Protein AF-0000000067071768 (afdb_homodimer)

Radius of gyration: 27.52 Å; Cα contacts (8 Å, |Δi|>4): 1222; chains: 2; bounding box: 86×104×86 Å

Secondary structure (DSSP, 8-state):
------------------------------------------------------EEEEEEEGGGEEEEEEESS-BS-IIIII--S---EEEEEES-EEEEEETTTEEEEEEE-SEEE-SGGGTSTT-SS------EEEE-TT--TTS-EEEEESSSTT-S-EEEE-S-BS-TGGGT---SB--EEEEEESEEEEEEETTTEEEEEEEETTSGGGEE-SGGGS-TT----B--EEEEPP-/------------------------------------------------------EEEEESSGGG-S-EEEESS-BS-IIIII--S---EEEEEES-EEEEEETTTEEEEEEE-SEEE-SGGGTSTT-SS------EEEE-TT--TTS-EEEEESSSTT-S-EEEE-S-BS-TGGGT---SB--EEEEEESEEEEEEETTTEEEEEEEETTSGGGEE-SGGGS-TT----B--EEEEPP-

Sequence (478 aa):
MAHLPGKRGLSFVGRSLVKRLVYFLPSVAPKRSLDLGLKKSAMSSAPAQGPAPASLTLWDEEDFQGRRCRLLSDCANIGERGGLRRVRSVKVENGAWVAFEYPDFQGQQFILEKGDYPRWSAWSGSAGHHSDQLLSFRPVLCANHSDSRVTLFEGENFQGCKFELNDDYPSLPSMGWASKDVGSLKVSSGAWVAYQYPGYRGYQYVLERDHHSGEFRNYSEFGTQAHTGQLQSIRRVQHMAHLPGKRGLSFVGRSLVKRLVYFLPSVAPKRSLDLGLKKSAMSSAPAQGPAPASLTLWDEEDFQGRRCRLLSDCANIGERGGLRRVRSVKVENGAWVAFEYPDFQGQQFILEKGDYPRWSAWSGSAGHHSDQLLSFRPVLCANHSDSRVTLFEGENFQGCKFELNDDYPSLPSMGWASKDVGSLKVSSGAWVAYQYPGYRGYQYVLERDHHSGEFRNYSEFGTQAHTGQLQSIRRVQH

InterPro domains:
  IPR001064 Beta/gamma crystallin [PF00030] (56-140)
  IPR001064 Beta/gamma crystallin [PF00030] (149-237)
  IPR001064 Beta/gamma crystallin [PR01367] (92-111)
  IPR001064 Beta/gamma crystallin [PR01367] (112-126)
  IPR001064 Beta/gamma crystallin [PR01367] (150-169)
  IPR001064 Beta/gamma crystallin [PR01367] (213-222)
  IPR001064 Beta/gamma crystallin [PS50915] (54-94)
  IPR001064 Beta/gamma crystallin [PS50915] (95-141)
  IPR001064 Beta/gamma crystallin [PS50915] (148-189)
  IPR001064 Beta/gamma crystallin [PS50915] (190-238)
  IPR001064 Beta/gamma crystallin [SM00247] (55-140)
  IPR001064 Beta/gamma crystallin [SM00247] (149-237)
  IPR011024 Gamma-crystallin-like [SSF49695] (54-238)
  IPR050252 Beta/Gamma-Crystallin [PTHR11818] (24-239)

Nearest PDB structures (foldseek):
  3lwk-assembly1_A-2  TM=9.867E-01  e=6.091E-28  Homo sapiens
  7n39-assembly2_B  TM=9.418E-01  e=1.574E-21  Homo sapiens
  6fd8-assembly1_A  TM=9.366E-01  e=1.004E-20  Homo sapiens
  1zwo-assembly1_A  TM=8.676E-01  e=2.686E-20  Mus musculus
  1a7h-assembly2_B  TM=9.526E-01  e=3.873E-10  Bos taurus

pLDDT: mean 77.82, std 27.75, range [19.12, 98.06]

Foldseek 3Di:
DPDDDDDPPPDDPDDPPPPPPPPPPDDDPDDDPPPPPPPPPPPPPPPPPPFPQWKKKFALAFQRDHDMFMDRFWFQFCVVPRVHPFTFWMATQGAKKWWAQHGRRAHFIWIGDHDIGRGQCSTCPQAPDSRRGTTIMGGFDFFDLQDWKKKFAQAFQRDHDIDIDNFWWLFPVVVPPPDQFTAWMAIPGHKKWWAQHGPRHHTIFIFGCVPVVRTGRGQCSRHVPRPGRGTTTMHGDHD/DCCPDDPPDPPCPPPPPPPLPQPPDDDDPDDDPPPPDPPPPPPPPPPPPPFPQWKKKFALAFQRDHDMFMDRFWFQFCCVNVVHPFTFWMATQGAKKWWAQHGRRAHFIWIGDHDIGRGQCSTCPQAPDSRRGTTIMGGFDFFDLQDWKKKFAQAFQRDHDIDIDNFWWLFPVVVPPPDQFTAWMAIPGHKKWWAQHGPRHHTIFIFGCVPVVRTGRGQCSSHVPRPGRGTTTMHGDHD

Organism: Bos taurus (NCBI:txid9913)

Structure (mmCIF, N/CA/C/O backbone):
data_AF-0000000067071768-model_v1
#
loop_
_entity.id
_entity.type
_entity.pdbx_description
1 polymer 'Beta-crystallin A2'
#
loop_
_atom_site.group_PDB
_atom_site.id
_atom_site.type_symbol
_atom_site.label_atom_id
_atom_site.label_alt_id
_atom_site.label_comp_id
_atom_site.label_asym_id
_atom_site.label_entity_id
_atom_site.label_seq_id
_atom_site.pdbx_PDB_ins_code
_atom_site.Cartn_x
_atom_site.Cartn_y
_atom_site.Cartn_z
_atom_site.occupancy
_atom_site.B_iso_or_equiv
_atom_site.auth_seq_id
_atom_site.auth_comp_id
_atom_site.auth_asym_id
_atom_site.auth_atom_id
_atom_site.pdbx_PDB_model_num
ATOM 1 N N . MET A 1 1 ? 39.344 -37.625 -58 1 21.47 1 MET A N 1
ATOM 2 C CA . MET A 1 1 ? 38.688 -38.844 -57.531 1 21.47 1 MET A CA 1
ATOM 3 C C . MET A 1 1 ? 38.25 -38.719 -56.062 1 21.47 1 MET A C 1
ATOM 5 O O . MET A 1 1 ? 38.969 -39.188 -55.156 1 21.47 1 MET A O 1
ATOM 9 N N . ALA A 1 2 ? 37.656 -37.469 -55.844 1 24.92 2 ALA A N 1
ATOM 10 C CA . ALA A 1 2 ? 37.281 -36.594 -54.719 1 24.92 2 ALA A CA 1
ATOM 11 C C . ALA A 1 2 ? 36.188 -37.25 -53.875 1 24.92 2 ALA A C 1
ATOM 13 O O . ALA A 1 2 ? 35 -37.094 -54.188 1 24.92 2 ALA A O 1
ATOM 14 N N . HIS A 1 3 ? 36.406 -38.438 -53.25 1 19.12 3 HIS A N 1
ATOM 15 C CA . HIS A 1 3 ? 35.438 -39.469 -52.875 1 19.12 3 HIS A CA 1
ATOM 16 C C . HIS A 1 3 ? 34.656 -39.031 -51.625 1 19.12 3 HIS A C 1
ATOM 18 O O . HIS A 1 3 ? 33.438 -39.25 -51.562 1 19.12 3 HIS A O 1
ATOM 24 N N . LEU A 1 4 ? 35.344 -38.5 -50.531 1 21.94 4 LEU A N 1
ATOM 25 C CA . LEU A 1 4 ? 34.969 -39.344 -49.406 1 21.94 4 LEU A CA 1
ATOM 26 C C . LEU A 1 4 ? 33.531 -39.125 -49 1 21.94 4 LEU A C 1
ATOM 28 O O . LEU A 1 4 ? 32.906 -38.156 -49.438 1 21.94 4 LEU A O 1
ATOM 32 N N . PRO A 1 5 ? 33.281 -38.812 -47.625 1 24.5 5 PRO A N 1
ATOM 33 C CA . PRO A 1 5 ? 32.531 -39.594 -46.625 1 24.5 5 PRO A CA 1
ATOM 34 C C . PRO A 1 5 ? 31.047 -39.219 -46.625 1 24.5 5 PRO A C 1
ATOM 36 O O . PRO A 1 5 ? 30.641 -38.219 -47.25 1 24.5 5 PRO A O 1
ATOM 39 N N . GLY A 1 6 ? 30.422 -39.562 -45.438 1 20.08 6 GLY A N 1
ATOM 40 C CA . GLY A 1 6 ? 29.297 -40.25 -44.812 1 20.08 6 GLY A CA 1
ATOM 41 C C . GLY A 1 6 ? 28.062 -39.344 -44.688 1 20.08 6 GLY A C 1
ATOM 42 O O . GLY A 1 6 ? 28.172 -38.125 -44.781 1 20.08 6 GLY A O 1
ATOM 43 N N . LYS A 1 7 ? 26.859 -40.062 -44.625 1 23.16 7 LYS A N 1
ATOM 44 C CA . LYS A 1 7 ? 25.406 -39.969 -44.594 1 23.16 7 LYS A CA 1
ATOM 45 C C . LYS A 1 7 ? 24.938 -39.156 -43.375 1 23.16 7 LYS A C 1
ATOM 47 O O . LYS A 1 7 ? 25.516 -39.219 -42.312 1 23.16 7 LYS A O 1
ATOM 52 N N . ARG A 1 8 ? 24.203 -38.062 -43.531 1 21.28 8 ARG A N 1
ATOM 53 C CA . ARG A 1 8 ? 23.5 -36.969 -42.875 1 21.28 8 ARG A CA 1
ATOM 54 C C . ARG A 1 8 ? 22.453 -37.5 -41.906 1 21.28 8 ARG A C 1
ATOM 56 O O . ARG A 1 8 ? 21.266 -37.531 -42.25 1 21.28 8 ARG A O 1
ATOM 63 N N . GLY A 1 9 ? 22.547 -38.656 -41.156 1 19.52 9 GLY A N 1
ATOM 64 C CA . GLY A 1 9 ? 21.297 -39.25 -40.688 1 19.52 9 GLY A CA 1
ATOM 65 C C . GLY A 1 9 ? 20.609 -38.406 -39.594 1 19.52 9 GLY A C 1
ATOM 66 O O . GLY A 1 9 ? 20.672 -38.75 -38.406 1 19.52 9 GLY A O 1
ATOM 67 N N . LEU A 1 10 ? 20.688 -37.094 -39.375 1 22.67 10 LEU A N 1
ATOM 68 C CA . LEU A 1 10 ? 20.281 -36.562 -38.094 1 22.67 10 LEU A CA 1
ATOM 69 C C . LEU A 1 10 ? 18.844 -36.969 -37.781 1 22.67 10 LEU A C 1
ATOM 71 O O . LEU A 1 10 ? 17.938 -36.719 -38.562 1 22.67 10 LEU A O 1
ATOM 75 N N . SER A 1 11 ? 18.531 -37.969 -36.844 1 20.08 11 SER A N 1
ATOM 76 C CA . SER A 1 11 ? 17.391 -38.625 -36.188 1 20.08 11 SER A CA 1
ATOM 77 C C . SER A 1 11 ? 16.484 -37.594 -35.562 1 20.08 11 SE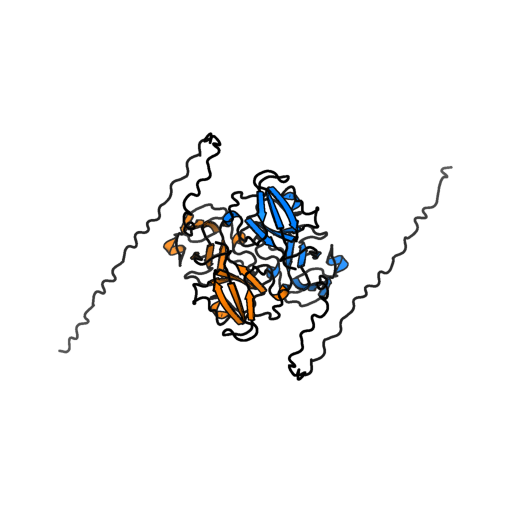R A C 1
ATOM 79 O O . SER A 1 11 ? 16.953 -36.625 -34.938 1 20.08 11 SER A O 1
ATOM 81 N N . PHE A 1 12 ? 15.203 -37.344 -36.031 1 23.48 12 PHE A N 1
ATOM 82 C CA . PHE A 1 12 ? 13.969 -36.625 -35.781 1 23.48 12 PHE A CA 1
ATOM 83 C C . PHE A 1 12 ? 13.438 -36.969 -34.375 1 23.48 12 PHE A C 1
ATOM 85 O O . PHE A 1 12 ? 13.07 -38.125 -34.125 1 23.48 12 PHE A O 1
ATOM 92 N N . VAL A 1 13 ? 14.023 -36.406 -33.25 1 22.92 13 VAL A N 1
ATOM 93 C CA . VAL A 1 13 ? 13.602 -36.594 -31.844 1 22.92 13 VAL A CA 1
ATOM 94 C C . VAL A 1 13 ? 12.086 -36.406 -31.75 1 22.92 13 VAL A C 1
ATOM 96 O O . VAL A 1 13 ? 11.523 -35.531 -32.406 1 22.92 13 VAL A O 1
ATOM 99 N N . G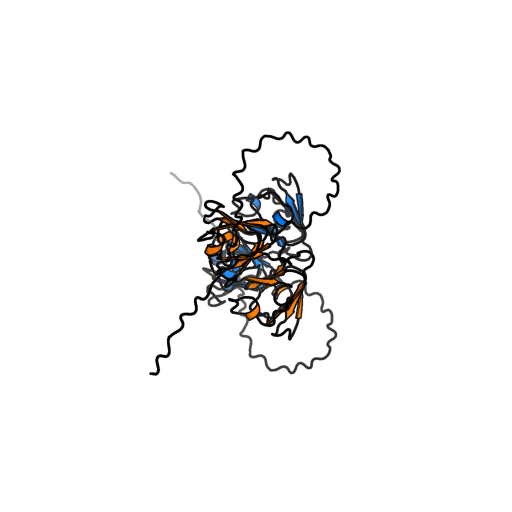LY A 1 14 ? 11.297 -37.344 -31.172 1 20.58 14 GLY A N 1
ATOM 100 C CA . GLY A 1 14 ? 9.938 -37.719 -30.828 1 20.58 14 GLY A CA 1
ATOM 101 C C . GLY A 1 14 ? 9.227 -36.656 -30 1 20.58 14 GLY A C 1
ATOM 102 O O . GLY A 1 14 ? 9.812 -36.094 -29.078 1 20.58 14 GLY A O 1
ATOM 103 N N . ARG A 1 15 ? 8.133 -35.906 -30.469 1 22.09 15 ARG A N 1
ATOM 104 C CA . ARG A 1 15 ? 7.133 -34.906 -30.125 1 22.09 15 ARG A CA 1
ATOM 105 C C . ARG A 1 15 ? 6.262 -35.375 -28.953 1 22.09 15 ARG A C 1
ATOM 107 O O . ARG A 1 15 ? 5.41 -36.25 -29.125 1 22.09 15 ARG A O 1
ATOM 114 N N . SER A 1 16 ? 6.781 -35.625 -27.703 1 20.42 16 SER A N 1
ATOM 115 C CA . SER A 1 16 ? 5.867 -36.062 -26.656 1 20.42 16 SER A CA 1
ATOM 116 C C . SER A 1 16 ? 4.684 -35.094 -26.516 1 20.42 16 SER A C 1
ATOM 118 O O . SER A 1 16 ? 4.855 -33.875 -26.516 1 20.42 16 SER A O 1
ATOM 120 N N . LEU A 1 17 ? 3.441 -35.438 -26.844 1 22.19 17 LEU A N 1
ATOM 121 C CA . LEU A 1 17 ? 2.066 -34.969 -26.812 1 22.19 17 LEU A CA 1
ATOM 122 C C . LEU A 1 17 ? 1.64 -34.625 -25.375 1 22.19 17 LEU A C 1
ATOM 124 O O . LEU A 1 17 ? 1.502 -35.531 -24.547 1 22.19 17 LEU A O 1
ATOM 128 N N . VAL A 1 18 ? 2.217 -33.688 -24.688 1 21.55 18 VAL A N 1
ATOM 129 C CA . VAL A 1 18 ? 1.728 -33.344 -23.359 1 21.55 18 VAL A CA 1
ATOM 130 C C . VAL A 1 18 ? 0.233 -33.062 -23.422 1 21.55 18 VAL A C 1
ATOM 132 O O . VAL A 1 18 ? -0.201 -32.188 -24.203 1 21.55 18 VAL A O 1
ATOM 135 N N . LYS A 1 19 ? -0.672 -33.969 -23.078 1 23.09 19 LYS A N 1
ATOM 136 C CA . LYS A 1 19 ? -2.119 -34 -22.891 1 23.09 19 LYS A CA 1
ATOM 137 C C . LYS A 1 19 ? -2.557 -32.875 -21.953 1 23.09 19 LYS A C 1
ATOM 139 O O . LYS A 1 19 ? -2.023 -32.719 -20.844 1 23.09 19 LYS A O 1
ATOM 144 N N . ARG A 1 20 ? -2.996 -31.781 -22.453 1 21.95 20 ARG A N 1
ATOM 145 C CA . ARG A 1 20 ? -3.557 -30.516 -21.953 1 21.95 20 ARG A CA 1
ATOM 146 C C . ARG A 1 20 ? -4.844 -30.766 -21.172 1 21.95 20 ARG A C 1
ATOM 148 O O . ARG A 1 20 ? -5.883 -31.062 -21.766 1 21.95 20 ARG A O 1
ATOM 155 N N . LEU A 1 21 ? -4.871 -31.516 -20.062 1 20.67 21 LEU A N 1
ATOM 156 C CA . LEU A 1 21 ? -6.141 -31.75 -19.391 1 20.67 21 LEU A CA 1
ATOM 157 C C . LEU A 1 21 ? -6.777 -30.422 -18.953 1 20.67 21 LEU A C 1
ATOM 159 O O . LEU A 1 21 ? -6.258 -29.734 -18.078 1 20.67 21 LEU A O 1
ATOM 163 N N . VAL A 1 22 ? -7.18 -29.594 -19.812 1 22.48 22 VAL A N 1
ATOM 164 C CA . VAL A 1 22 ? -7.93 -28.391 -19.469 1 22.48 22 VAL A CA 1
ATOM 165 C C . VAL A 1 22 ? -9.273 -28.781 -18.859 1 22.48 22 VAL A C 1
ATOM 167 O O . VAL A 1 22 ? -10.117 -29.375 -19.531 1 22.48 22 VAL A O 1
ATOM 170 N N . TYR A 1 23 ? -9.438 -29.172 -17.672 1 22.02 23 TYR A N 1
ATOM 171 C CA . TYR A 1 23 ? -10.727 -29.516 -17.078 1 22.02 23 TYR A CA 1
ATOM 172 C C . TYR A 1 23 ? -11.68 -28.328 -17.125 1 22.02 23 TYR A C 1
ATOM 174 O O . TYR A 1 23 ? -11.312 -27.203 -16.766 1 22.02 23 TYR A O 1
ATOM 182 N N . PHE A 1 24 ? -12.547 -28.359 -18.031 1 23.47 24 PHE A N 1
ATOM 183 C CA . PHE A 1 24 ? -13.68 -27.438 -18.172 1 23.47 24 PHE A CA 1
ATOM 184 C C . PHE A 1 24 ? -14.625 -27.562 -16.984 1 23.47 24 PHE A C 1
ATOM 186 O O . PHE A 1 24 ? -15.195 -28.641 -16.75 1 23.47 24 PHE A O 1
ATOM 193 N N . LEU A 1 25 ? -14.453 -26.969 -15.859 1 26.48 25 LEU A N 1
ATOM 194 C CA . LEU A 1 25 ? -15.406 -27.109 -14.766 1 26.48 25 LEU A CA 1
ATOM 195 C C . LEU A 1 25 ? -16.781 -26.609 -15.172 1 26.48 25 LEU A C 1
ATOM 197 O O . LEU A 1 25 ? -16.906 -25.594 -15.859 1 26.48 25 LEU A O 1
ATOM 201 N N . PRO A 1 26 ? -17.766 -27.5 -15.219 1 25.62 26 PRO A N 1
ATOM 202 C CA . PRO A 1 26 ? -19.172 -27.266 -15.562 1 25.62 26 PRO A CA 1
ATOM 203 C C . PRO A 1 26 ? -19.781 -26.109 -14.797 1 25.62 26 PRO A C 1
ATOM 205 O O . PRO A 1 26 ? -19.266 -25.719 -13.75 1 25.62 26 PRO A O 1
ATOM 208 N N . SER A 1 27 ? -20.797 -25.469 -15.375 1 24.86 27 SER A N 1
ATOM 209 C CA . SER A 1 27 ? -21.672 -24.344 -15.062 1 24.86 27 SER A CA 1
ATOM 210 C C . SER A 1 27 ? -22.453 -24.594 -13.781 1 24.86 27 SER A C 1
ATOM 212 O O . SER A 1 27 ? -23.016 -25.688 -13.594 1 24.86 27 SER A O 1
ATOM 214 N N . VAL A 1 28 ? -22.203 -23.953 -12.703 1 27.55 28 VAL A N 1
ATOM 215 C CA . VAL A 1 28 ? -22.812 -24.078 -11.375 1 27.55 28 VAL A CA 1
ATOM 216 C C . VAL A 1 28 ? -24.312 -23.844 -11.469 1 27.55 28 VAL A C 1
ATOM 218 O O . VAL A 1 28 ? -24.766 -22.875 -12.078 1 27.55 28 VAL A O 1
ATOM 221 N N . ALA A 1 29 ? -25.094 -24.953 -11.445 1 26.47 29 ALA A N 1
ATOM 222 C CA . ALA A 1 29 ? -26.562 -25 -11.367 1 26.47 29 ALA A CA 1
ATOM 223 C C . ALA A 1 29 ? -27.078 -24.172 -10.203 1 26.47 29 ALA A C 1
ATOM 225 O O . ALA A 1 29 ? -26.359 -23.938 -9.219 1 26.47 29 ALA A O 1
ATOM 226 N N . PRO A 1 30 ? -28.359 -23.688 -10.258 1 24.55 30 PRO A N 1
ATOM 227 C CA . PRO A 1 30 ? -29.062 -22.75 -9.375 1 24.55 30 PRO A CA 1
ATOM 228 C C . PRO A 1 30 ? -29.281 -23.297 -7.969 1 24.55 30 PRO A C 1
ATOM 230 O O . PRO A 1 30 ? -29.734 -24.438 -7.816 1 24.55 30 PRO A O 1
ATOM 233 N N . LYS A 1 31 ? -28.578 -22.875 -7.004 1 28.39 31 LYS A N 1
ATOM 234 C CA . LYS A 1 31 ? -28.609 -23.391 -5.641 1 28.39 31 LYS A CA 1
ATOM 235 C C . LYS A 1 31 ? -30 -23.266 -5.035 1 28.39 31 LYS A C 1
ATOM 237 O O . LYS A 1 31 ? -30.609 -22.188 -5.07 1 28.39 31 LYS A O 1
ATOM 242 N N . ARG A 1 32 ? -30.672 -24.406 -4.949 1 25.22 32 ARG A N 1
ATOM 243 C CA . ARG A 1 32 ? -31.891 -24.594 -4.176 1 25.22 32 ARG A CA 1
ATOM 244 C C . ARG A 1 32 ? -31.734 -24.062 -2.758 1 25.22 32 ARG A C 1
ATOM 246 O O . ARG A 1 32 ? -30.625 -24 -2.236 1 25.22 32 ARG A O 1
ATOM 253 N N . SER A 1 33 ? -32.75 -23.531 -2.041 1 23.95 33 SER A N 1
ATOM 254 C CA . SER A 1 33 ? -33.062 -22.812 -0.821 1 23.95 33 SER A CA 1
ATOM 255 C C . SER A 1 33 ? -32.812 -23.656 0.419 1 23.95 33 SER A C 1
ATOM 257 O O . SER A 1 33 ? -33.562 -24.578 0.726 1 23.95 33 SER A O 1
ATOM 259 N N . LEU A 1 34 ? -31.516 -24.219 0.64 1 23.19 34 LEU A N 1
ATOM 2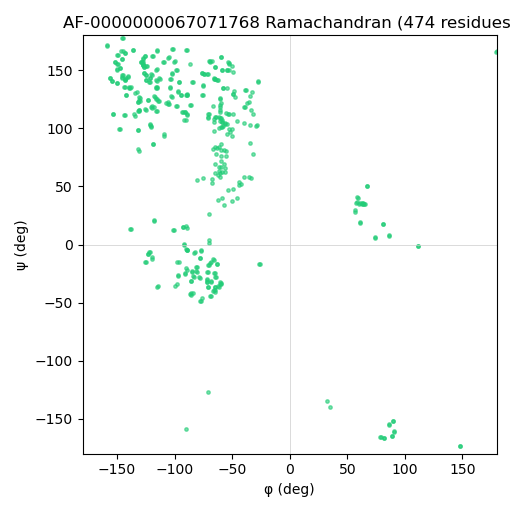60 C CA . LEU A 1 34 ? -31.391 -25.156 1.747 1 23.19 34 LEU A CA 1
ATOM 261 C C . LEU A 1 34 ? -31.734 -24.484 3.072 1 23.19 34 LEU A C 1
ATOM 263 O O . LEU A 1 34 ? -31.266 -23.391 3.371 1 23.19 34 LEU A O 1
ATOM 267 N N . ASP A 1 35 ? -32.812 -24.828 3.633 1 26.19 35 ASP A N 1
ATOM 268 C CA . ASP A 1 35 ? -33.375 -24.641 4.969 1 26.19 35 ASP A CA 1
ATOM 269 C C . ASP A 1 35 ? -32.375 -25.016 6.047 1 26.19 35 ASP A C 1
ATOM 271 O O . ASP A 1 35 ? -32.219 -26.203 6.395 1 26.19 35 ASP A O 1
ATOM 275 N N . LEU A 1 36 ? -31.047 -24.531 5.977 1 25.61 36 LEU A N 1
ATOM 276 C CA . LEU A 1 36 ? -30.016 -25 6.914 1 25.61 36 LEU A CA 1
ATOM 277 C C . LEU A 1 36 ? -30.422 -24.688 8.352 1 25.61 36 LEU A C 1
ATOM 279 O O . LEU A 1 36 ? -30.641 -23.516 8.703 1 25.61 36 LEU A O 1
ATOM 283 N N . GLY A 1 37 ? -31.234 -25.484 8.922 1 26.2 37 GLY A N 1
ATOM 284 C CA . GLY A 1 37 ? -31.375 -25.594 10.367 1 26.2 37 GLY A CA 1
ATOM 285 C C . GLY A 1 37 ? -30.078 -25.406 11.117 1 26.2 37 GLY A C 1
ATOM 286 O O . GLY A 1 37 ? -29.078 -26.062 10.789 1 26.2 37 GLY A O 1
ATOM 287 N N . LEU A 1 38 ? -29.875 -24.328 11.672 1 25.56 38 LEU A N 1
ATOM 288 C CA . LEU A 1 38 ? -28.688 -23.766 12.312 1 25.56 38 LEU A CA 1
ATOM 289 C C . LEU A 1 38 ? -28.266 -24.609 13.516 1 25.56 38 LEU A C 1
ATOM 291 O O . LEU A 1 38 ? -28.781 -24.438 14.617 1 25.56 38 LEU A O 1
ATOM 295 N N . LYS A 1 39 ? -28.359 -25.984 13.477 1 24.8 39 LYS A N 1
ATOM 296 C CA . LYS A 1 39 ? -27.812 -26.625 14.672 1 24.8 39 LYS A CA 1
ATOM 297 C C . LYS A 1 39 ? -26.438 -26.062 15.008 1 24.8 39 LYS A C 1
ATOM 299 O O . LYS A 1 39 ? -25.672 -25.688 14.117 1 24.8 39 LYS A O 1
ATOM 304 N N . LYS A 1 40 ? -26.281 -25.703 16.359 1 30.38 40 LYS A N 1
ATOM 305 C CA . LYS A 1 40 ? -25.078 -25.297 17.062 1 30.38 40 LYS A CA 1
ATOM 306 C C . LYS A 1 40 ? -23.891 -26.203 16.734 1 30.38 40 LYS A C 1
ATOM 308 O O . LYS A 1 40 ? -23.75 -27.281 17.328 1 30.38 40 LYS A O 1
ATOM 313 N N . SER A 1 41 ? -23.656 -26.672 15.461 1 25.81 41 SER A N 1
ATOM 314 C CA . SER A 1 41 ? -22.656 -27.672 15.078 1 25.81 41 SER A CA 1
ATOM 315 C C . SER A 1 41 ? -21.312 -27.375 15.734 1 25.81 41 SER A C 1
ATOM 317 O O . SER A 1 41 ? -20.906 -26.219 15.836 1 25.81 41 SER A O 1
ATOM 319 N N . ALA A 1 42 ? -20.906 -28.188 16.781 1 28.52 42 ALA A N 1
ATOM 320 C CA . ALA A 1 42 ? -19.547 -28.359 17.312 1 28.52 42 ALA A CA 1
ATOM 321 C C . ALA A 1 42 ? -18.5 -28.203 16.203 1 28.52 42 ALA A C 1
ATOM 323 O O . ALA A 1 42 ? -18.469 -29 15.266 1 28.52 42 ALA A O 1
ATOM 324 N N . MET A 1 43 ? -18.281 -27.016 15.891 1 29.92 43 MET A N 1
ATOM 325 C CA . MET A 1 43 ? -17.312 -26.734 14.844 1 29.92 43 MET A CA 1
ATOM 326 C C . MET A 1 43 ? -16.109 -27.656 14.938 1 29.92 43 MET A C 1
ATOM 328 O O . MET A 1 43 ? -15.297 -27.547 15.867 1 29.92 43 MET A O 1
ATOM 332 N N . SER A 1 44 ? -16.312 -28.969 14.883 1 28.5 44 SER A N 1
ATOM 333 C CA . SER A 1 44 ? -15.219 -29.922 14.758 1 28.5 44 SER A CA 1
ATOM 334 C C . SER A 1 44 ? -14.055 -29.344 13.961 1 28.5 44 SER A C 1
ATOM 336 O O . SER A 1 44 ? -14.273 -28.656 12.961 1 28.5 44 SER A O 1
ATOM 338 N N . SER A 1 45 ? -12.953 -29.125 14.664 1 33.28 45 SER A N 1
ATOM 339 C CA . SER A 1 45 ? -11.633 -28.781 14.148 1 33.28 45 SER A CA 1
ATOM 340 C C . SER A 1 45 ? -11.289 -29.609 12.914 1 33.28 45 SER A C 1
ATOM 342 O O . SER A 1 45 ? -11.039 -30.812 13.016 1 33.28 45 SER A O 1
ATOM 344 N N . ALA A 1 46 ? -12.086 -29.688 11.898 1 36.78 46 ALA A N 1
ATOM 345 C CA . ALA A 1 46 ? -11.602 -30.422 10.734 1 36.78 46 ALA A CA 1
ATOM 346 C C . ALA A 1 46 ? -10.086 -30.281 10.578 1 36.78 46 ALA A C 1
ATOM 348 O O . ALA A 1 46 ? -9.516 -29.266 10.977 1 36.78 46 ALA A O 1
ATOM 349 N N . PRO A 1 47 ? -9.375 -31.359 10.391 1 37.53 47 PRO A N 1
ATOM 350 C CA . PRO A 1 47 ? -7.926 -31.281 10.203 1 37.53 47 PRO A CA 1
ATOM 351 C C . PRO A 1 47 ? -7.504 -30.047 9.391 1 37.53 47 PRO A C 1
ATOM 353 O O . PRO A 1 47 ? -8.273 -29.562 8.562 1 37.53 47 PRO A O 1
ATOM 356 N N . ALA A 1 48 ? -6.68 -29.219 9.969 1 40.06 48 ALA A N 1
ATOM 357 C CA . ALA A 1 48 ? -6.074 -28.047 9.352 1 40.06 48 ALA A CA 1
ATOM 358 C C . ALA A 1 48 ? -5.801 -28.281 7.867 1 40.06 48 ALA A C 1
ATOM 360 O O . ALA A 1 48 ? -4.926 -29.062 7.512 1 40.06 48 ALA A O 1
ATOM 361 N N . GLN A 1 49 ? -6.754 -28.609 7.035 1 41.34 49 GLN A N 1
ATOM 362 C CA . GLN A 1 49 ? -6.426 -28.656 5.613 1 41.34 49 GLN A CA 1
ATOM 363 C C . GLN A 1 49 ? -5.309 -27.672 5.273 1 41.34 49 GLN A C 1
ATOM 365 O O . GLN A 1 49 ? -5.27 -26.562 5.793 1 41.34 49 GLN A O 1
ATOM 370 N N . GLY A 1 50 ? -4.117 -28.078 5.105 1 50.81 50 GLY A N 1
ATOM 371 C CA . GLY A 1 50 ? -3.002 -27.25 4.676 1 50.81 50 GLY A CA 1
ATOM 372 C C . GLY A 1 50 ? -3.432 -26.062 3.834 1 50.81 50 GLY A C 1
ATOM 373 O O . GLY A 1 50 ? -4.555 -26.031 3.328 1 50.81 50 GLY A O 1
ATOM 374 N N . PRO A 1 51 ? -2.807 -24.922 4.07 1 63.59 51 PRO A N 1
ATOM 375 C CA . PRO A 1 51 ? -3.17 -23.766 3.244 1 63.59 51 PRO A CA 1
ATOM 376 C C . PRO A 1 51 ? -3.426 -24.141 1.787 1 63.59 51 PRO A C 1
ATOM 378 O O . PRO A 1 51 ? -2.775 -25.047 1.255 1 63.59 51 PRO A O 1
ATOM 381 N N . ALA A 1 52 ? -4.648 -23.938 1.217 1 77.31 52 ALA A N 1
ATOM 382 C CA . ALA A 1 52 ? -4.992 -24.156 -0.185 1 77.31 52 ALA A CA 1
ATOM 383 C C . ALA A 1 52 ? -3.852 -23.734 -1.104 1 77.31 52 ALA A C 1
ATOM 385 O O . ALA A 1 52 ? -3.152 -22.766 -0.831 1 77.31 52 ALA A O 1
ATOM 386 N N . PRO A 1 53 ? -3.566 -24.672 -2.066 1 91.12 53 PRO A N 1
ATOM 387 C CA . PRO A 1 53 ? -2.496 -24.344 -3.012 1 91.12 53 PRO A CA 1
ATOM 388 C C . PRO A 1 53 ? -2.723 -23.016 -3.719 1 91.12 53 PRO A C 1
ATOM 390 O O . PRO A 1 53 ? -3.869 -22.594 -3.914 1 91.12 53 PRO A O 1
ATOM 393 N N . ALA A 1 54 ? -1.663 -22.375 -4.066 1 95 54 ALA A N 1
ATOM 394 C CA . ALA A 1 54 ? -1.737 -21.109 -4.777 1 95 54 ALA A CA 1
ATOM 395 C C . ALA A 1 54 ? -2.5 -21.25 -6.09 1 95 54 ALA A C 1
ATOM 397 O O . ALA A 1 54 ? -2.32 -22.234 -6.812 1 95 54 ALA A O 1
ATOM 398 N N . SER A 1 55 ? -3.42 -20.328 -6.426 1 97.31 55 SER A N 1
ATOM 399 C CA . SER A 1 55 ? -4.195 -20.328 -7.664 1 97.31 55 SER A CA 1
ATOM 400 C C . SER A 1 55 ? -4.566 -18.922 -8.094 1 97.31 55 SER A C 1
ATOM 402 O O . SER A 1 55 ? -4.898 -18.078 -7.258 1 97.31 55 SER A O 1
ATOM 404 N N . LEU A 1 56 ? -4.48 -18.672 -9.391 1 96.38 56 LEU A N 1
ATOM 405 C CA . LEU A 1 56 ? -4.723 -17.375 -10.008 1 96.38 56 LEU A CA 1
ATOM 406 C C . LEU A 1 56 ? -5.406 -17.531 -11.359 1 96.38 56 LEU A C 1
ATOM 408 O O . LEU A 1 56 ? -5.062 -18.422 -12.133 1 96.38 56 LEU A O 1
ATOM 412 N N . THR A 1 57 ? -6.434 -16.734 -11.656 1 98.06 57 THR A N 1
ATOM 413 C CA . THR A 1 57 ? -7.082 -16.734 -12.969 1 98.06 57 THR A CA 1
ATOM 414 C C . THR A 1 57 ? -6.895 -15.398 -13.672 1 98.06 57 THR A C 1
ATOM 416 O O . THR A 1 57 ? -7.043 -14.344 -13.055 1 98.06 57 THR A O 1
ATOM 419 N N . LEU A 1 58 ? -6.547 -15.477 -14.93 1 97.25 58 LEU A N 1
ATOM 420 C CA . LEU A 1 58 ? -6.277 -14.312 -15.773 1 97.25 58 LEU A CA 1
ATOM 421 C C . LEU A 1 58 ? -7.32 -14.18 -16.875 1 97.25 58 LEU A C 1
ATOM 423 O O . LEU A 1 58 ? -7.801 -15.188 -17.406 1 97.25 58 LEU A O 1
ATOM 427 N N . TRP A 1 59 ? -7.676 -12.969 -17.188 1 96.62 59 TRP A N 1
ATOM 428 C CA . TRP A 1 59 ? -8.57 -12.711 -18.312 1 96.62 59 TRP A CA 1
ATOM 429 C C . TRP A 1 59 ? -7.953 -11.695 -19.281 1 96.62 59 TRP A C 1
ATOM 431 O O . TRP A 1 59 ? -7.176 -10.836 -18.859 1 96.62 59 TRP A O 1
ATOM 441 N N . ASP A 1 60 ? -8.344 -11.773 -20.625 1 95.38 60 ASP A N 1
ATOM 442 C CA . ASP A 1 60 ? -7.777 -10.883 -21.625 1 95.38 60 ASP A CA 1
ATOM 443 C C . ASP A 1 60 ? -8.625 -9.625 -21.781 1 95.38 60 ASP A C 1
ATOM 445 O O . ASP A 1 60 ? -8.305 -8.75 -22.594 1 95.38 60 ASP A O 1
ATOM 449 N N . GLU A 1 61 ? -9.711 -9.469 -21.031 1 95.88 61 GLU A N 1
ATOM 450 C CA . GLU A 1 61 ? -10.523 -8.258 -20.953 1 95.88 61 GLU A CA 1
ATOM 451 C C . GLU A 1 61 ? -10.711 -7.809 -19.516 1 95.88 61 GLU A C 1
ATOM 453 O O . GLU A 1 61 ? -10.523 -8.594 -18.578 1 95.88 61 GLU A O 1
ATOM 458 N N . GLU A 1 62 ? -11.07 -6.547 -19.359 1 95.19 62 GLU A N 1
ATOM 459 C CA . GLU A 1 62 ? -11.328 -6.02 -18.016 1 95.19 62 GLU A CA 1
ATOM 460 C C . GLU A 1 62 ? -12.586 -6.629 -17.422 1 95.19 62 GLU A C 1
ATOM 462 O O . GLU A 1 62 ? -13.383 -7.242 -18.125 1 95.19 62 GLU A O 1
ATOM 467 N N . ASP A 1 63 ? -12.688 -6.602 -16.141 1 97.31 63 ASP A N 1
ATOM 468 C CA . ASP A 1 63 ? -13.859 -7.016 -15.383 1 97.31 63 ASP A CA 1
ATOM 469 C C . ASP A 1 63 ? -14.148 -8.508 -15.578 1 97.31 63 ASP A C 1
ATOM 471 O O . ASP A 1 63 ? -15.305 -8.914 -15.688 1 97.31 63 ASP A O 1
ATOM 475 N N . PHE A 1 64 ? -13.039 -9.18 -15.703 1 97.38 64 PHE A N 1
ATOM 476 C CA . PHE A 1 64 ? -13.078 -10.633 -15.719 1 97.38 64 PHE A CA 1
ATOM 477 C C . PHE A 1 64 ? -13.914 -11.148 -16.875 1 97.38 64 PHE A C 1
ATOM 479 O O . PHE A 1 64 ? -14.711 -12.078 -16.719 1 97.38 64 PHE A O 1
ATOM 486 N N . GLN A 1 65 ? -13.852 -10.453 -17.953 1 97.38 65 GLN A N 1
ATOM 487 C CA . GLN A 1 65 ? -14.539 -10.844 -19.172 1 97.38 65 GLN A CA 1
ATOM 488 C C . GLN A 1 65 ? -13.562 -11.414 -20.203 1 97.38 65 GLN A C 1
ATOM 490 O O . GLN A 1 65 ? -12.344 -11.312 -20.031 1 97.38 65 GLN A O 1
ATOM 495 N N . GLY A 1 66 ? -14.102 -12.195 -21.234 1 96.31 66 GLY A N 1
ATOM 496 C CA . GLY A 1 66 ? -13.289 -12.703 -22.344 1 96.31 66 GLY A CA 1
ATOM 497 C C . GLY A 1 66 ? -12.68 -14.062 -22.047 1 96.31 66 GLY A C 1
ATOM 498 O O . GLY A 1 66 ? -13.258 -14.859 -21.312 1 96.31 66 GLY A O 1
ATOM 499 N N . ARG A 1 67 ? -11.523 -14.336 -22.672 1 95 67 ARG A N 1
ATOM 500 C CA . ARG A 1 67 ? -10.82 -15.602 -22.484 1 95 67 ARG A CA 1
ATOM 501 C C . ARG A 1 67 ? -10.133 -15.641 -21.125 1 95 67 ARG A C 1
ATOM 503 O O . ARG A 1 67 ? -9.633 -14.617 -20.641 1 95 67 ARG A O 1
ATOM 510 N N . ARG A 1 68 ? -10.102 -16.828 -20.609 1 95.38 68 ARG A N 1
ATOM 511 C CA . ARG A 1 68 ? -9.492 -16.938 -19.297 1 95.38 68 ARG A CA 1
ATOM 512 C C . ARG A 1 68 ? -8.414 -18.016 -19.281 1 95.38 68 ARG A C 1
ATOM 514 O O . ARG A 1 68 ? -8.406 -18.906 -20.125 1 95.38 68 ARG A O 1
ATOM 521 N N . CYS A 1 69 ? -7.5 -17.922 -18.375 1 95.81 69 CYS A N 1
ATOM 522 C CA . CYS A 1 69 ? -6.422 -18.859 -18.109 1 95.81 69 CYS A CA 1
ATOM 523 C C . CYS A 1 69 ? -6.164 -18.984 -16.609 1 95.81 69 CYS A C 1
ATOM 525 O O . CYS A 1 69 ? -5.961 -17.984 -15.922 1 95.81 69 CYS A O 1
ATOM 527 N N . ARG A 1 70 ? -6.137 -20.188 -16.109 1 96.31 70 ARG A N 1
ATOM 528 C CA . ARG A 1 70 ? -5.887 -20.422 -14.688 1 96.31 70 ARG A CA 1
ATOM 529 C C . ARG A 1 70 ? -4.465 -20.922 -14.453 1 96.31 70 ARG A C 1
ATOM 531 O O . ARG A 1 70 ? -3.984 -21.797 -15.172 1 96.31 70 ARG A O 1
ATOM 538 N N . LEU A 1 71 ? -3.834 -20.375 -13.484 1 96.12 71 LEU A N 1
ATOM 539 C CA . LEU A 1 71 ? -2.473 -20.766 -13.141 1 96.12 71 LEU A CA 1
ATOM 540 C C . LEU A 1 71 ? -2.422 -21.406 -11.758 1 96.12 71 LEU A C 1
ATOM 542 O O . LEU A 1 71 ? -2.998 -20.875 -10.805 1 96.12 71 LEU A O 1
ATOM 546 N N . LEU A 1 72 ? -1.704 -22.5 -11.633 1 95.88 72 LEU A N 1
ATOM 547 C CA . LEU A 1 72 ? -1.511 -23.203 -10.367 1 95.88 72 LEU A CA 1
ATOM 548 C C . LEU A 1 72 ? -0.032 -23.25 -10 1 95.88 72 LEU A C 1
ATOM 550 O O . LEU A 1 72 ? 0.321 -23.672 -8.891 1 95.88 72 LEU A O 1
ATOM 554 N N . SER A 1 73 ? 0.725 -22.906 -10.953 1 95.5 73 SER A N 1
ATOM 555 C CA . SER A 1 73 ? 2.174 -22.828 -10.797 1 95.5 73 SER A CA 1
ATOM 556 C C . SER A 1 73 ? 2.762 -21.688 -11.617 1 95.5 73 SER A C 1
ATOM 558 O O . SER A 1 73 ? 2.025 -20.922 -12.242 1 95.5 73 SER A O 1
ATOM 560 N N . ASP A 1 74 ? 4.066 -21.547 -11.477 1 95.81 74 ASP A N 1
ATOM 561 C CA . ASP A 1 74 ? 4.699 -20.422 -12.148 1 95.81 74 ASP A CA 1
ATOM 562 C C . ASP A 1 74 ? 4.465 -20.484 -13.656 1 95.81 74 ASP A C 1
ATOM 564 O O . ASP A 1 74 ? 4.258 -21.562 -14.211 1 95.81 74 ASP A O 1
ATOM 568 N N . CYS A 1 75 ? 4.406 -19.406 -14.312 1 96.62 75 CYS A N 1
ATOM 569 C CA . CYS A 1 75 ? 4.273 -19.234 -15.758 1 96.62 75 CYS A CA 1
ATOM 570 C C . CYS A 1 75 ? 5.242 -18.188 -16.281 1 96.62 75 CYS A C 1
ATOM 572 O O . CYS A 1 75 ? 5.055 -16.984 -16.031 1 96.62 75 CYS A O 1
ATOM 574 N N . ALA A 1 76 ? 6.223 -18.562 -17.016 1 96.5 76 ALA A N 1
ATOM 575 C CA . ALA A 1 76 ? 7.293 -17.672 -17.469 1 96.5 76 ALA A CA 1
ATOM 576 C C . ALA A 1 76 ? 6.855 -16.844 -18.672 1 96.5 76 ALA A C 1
ATOM 578 O O . ALA A 1 76 ? 7.496 -15.844 -19.016 1 96.5 76 ALA A O 1
ATOM 579 N N . ASN A 1 77 ? 5.781 -17.344 -19.344 1 95.06 77 ASN A N 1
ATOM 580 C CA . ASN A 1 77 ? 5.258 -16.625 -20.5 1 95.06 77 ASN A CA 1
ATOM 581 C C . ASN A 1 77 ? 3.775 -16.922 -20.719 1 95.06 77 ASN A C 1
ATOM 583 O O . ASN A 1 77 ? 3.416 -18.016 -21.156 1 95.06 77 ASN A O 1
ATOM 587 N N . ILE A 1 78 ? 2.965 -15.977 -20.531 1 93.31 78 ILE A N 1
ATOM 588 C CA . ILE A 1 78 ? 1.519 -16.172 -20.562 1 93.31 78 ILE A CA 1
ATOM 589 C C . ILE A 1 78 ? 1.062 -16.422 -22 1 93.31 78 ILE A C 1
ATOM 591 O O . ILE A 1 78 ? 0.055 -17.094 -22.219 1 93.31 78 ILE A O 1
ATOM 595 N N . GLY A 1 79 ? 1.739 -15.875 -22.969 1 90.31 79 GLY A N 1
ATOM 596 C CA . GLY A 1 79 ? 1.401 -16.109 -24.359 1 90.31 79 GLY A CA 1
ATOM 597 C C . GLY A 1 79 ? 1.596 -17.547 -24.781 1 90.31 79 GLY A C 1
ATOM 598 O O . GLY A 1 79 ? 0.782 -18.109 -25.531 1 90.31 79 GLY A O 1
ATOM 599 N N . GLU A 1 80 ? 2.543 -18.188 -24.375 1 86.5 80 GLU A N 1
ATOM 600 C CA . GLU A 1 80 ? 2.902 -19.531 -24.781 1 86.5 80 GLU A CA 1
ATOM 601 C C . GLU A 1 80 ? 2.146 -20.578 -23.969 1 86.5 80 GLU A C 1
ATOM 603 O O . GLU A 1 80 ? 1.613 -21.547 -24.516 1 86.5 80 GLU A O 1
ATOM 608 N N . ARG A 1 81 ? 2.031 -20.344 -22.734 1 78.38 81 ARG A N 1
ATOM 609 C CA . ARG A 1 81 ? 1.462 -21.359 -21.859 1 78.38 81 ARG A CA 1
ATOM 610 C C . ARG A 1 81 ? -0.007 -21.078 -21.562 1 78.38 81 ARG A C 1
ATOM 612 O O . ARG A 1 81 ? -0.811 -22 -21.438 1 78.38 81 ARG A O 1
ATOM 619 N N . GLY A 1 82 ? -0.392 -19.844 -21.438 1 71.69 82 GLY A N 1
ATOM 620 C CA . GLY A 1 82 ? -1.74 -19.484 -21.031 1 71.69 82 GLY A CA 1
ATOM 621 C C . GLY A 1 82 ? -2.654 -19.172 -22.203 1 71.69 82 GLY A C 1
ATOM 622 O O . GLY A 1 82 ? -3.877 -19.141 -22.047 1 71.69 82 GLY A O 1
ATOM 623 N N . GLY A 1 83 ? -2.029 -18.969 -23.391 1 83.12 83 GLY A N 1
ATOM 624 C CA . GLY A 1 83 ? -2.807 -18.688 -24.578 1 83.12 83 GLY A CA 1
ATOM 625 C C . GLY A 1 83 ? -3.385 -17.281 -24.609 1 83.12 83 GLY A C 1
ATOM 626 O O . GLY A 1 83 ? -4.289 -17 -25.391 1 83.12 83 GLY A O 1
ATOM 627 N N . LEU A 1 84 ? -2.979 -16.531 -23.609 1 89.69 84 LEU A N 1
ATOM 628 C CA . LEU A 1 84 ? -3.473 -15.164 -23.562 1 89.69 84 LEU A CA 1
ATOM 629 C C . LEU A 1 84 ? -2.457 -14.195 -24.172 1 89.69 84 LEU A C 1
ATOM 631 O O . LEU A 1 84 ? -1.263 -14.281 -23.875 1 89.69 84 LEU A O 1
ATOM 635 N N . ARG A 1 85 ? -2.873 -13.344 -25.016 1 87 85 ARG A N 1
ATOM 636 C CA . ARG A 1 85 ? -1.993 -12.328 -25.594 1 87 85 ARG A CA 1
ATOM 637 C C . ARG A 1 85 ? -1.771 -11.18 -24.609 1 87 85 ARG A C 1
ATOM 639 O O . ARG A 1 85 ? -0.735 -10.516 -24.656 1 87 85 ARG A O 1
ATOM 646 N N . ARG A 1 86 ? -2.744 -11 -23.812 1 91.56 86 ARG A N 1
ATOM 647 C CA . ARG A 1 86 ? -2.67 -9.906 -22.844 1 91.56 86 ARG A CA 1
ATOM 648 C C . ARG A 1 86 ? -3.479 -10.234 -21.594 1 91.56 86 ARG A C 1
ATOM 650 O O . ARG A 1 86 ? -4.355 -11.102 -21.625 1 91.56 86 ARG A O 1
ATOM 657 N N . VAL A 1 87 ? -3.139 -9.609 -20.562 1 94.06 87 VAL A N 1
ATOM 658 C CA . VAL A 1 87 ? -3.877 -9.758 -19.312 1 94.06 87 VAL A CA 1
ATOM 659 C C . VAL A 1 87 ? -4.477 -8.406 -18.906 1 94.06 87 VAL A C 1
ATOM 661 O O . VAL A 1 87 ? -3.768 -7.406 -18.828 1 94.06 87 VAL A O 1
ATOM 664 N N . ARG A 1 88 ? -5.789 -8.406 -18.641 1 94.19 88 ARG A N 1
ATOM 665 C CA . ARG A 1 88 ? -6.434 -7.133 -18.344 1 94.19 88 ARG A CA 1
ATOM 666 C C . ARG A 1 88 ? -7.172 -7.199 -17.016 1 94.19 88 ARG A C 1
ATOM 668 O O . ARG A 1 88 ? -7.59 -6.172 -16.469 1 94.19 88 ARG A O 1
ATOM 675 N N . SER A 1 89 ? -7.391 -8.328 -16.5 1 96.12 89 SER A N 1
ATOM 676 C CA . SER A 1 89 ? -7.938 -8.516 -15.156 1 96.12 89 SER A CA 1
ATOM 677 C C . SER A 1 89 ? -7.43 -9.805 -14.531 1 96.12 89 SER A C 1
ATOM 679 O O . SER A 1 89 ? -7.07 -10.75 -15.234 1 96.12 89 SER A O 1
ATOM 681 N N . VAL A 1 90 ? -7.312 -9.844 -13.266 1 96.62 90 VAL A N 1
ATOM 682 C CA . VAL A 1 90 ? -6.711 -10.953 -12.523 1 96.62 90 VAL A CA 1
ATOM 683 C C . VAL A 1 90 ? -7.543 -11.25 -11.281 1 96.62 90 VAL A C 1
ATOM 685 O O . VAL A 1 90 ? -7.992 -10.336 -10.594 1 96.62 90 VAL A O 1
ATOM 688 N N . LYS A 1 91 ? -7.785 -12.445 -11.023 1 97.75 91 LYS A N 1
ATOM 689 C CA . LYS A 1 91 ? -8.344 -12.883 -9.75 1 97.75 91 LYS A CA 1
ATOM 690 C C . LYS A 1 91 ? -7.406 -13.867 -9.047 1 97.75 91 LYS A C 1
ATOM 692 O O . LYS A 1 91 ? -7.066 -14.914 -9.594 1 97.75 91 LYS A O 1
ATOM 697 N N . VAL A 1 92 ? -6.965 -13.477 -7.914 1 97.38 92 VAL A N 1
ATOM 698 C CA . VAL A 1 92 ? -6.172 -14.391 -7.098 1 97.38 92 VAL A CA 1
ATOM 699 C C . VAL A 1 92 ? -7.078 -15.133 -6.125 1 97.38 92 VAL A C 1
ATOM 701 O O . VAL A 1 92 ? -7.617 -14.539 -5.188 1 97.38 92 VAL A O 1
ATOM 704 N N . GLU A 1 93 ? -7.184 -16.406 -6.305 1 96.25 93 GLU A N 1
ATOM 705 C CA . GLU A 1 93 ? -8.078 -17.219 -5.477 1 96.25 93 GLU A CA 1
ATOM 706 C C . GLU A 1 93 ? -7.387 -17.672 -4.191 1 96.25 93 GLU A C 1
ATOM 708 O O . GLU A 1 93 ? -8.008 -17.719 -3.131 1 96.25 93 GLU A O 1
ATOM 713 N N . ASN A 1 94 ? -6.18 -18.062 -4.348 1 95.12 94 ASN A N 1
ATOM 714 C CA . ASN A 1 94 ? -5.434 -18.547 -3.186 1 95.12 94 ASN A CA 1
ATOM 715 C C . ASN A 1 94 ? -3.969 -18.125 -3.254 1 95.12 94 ASN A C 1
ATOM 717 O O . ASN A 1 94 ? -3.373 -18.109 -4.332 1 95.12 94 ASN A O 1
ATOM 721 N N . GLY A 1 95 ? -3.484 -17.781 -2.01 1 94.94 95 GLY A N 1
ATOM 722 C CA . GLY A 1 95 ? -2.072 -17.453 -1.902 1 94.94 95 GLY A CA 1
ATOM 723 C C . GLY A 1 95 ? -1.748 -16.047 -2.383 1 94.94 95 GLY A C 1
ATOM 724 O O . GLY A 1 95 ? -2.613 -15.164 -2.385 1 94.94 95 GLY A O 1
ATOM 725 N N . ALA A 1 96 ? -0.47 -15.828 -2.578 1 96.44 96 ALA A N 1
ATOM 726 C CA . ALA A 1 96 ? 0.056 -14.586 -3.145 1 96.44 96 ALA A CA 1
ATOM 727 C C . ALA A 1 96 ? 0.924 -14.867 -4.367 1 96.44 96 ALA A C 1
ATOM 729 O O . ALA A 1 96 ? 1.546 -15.93 -4.465 1 96.44 96 ALA A O 1
ATOM 730 N N . TRP A 1 97 ? 0.857 -13.977 -5.281 1 97.5 97 TRP A N 1
ATOM 731 C CA . TRP A 1 97 ? 1.591 -14.125 -6.531 1 97.5 97 TRP A CA 1
ATOM 732 C C . TRP A 1 97 ? 2.406 -12.875 -6.84 1 97.5 97 TRP A C 1
ATOM 734 O O . TRP A 1 97 ? 2.123 -11.797 -6.316 1 97.5 97 TRP A O 1
ATOM 744 N N . VAL A 1 98 ? 3.439 -13 -7.641 1 96.81 98 VAL A N 1
ATOM 745 C CA . VAL A 1 98 ? 4.152 -11.875 -8.234 1 96.81 98 VAL A CA 1
ATOM 746 C C . VAL A 1 98 ? 3.969 -11.898 -9.758 1 96.81 98 VAL A C 1
ATOM 748 O O . VAL A 1 98 ? 4.176 -12.93 -10.398 1 96.81 98 VAL A O 1
ATOM 751 N N . ALA A 1 99 ? 3.484 -10.852 -10.258 1 96 99 ALA A N 1
ATOM 752 C CA . ALA A 1 99 ? 3.408 -10.656 -11.703 1 96 99 ALA A CA 1
ATOM 753 C C . ALA A 1 99 ? 4.57 -9.805 -12.203 1 96 99 ALA A C 1
ATOM 755 O O . ALA A 1 99 ? 5.066 -8.938 -11.484 1 96 99 ALA A O 1
ATOM 756 N N . PHE A 1 100 ? 4.949 -10.086 -13.453 1 94.62 100 PHE A N 1
ATOM 757 C CA . PHE A 1 100 ? 6.066 -9.359 -14.047 1 94.62 100 PHE A CA 1
ATOM 758 C C . PHE A 1 100 ? 5.672 -8.75 -15.383 1 94.62 100 PHE A C 1
ATOM 760 O O . PHE A 1 100 ? 4.895 -9.336 -16.141 1 94.62 100 PHE A O 1
ATOM 767 N N . GLU A 1 101 ? 6.297 -7.656 -15.586 1 91.94 101 GLU A N 1
ATOM 768 C CA . GLU A 1 101 ? 6.02 -6.906 -16.812 1 91.94 101 GLU A CA 1
ATOM 769 C C . GLU A 1 101 ? 6.453 -7.684 -18.047 1 91.94 101 GLU A C 1
ATOM 771 O O . GLU A 1 101 ? 5.809 -7.605 -19.094 1 91.94 101 GLU A O 1
ATOM 776 N N . TYR A 1 102 ? 7.508 -8.383 -17.969 1 93.12 102 TYR A N 1
ATOM 777 C CA . TYR A 1 102 ? 8.078 -9.078 -19.125 1 93.12 102 TYR A CA 1
ATOM 778 C C . TYR A 1 102 ? 8.125 -10.586 -18.875 1 93.12 102 TYR A C 1
ATOM 780 O O . TYR A 1 102 ? 7.949 -11.039 -17.75 1 93.12 102 TYR A O 1
ATOM 788 N N . PRO A 1 103 ? 8.273 -11.367 -19.953 1 94.81 103 PRO A N 1
ATOM 789 C CA . PRO A 1 103 ? 8.453 -12.812 -19.766 1 94.81 103 PRO A CA 1
ATOM 790 C C . PRO A 1 103 ? 9.695 -13.148 -18.938 1 94.81 103 PRO A C 1
ATOM 792 O O . PRO A 1 103 ? 10.547 -12.281 -18.719 1 94.81 103 PRO A O 1
ATOM 795 N N . ASP A 1 104 ? 9.703 -14.328 -18.438 1 96.62 104 ASP A N 1
ATOM 796 C CA . ASP A 1 104 ? 10.828 -14.891 -17.703 1 96.62 104 ASP A CA 1
ATOM 797 C C . ASP A 1 104 ? 11.109 -14.102 -16.438 1 96.62 104 ASP A C 1
ATOM 799 O O . ASP A 1 104 ? 12.273 -13.891 -16.062 1 96.62 104 ASP A O 1
ATOM 803 N N . PHE A 1 105 ? 10.039 -13.641 -15.852 1 95.38 105 PHE A N 1
ATOM 804 C CA . PHE A 1 105 ? 10.07 -13.008 -14.539 1 95.38 105 PHE A CA 1
ATOM 805 C C . PHE A 1 105 ? 10.992 -11.797 -14.539 1 95.38 105 PHE A C 1
ATOM 807 O O . PHE A 1 105 ? 11.797 -11.617 -13.625 1 95.38 105 PHE A O 1
ATOM 814 N N . GLN A 1 106 ? 10.898 -11.031 -15.672 1 94.12 106 GLN A N 1
ATOM 815 C CA . GLN A 1 106 ? 11.727 -9.844 -15.82 1 94.12 106 GLN A CA 1
ATOM 816 C C . GLN A 1 106 ? 10.883 -8.57 -15.727 1 94.12 106 GLN A C 1
ATOM 818 O O . GLN A 1 106 ? 9.664 -8.625 -15.859 1 94.12 106 GLN A O 1
ATOM 823 N N . GLY A 1 107 ? 11.625 -7.449 -15.359 1 91.62 107 GLY A N 1
ATOM 824 C CA . GLY A 1 107 ? 10.953 -6.16 -15.328 1 91.62 107 GLY A CA 1
ATOM 825 C C . GLY A 1 107 ? 10.336 -5.84 -13.977 1 91.62 107 GLY A C 1
ATOM 826 O O . GLY A 1 107 ? 10.758 -6.387 -12.953 1 91.62 107 GLY A O 1
ATOM 827 N N . GLN A 1 108 ? 9.375 -4.883 -13.977 1 91.25 108 GLN A N 1
ATOM 828 C CA . GLN A 1 108 ? 8.703 -4.453 -12.75 1 91.25 108 GLN A CA 1
ATOM 829 C C . GLN A 1 108 ? 7.875 -5.586 -12.156 1 91.25 108 GLN A C 1
ATOM 831 O O . GLN A 1 108 ? 7.223 -6.34 -12.883 1 91.25 108 GLN A O 1
ATOM 836 N N . GLN A 1 109 ? 7.922 -5.598 -10.914 1 93.19 109 GLN A N 1
ATOM 837 C CA . GLN A 1 109 ? 7.207 -6.625 -10.164 1 93.19 109 GLN A CA 1
ATOM 838 C C . GLN A 1 109 ? 5.922 -6.07 -9.555 1 93.19 109 GLN A C 1
ATOM 840 O O . GLN A 1 109 ? 5.895 -4.93 -9.086 1 93.19 109 GLN A O 1
ATOM 845 N N . PHE A 1 110 ? 4.883 -6.926 -9.57 1 93.81 110 PHE A N 1
ATOM 846 C CA . PHE A 1 110 ? 3.619 -6.547 -8.953 1 93.81 110 PHE A CA 1
ATOM 847 C C . PHE A 1 110 ? 3.117 -7.645 -8.023 1 93.81 110 PHE A C 1
ATOM 849 O O . PHE A 1 110 ? 2.812 -8.75 -8.469 1 93.81 110 PHE A O 1
ATOM 856 N N . ILE A 1 111 ? 3.059 -7.242 -6.691 1 95.81 111 ILE A N 1
ATOM 857 C CA . ILE A 1 111 ? 2.547 -8.211 -5.727 1 95.81 111 ILE A CA 1
ATOM 858 C C . ILE A 1 111 ? 1.027 -8.305 -5.848 1 95.81 111 ILE A C 1
ATOM 860 O O . ILE A 1 111 ? 0.339 -7.281 -5.914 1 95.81 111 ILE A O 1
ATOM 864 N N . LEU A 1 112 ? 0.553 -9.531 -5.977 1 96.5 112 LEU A N 1
ATOM 865 C CA . LEU A 1 112 ? -0.875 -9.812 -6.078 1 96.5 112 LEU A CA 1
ATOM 866 C C . LEU A 1 112 ? -1.33 -10.719 -4.941 1 96.5 112 LEU A C 1
ATOM 868 O O . LEU A 1 112 ? -1.099 -11.93 -4.98 1 96.5 112 LEU A O 1
ATOM 872 N N . GLU A 1 113 ? -1.934 -10.117 -3.982 1 96.56 113 GLU A N 1
ATOM 873 C CA . GLU A 1 113 ? -2.516 -10.906 -2.9 1 96.56 113 GLU A CA 1
ATOM 874 C C . GLU A 1 113 ? -3.953 -11.305 -3.221 1 96.56 113 GLU A C 1
ATOM 876 O O . GLU A 1 113 ? -4.516 -10.867 -4.223 1 96.56 113 GLU A O 1
ATOM 881 N N . LYS A 1 114 ? -4.473 -12.234 -2.432 1 96.75 114 LYS A N 1
ATOM 882 C CA . LYS A 1 114 ? -5.812 -12.758 -2.684 1 96.75 114 LYS A CA 1
ATOM 883 C C . LYS A 1 114 ? -6.812 -11.625 -2.895 1 96.75 114 LYS A C 1
ATOM 885 O O . LYS A 1 114 ? -6.836 -10.656 -2.129 1 96.75 114 LYS A O 1
ATOM 890 N N . GLY A 1 115 ? -7.574 -11.719 -3.984 1 96.25 115 GLY A N 1
ATOM 891 C CA . GLY A 1 115 ? -8.586 -10.711 -4.258 1 96.25 115 GLY A CA 1
ATOM 892 C C . GLY A 1 115 ? -8.805 -10.469 -5.738 1 96.25 115 GLY A C 1
ATOM 893 O O . GLY A 1 115 ? -8.344 -11.25 -6.574 1 96.25 115 GLY A O 1
ATOM 894 N N . ASP A 1 116 ? -9.617 -9.453 -5.992 1 96 116 ASP A N 1
ATOM 895 C CA . ASP A 1 116 ? -10.039 -9.125 -7.352 1 96 116 ASP A CA 1
ATOM 896 C C . ASP A 1 116 ? -9.273 -7.922 -7.895 1 96 116 ASP A C 1
ATOM 898 O O . ASP A 1 116 ? -9.211 -6.879 -7.242 1 96 116 ASP A O 1
ATOM 902 N N . TYR A 1 117 ? -8.703 -8.102 -9.031 1 94.69 117 TYR A N 1
ATOM 903 C CA . TYR A 1 117 ? -8.047 -7.055 -9.805 1 94.69 117 TYR A CA 1
ATOM 904 C C . TYR A 1 117 ? -8.719 -6.867 -11.156 1 94.69 117 TYR A C 1
ATOM 906 O O . TYR A 1 117 ? -8.266 -7.426 -12.164 1 94.69 117 TYR A O 1
ATOM 914 N N . PRO A 1 118 ? -9.758 -6.035 -11.211 1 94.5 118 PRO A N 1
ATOM 915 C CA . PRO A 1 118 ? -10.641 -6.008 -12.383 1 94.5 118 PRO A CA 1
ATOM 916 C C . PRO A 1 118 ? -10.039 -5.25 -13.562 1 94.5 118 PRO A C 1
ATOM 918 O O . PRO A 1 118 ? -10.555 -5.32 -14.68 1 94.5 118 PRO A O 1
ATOM 921 N N . ARG A 1 119 ? -8.961 -4.523 -13.336 1 91.94 119 ARG A N 1
ATOM 922 C CA . ARG A 1 119 ? -8.312 -3.709 -14.359 1 91.94 119 ARG A CA 1
ATOM 923 C C . ARG A 1 119 ? -6.863 -3.414 -13.984 1 91.94 119 ARG A C 1
ATOM 925 O O . ARG A 1 119 ? -6.449 -3.658 -12.852 1 91.94 119 ARG A O 1
ATOM 932 N N . TRP A 1 120 ? -6.129 -2.844 -14.922 1 88.44 120 TRP A N 1
ATOM 933 C CA . TRP A 1 120 ? -4.695 -2.621 -14.75 1 88.44 120 TRP A CA 1
ATOM 934 C C . TRP A 1 120 ? -4.422 -1.731 -13.539 1 88.44 120 TRP A C 1
ATOM 936 O O . TRP A 1 120 ? -3.42 -1.908 -12.844 1 88.44 120 TRP A O 1
ATOM 946 N N . SER A 1 121 ? -5.289 -0.809 -13.242 1 85.75 121 SER A N 1
ATOM 947 C CA . SER A 1 121 ? -5.082 0.126 -12.141 1 85.75 121 SER A CA 1
ATOM 948 C C . SER A 1 121 ? -5.152 -0.583 -10.789 1 85.75 121 SER A C 1
ATOM 950 O O . SER A 1 121 ? -4.684 -0.057 -9.781 1 85.75 121 SER A O 1
ATOM 952 N N . ALA A 1 122 ? -5.664 -1.765 -10.773 1 89.75 122 ALA A N 1
ATOM 953 C CA . ALA A 1 122 ? -5.824 -2.531 -9.539 1 89.75 122 ALA A CA 1
ATOM 954 C C . ALA A 1 122 ? -4.516 -3.209 -9.141 1 89.75 122 ALA A C 1
ATOM 956 O O . ALA A 1 122 ? -4.34 -3.609 -7.988 1 89.75 122 ALA A O 1
ATOM 957 N N . TRP A 1 123 ? -3.639 -3.42 -10.125 1 88.31 123 TRP A N 1
ATOM 958 C CA . TRP A 1 123 ? -2.389 -4.066 -9.734 1 88.31 123 TRP A CA 1
ATOM 959 C C . TRP A 1 123 ? -1.206 -3.121 -9.93 1 88.31 123 TRP A C 1
ATOM 961 O O . TRP A 1 123 ? -0.151 -3.305 -9.312 1 88.31 123 TRP A O 1
ATOM 971 N N . SER A 1 124 ? -1.239 -2.385 -10.867 1 76.75 124 SER A N 1
ATOM 972 C CA . SER A 1 124 ? -0.097 -1.532 -11.172 1 76.75 124 SER A CA 1
ATOM 973 C C . SER A 1 124 ? -0.032 -0.332 -10.234 1 76.75 124 SER A C 1
ATOM 975 O O . SER A 1 124 ? 1.039 0.241 -10.023 1 76.75 124 SER A O 1
ATOM 977 N N . GLY A 1 125 ? -1.131 -0.382 -9.469 1 60.12 125 GLY A N 1
ATOM 978 C CA . GLY A 1 125 ? -1.159 0.649 -8.445 1 60.12 125 GLY A CA 1
ATOM 979 C C . GLY A 1 125 ? -0.541 1.958 -8.898 1 60.12 125 GLY A C 1
ATOM 980 O O . GLY A 1 125 ? -0.696 2.357 -10.055 1 60.12 125 GLY A O 1
ATOM 981 N N . SER A 1 126 ? 0.282 2.58 -7.816 1 52.56 126 SER A N 1
ATOM 982 C CA . SER A 1 126 ? 0.991 3.854 -7.762 1 52.56 126 SER A CA 1
ATOM 983 C C . SER A 1 126 ? 2.203 3.852 -8.688 1 52.56 126 SER A C 1
ATOM 985 O O . SER A 1 126 ? 2.99 4.801 -8.688 1 52.56 126 SER A O 1
ATOM 987 N N . ALA A 1 127 ? 2.311 2.672 -9.43 1 50.25 127 ALA A N 1
ATOM 988 C CA . ALA A 1 127 ? 3.568 2.67 -10.172 1 50.25 127 ALA A CA 1
ATOM 989 C C . ALA A 1 127 ? 3.645 3.863 -11.125 1 50.25 127 ALA A C 1
ATOM 991 O O . ALA A 1 127 ? 2.646 4.242 -11.734 1 50.25 127 ALA A O 1
ATOM 992 N N . GLY A 1 128 ? 4.367 4.816 -10.672 1 51.28 128 GLY A N 1
ATOM 993 C CA . GLY A 1 128 ? 4.723 5.824 -11.656 1 51.28 128 GLY A CA 1
ATOM 994 C C . GLY A 1 128 ? 4.754 5.289 -13.078 1 51.28 128 GLY A C 1
ATOM 995 O O . GLY A 1 128 ? 4.82 6.059 -14.039 1 51.28 128 GLY A O 1
ATOM 996 N N . HIS A 1 129 ? 4.797 3.953 -13.102 1 54.66 129 HIS A N 1
ATOM 997 C CA . HIS A 1 129 ? 4.863 3.256 -14.383 1 54.66 129 HIS A CA 1
ATOM 998 C C . HIS A 1 129 ? 3.553 2.537 -14.688 1 54.66 129 HIS A C 1
ATOM 1000 O O . HIS A 1 129 ? 3.121 1.673 -13.922 1 54.66 129 HIS A O 1
ATOM 1006 N N . HIS A 1 130 ? 2.746 3.146 -15.383 1 61.47 130 HIS A N 1
ATOM 1007 C CA . HIS A 1 130 ? 1.555 2.504 -15.922 1 61.47 130 HIS A CA 1
ATOM 1008 C C . HIS A 1 130 ? 1.923 1.289 -16.766 1 61.47 130 HIS A C 1
ATOM 1010 O O . HIS A 1 130 ? 2.365 1.434 -17.906 1 61.47 130 HIS A O 1
ATOM 1016 N N . SER A 1 131 ? 2.16 0.239 -16.047 1 66.62 131 SER A N 1
ATOM 1017 C CA . SER A 1 131 ? 2.375 -0.934 -16.891 1 66.62 131 SER A CA 1
ATOM 1018 C C . SER A 1 131 ? 1.07 -1.682 -17.141 1 66.62 131 SER A C 1
ATOM 1020 O O . SER A 1 131 ? 0.421 -2.139 -16.203 1 66.62 131 SER A O 1
ATOM 1022 N N . ASP A 1 132 ? 0.693 -1.665 -18.359 1 73.38 132 ASP A N 1
ATOM 1023 C CA . ASP A 1 132 ? -0.519 -2.361 -18.781 1 73.38 132 ASP A CA 1
ATOM 1024 C C . ASP A 1 132 ? -0.203 -3.781 -19.25 1 73.38 132 ASP A C 1
ATOM 1026 O O . ASP A 1 132 ? -1.065 -4.465 -19.797 1 73.38 132 ASP A O 1
ATOM 1030 N N . GLN A 1 133 ? 1.036 -4.191 -18.875 1 86.88 133 GLN A N 1
ATOM 1031 C CA . GLN A 1 133 ? 1.377 -5.512 -19.391 1 86.88 133 GLN A CA 1
ATOM 1032 C C . GLN A 1 133 ? 1.924 -6.41 -18.281 1 86.88 133 GLN A C 1
ATOM 1034 O O . GLN A 1 133 ? 2.809 -6.008 -17.531 1 86.88 133 GLN A O 1
ATOM 1039 N N . LEU A 1 134 ? 1.313 -7.512 -18.125 1 92.94 134 LEU A N 1
ATOM 1040 C CA . LEU A 1 134 ? 1.789 -8.602 -17.281 1 92.94 134 LEU A CA 1
ATOM 1041 C C . LEU A 1 134 ? 2.023 -9.867 -18.109 1 92.94 134 LEU A C 1
ATOM 1043 O O . LEU A 1 134 ? 1.079 -10.438 -18.656 1 92.94 134 LEU A O 1
ATOM 1047 N N . LEU A 1 135 ? 3.324 -10.336 -18.109 1 95.19 135 LEU A N 1
ATOM 1048 C CA . LEU A 1 135 ? 3.607 -11.398 -19.062 1 95.19 135 LEU A CA 1
ATOM 1049 C C . LEU A 1 135 ? 4.16 -12.633 -18.359 1 95.19 135 LEU A C 1
ATOM 1051 O O . LEU A 1 135 ? 4.262 -13.703 -18.969 1 95.19 135 LEU A O 1
ATOM 1055 N N . SER A 1 136 ? 4.473 -12.633 -17.156 1 96.81 136 SER A N 1
ATOM 1056 C CA . SER A 1 136 ? 4.883 -13.805 -16.391 1 96.81 136 SER A CA 1
ATOM 1057 C C . SER A 1 136 ? 4.434 -13.703 -14.938 1 96.81 136 SER A C 1
ATOM 1059 O O . SER A 1 136 ? 4.172 -12.609 -14.438 1 96.81 136 SER A O 1
ATOM 1061 N N . PHE A 1 137 ? 4.211 -14.852 -14.273 1 96.94 137 PHE A N 1
ATOM 1062 C CA . PHE A 1 137 ? 3.643 -14.953 -12.93 1 96.94 137 PHE A CA 1
ATOM 1063 C C . PHE A 1 137 ? 4.305 -16.078 -12.148 1 96.94 137 PHE A C 1
ATOM 1065 O O . PHE A 1 137 ? 4.59 -17.141 -12.703 1 96.94 137 PHE A O 1
ATOM 1072 N N . ARG A 1 138 ? 4.5 -15.844 -10.906 1 97.19 138 ARG A N 1
ATOM 1073 C CA . ARG A 1 138 ? 4.934 -16.938 -10.039 1 97.19 138 ARG A CA 1
ATOM 1074 C C . ARG A 1 138 ? 4.324 -16.797 -8.641 1 97.19 138 ARG A C 1
ATOM 1076 O O . ARG A 1 138 ? 4.133 -15.688 -8.148 1 97.19 138 ARG A O 1
ATOM 1083 N N . PRO A 1 139 ? 4.031 -17.938 -8.031 1 96.62 139 PRO A N 1
ATOM 1084 C CA . PRO A 1 139 ? 3.529 -17.875 -6.656 1 96.62 139 PRO A CA 1
ATOM 1085 C C . PRO A 1 139 ? 4.609 -17.469 -5.652 1 96.62 139 PRO A C 1
ATOM 1087 O O . PRO A 1 139 ? 5.797 -17.719 -5.891 1 96.62 139 PRO A O 1
ATOM 1090 N N . VAL A 1 140 ? 4.184 -16.75 -4.609 1 96.06 140 VAL A N 1
ATOM 1091 C CA . VAL A 1 140 ? 5.031 -16.516 -3.447 1 96.06 140 VAL A CA 1
ATOM 1092 C C . VAL A 1 140 ? 4.797 -17.594 -2.4 1 96.06 140 VAL A C 1
ATOM 1094 O O . VAL A 1 140 ? 3.797 -17.562 -1.681 1 96.06 140 VAL A O 1
ATOM 1097 N N . LEU A 1 141 ? 5.664 -18.453 -2.217 1 92.81 141 LEU A N 1
ATOM 1098 C CA . LEU A 1 141 ? 5.418 -19.672 -1.451 1 92.81 141 LEU A CA 1
ATOM 1099 C C . LEU A 1 141 ? 5.758 -19.469 0.021 1 92.81 141 LEU A C 1
ATOM 1101 O O . LEU A 1 141 ? 5.207 -20.141 0.891 1 92.81 141 LEU A O 1
ATOM 1105 N N . CYS A 1 142 ? 6.574 -18.594 0.273 1 91.81 142 CYS A N 1
ATOM 1106 C CA . CYS A 1 142 ? 7.039 -18.469 1.649 1 91.81 142 CYS A CA 1
ATOM 1107 C C . CYS A 1 142 ? 6.336 -17.312 2.359 1 91.81 142 CYS A C 1
ATOM 1109 O O . CYS A 1 142 ? 6.789 -16.859 3.41 1 91.81 142 CYS A O 1
ATOM 1111 N N . ALA A 1 143 ? 5.305 -16.797 1.783 1 90.75 143 ALA A N 1
ATOM 1112 C CA . ALA A 1 143 ? 4.555 -15.727 2.43 1 90.75 143 ALA A CA 1
ATOM 1113 C C . ALA A 1 143 ? 3.986 -16.188 3.77 1 90.75 143 ALA A C 1
ATOM 1115 O O . ALA A 1 143 ? 3.318 -17.219 3.848 1 90.75 143 ALA A O 1
ATOM 1116 N N . ASN A 1 144 ? 4.262 -15.492 4.773 1 88.12 144 ASN A N 1
ATOM 1117 C CA . ASN A 1 144 ? 3.793 -15.75 6.129 1 88.12 144 ASN A CA 1
ATOM 1118 C C . ASN A 1 144 ? 3.607 -14.453 6.914 1 88.12 144 ASN A C 1
ATOM 1120 O O . ASN A 1 144 ? 4.555 -13.945 7.516 1 88.12 144 ASN A O 1
ATOM 1124 N N . HIS A 1 145 ? 2.461 -14.016 7.008 1 86.81 145 HIS A N 1
ATOM 1125 C CA . HIS A 1 145 ? 2.156 -12.711 7.574 1 86.81 145 HIS A CA 1
ATOM 1126 C C . HIS A 1 145 ? 2.439 -12.68 9.07 1 86.81 145 HIS A C 1
ATOM 1128 O O . HIS A 1 145 ? 2.812 -11.641 9.617 1 86.81 145 HIS A O 1
ATOM 1134 N N . SER A 1 146 ? 2.285 -13.734 9.742 1 87.25 146 SER A N 1
ATOM 1135 C CA . SER A 1 146 ? 2.42 -13.805 11.195 1 87.25 146 SER A CA 1
ATOM 1136 C C . SER A 1 146 ? 3.875 -14 11.609 1 87.25 146 SER A C 1
ATOM 1138 O O . SER A 1 146 ? 4.25 -13.703 12.742 1 87.25 146 SER A O 1
ATOM 1140 N N . ASP A 1 147 ? 4.641 -14.547 10.68 1 91.75 147 ASP A N 1
ATOM 1141 C CA . ASP A 1 147 ? 6.055 -14.805 10.953 1 91.75 147 ASP A CA 1
ATOM 1142 C C . ASP A 1 147 ? 6.934 -14.273 9.828 1 91.75 147 ASP A C 1
ATOM 1144 O O . ASP A 1 147 ? 7.328 -15.031 8.93 1 91.75 147 ASP A O 1
ATOM 1148 N N . SER A 1 148 ? 7.184 -13.055 9.852 1 95.56 148 SER A N 1
ATOM 1149 C CA . SER A 1 148 ? 8.047 -12.398 8.875 1 95.56 148 SER A CA 1
ATOM 1150 C C . SER A 1 148 ? 9.062 -11.492 9.555 1 95.56 148 SER A C 1
ATOM 1152 O O . SER A 1 148 ? 8.727 -10.742 10.469 1 95.56 148 SER A O 1
ATOM 1154 N N . ARG A 1 149 ? 10.312 -11.641 9.156 1 97.56 149 ARG A N 1
ATOM 1155 C CA . ARG A 1 149 ? 11.398 -10.828 9.695 1 97.56 149 ARG A CA 1
ATOM 1156 C C . ARG A 1 149 ? 12.375 -10.422 8.602 1 97.56 149 ARG A C 1
ATOM 1158 O O . ARG A 1 149 ? 12.719 -11.234 7.734 1 97.56 149 ARG A O 1
ATOM 1165 N N . VAL A 1 150 ? 12.75 -9.148 8.609 1 97.31 150 VAL A N 1
ATOM 1166 C CA . VAL A 1 150 ? 13.703 -8.648 7.629 1 97.31 150 VAL A CA 1
ATOM 1167 C C . VAL A 1 150 ? 14.664 -7.664 8.297 1 97.31 150 VAL A C 1
ATOM 1169 O O . VAL A 1 150 ? 14.289 -6.969 9.242 1 97.31 150 VAL A O 1
ATOM 1172 N N . THR A 1 151 ? 15.875 -7.652 7.898 1 98 151 THR A N 1
ATOM 1173 C CA . THR A 1 151 ? 16.891 -6.707 8.367 1 98 151 THR A CA 1
ATOM 1174 C C . THR A 1 151 ? 17.359 -5.812 7.223 1 98 151 THR A C 1
ATOM 1176 O O . THR A 1 151 ? 17.75 -6.309 6.16 1 98 151 THR A O 1
ATOM 1179 N N . LEU A 1 152 ? 17.281 -4.496 7.402 1 96.69 152 LEU A N 1
ATOM 1180 C CA . LEU A 1 152 ? 17.781 -3.514 6.449 1 96.69 152 LEU A CA 1
ATOM 1181 C C . LEU A 1 152 ? 19.188 -3.053 6.844 1 96.69 152 LEU A C 1
ATOM 1183 O O . LEU A 1 152 ? 19.469 -2.852 8.023 1 96.69 152 LEU A O 1
ATOM 1187 N N . PHE A 1 153 ? 20 -2.908 5.859 1 96.12 153 PHE A N 1
ATOM 1188 C CA . PHE A 1 153 ? 21.328 -2.389 6.094 1 96.12 153 PHE A CA 1
ATOM 1189 C C . PHE A 1 153 ? 21.578 -1.124 5.277 1 96.12 153 PHE A C 1
ATOM 1191 O O . PHE A 1 153 ? 21.172 -1.039 4.117 1 96.12 153 PHE A O 1
ATOM 1198 N N . GLU A 1 154 ? 22.203 -0.216 5.852 1 92.94 154 GLU A N 1
ATOM 1199 C CA . GLU A 1 154 ? 22.5 1.053 5.195 1 92.94 154 GLU A CA 1
ATOM 1200 C C . GLU A 1 154 ? 23.469 0.856 4.039 1 92.94 154 GLU A C 1
ATOM 1202 O O . GLU A 1 154 ? 23.344 1.495 2.992 1 92.94 154 GLU A O 1
ATOM 1207 N N . GLY A 1 155 ? 24.391 0.012 4.293 1 94 155 GLY A N 1
ATOM 1208 C CA . GLY A 1 155 ? 25.422 -0.231 3.285 1 94 155 GLY A CA 1
ATOM 1209 C C . GLY A 1 155 ? 25.188 -1.513 2.506 1 94 155 GLY A C 1
ATOM 1210 O O . GLY A 1 155 ? 24.344 -2.328 2.873 1 94 155 GLY A O 1
ATOM 1211 N N . GLU A 1 156 ? 25.953 -1.663 1.406 1 95.5 156 GLU A N 1
ATOM 1212 C CA . GLU A 1 156 ? 25.938 -2.908 0.645 1 95.5 156 GLU A CA 1
ATOM 1213 C C . GLU A 1 156 ? 26.609 -4.039 1.425 1 95.5 156 GLU A C 1
ATOM 1215 O O . GLU A 1 156 ? 27.312 -3.793 2.41 1 95.5 156 GLU A O 1
ATOM 1220 N N . ASN A 1 157 ? 26.266 -5.258 1.078 1 97.06 157 ASN A N 1
ATOM 1221 C CA . ASN A 1 157 ? 26.875 -6.449 1.662 1 97.06 157 ASN A CA 1
ATOM 1222 C C . ASN A 1 157 ? 26.703 -6.484 3.178 1 97.06 157 ASN A C 1
ATOM 1224 O O . ASN A 1 157 ? 27.625 -6.824 3.908 1 97.06 157 ASN A O 1
ATOM 1228 N N . PHE A 1 158 ? 25.609 -6.031 3.543 1 96.62 158 PHE A N 1
ATOM 1229 C CA . PHE A 1 158 ? 25.156 -6.133 4.926 1 96.62 158 PHE A CA 1
ATOM 1230 C C . PHE A 1 158 ? 26.062 -5.336 5.855 1 96.62 158 PHE A C 1
ATOM 1232 O O . PHE A 1 158 ? 26.359 -5.777 6.965 1 96.62 158 PHE A O 1
ATOM 1239 N N . GLN A 1 159 ? 26.547 -4.219 5.352 1 95.81 159 GLN A N 1
ATOM 1240 C CA . GLN A 1 159 ? 27.422 -3.344 6.133 1 95.81 159 GLN A CA 1
ATOM 1241 C C . GLN A 1 159 ? 26.656 -2.15 6.688 1 95.81 159 GLN A C 1
ATOM 1243 O O . GLN A 1 159 ? 25.547 -1.845 6.223 1 95.81 159 GLN A O 1
ATOM 1248 N N . GLY A 1 160 ? 27.188 -1.5 7.82 1 93.25 160 GLY A N 1
ATOM 1249 C CA . GLY A 1 160 ? 26.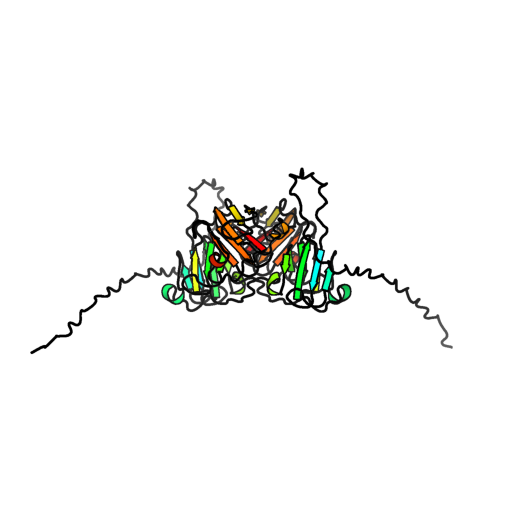625 -0.27 8.359 1 93.25 160 GLY A CA 1
ATOM 1250 C C . GLY A 1 160 ? 25.531 -0.508 9.391 1 93.25 160 GLY A C 1
ATOM 1251 O O . GLY A 1 160 ? 25.406 -1.617 9.906 1 93.25 160 GLY A O 1
ATOM 1252 N N . CYS A 1 161 ? 24.766 0.567 9.672 1 92 161 CYS A N 1
ATOM 1253 C CA . CYS A 1 161 ? 23.672 0.488 10.625 1 92 161 CYS A CA 1
ATOM 1254 C C . CYS A 1 161 ? 22.562 -0.437 10.117 1 92 161 CYS A C 1
ATOM 1256 O O . CYS A 1 161 ? 22.359 -0.552 8.906 1 92 161 CYS A O 1
ATOM 1258 N N . LYS A 1 162 ? 22.016 -1.153 11.055 1 92.69 162 LYS A N 1
ATOM 1259 C CA . LYS A 1 162 ? 20.969 -2.092 10.648 1 92.69 162 LYS A CA 1
ATOM 1260 C C . LYS A 1 162 ? 19.672 -1.845 11.414 1 92.69 162 LYS A C 1
ATOM 1262 O O . LYS A 1 162 ? 19.688 -1.278 12.508 1 92.69 162 LYS A O 1
ATOM 1267 N N . PHE A 1 163 ? 18.547 -2.229 10.758 1 94.31 163 PHE A N 1
ATOM 1268 C CA . PHE A 1 163 ? 17.219 -2.189 11.359 1 94.31 163 PHE A CA 1
ATOM 1269 C C . PHE A 1 163 ? 16.484 -3.51 11.141 1 94.31 163 PHE A C 1
ATOM 1271 O O . PHE A 1 163 ? 16.344 -3.971 10.008 1 94.31 163 PHE A O 1
ATOM 1278 N N . GLU A 1 164 ? 16.094 -4.117 12.195 1 95.69 164 GLU A N 1
ATOM 1279 C CA . GLU A 1 164 ? 15.305 -5.34 12.102 1 95.69 164 GLU A CA 1
ATOM 1280 C C . GLU A 1 164 ? 13.812 -5.039 12.18 1 95.69 164 GLU A C 1
ATOM 1282 O O . GLU A 1 164 ? 13.359 -4.332 13.078 1 95.69 164 GLU A O 1
ATOM 1287 N N . LEU A 1 165 ? 13.148 -5.566 11.242 1 95.62 165 LEU A N 1
ATOM 1288 C CA . LEU A 1 165 ? 11.719 -5.281 11.148 1 95.62 165 LEU A CA 1
ATOM 1289 C C . LEU A 1 165 ? 10.898 -6.566 11.211 1 95.62 165 LEU A C 1
ATOM 1291 O O . LEU A 1 165 ? 11.297 -7.59 10.648 1 95.62 165 LEU A O 1
ATOM 1295 N N . ASN A 1 166 ? 9.75 -6.52 11.852 1 95.81 166 ASN A N 1
ATOM 1296 C CA . ASN A 1 166 ? 8.797 -7.625 11.898 1 95.81 166 ASN A CA 1
ATOM 1297 C C . ASN A 1 166 ? 7.363 -7.137 11.742 1 95.81 166 ASN A C 1
ATOM 1299 O O . ASN A 1 166 ? 6.418 -7.852 12.078 1 95.81 166 ASN A O 1
ATOM 1303 N N . ASP A 1 167 ? 7.254 -5.906 11.32 1 95.06 167 ASP A N 1
ATOM 1304 C CA . ASP A 1 167 ? 5.965 -5.27 11.086 1 95.06 167 ASP A CA 1
ATOM 1305 C C . ASP A 1 167 ? 5.965 -4.492 9.773 1 95.06 167 ASP A C 1
ATOM 1307 O O . ASP A 1 167 ? 6.996 -4.395 9.102 1 95.06 167 ASP A O 1
ATOM 1311 N N . ASP A 1 168 ? 4.75 -4.09 9.344 1 96 168 ASP A N 1
ATOM 1312 C CA . ASP A 1 168 ? 4.609 -3.254 8.156 1 96 168 ASP A CA 1
ATOM 1313 C C . ASP A 1 168 ? 5.008 -1.811 8.453 1 96 168 ASP A C 1
ATOM 1315 O O . ASP A 1 168 ? 4.637 -1.26 9.492 1 96 168 ASP A O 1
ATOM 1319 N N . TYR A 1 169 ? 5.75 -1.211 7.543 1 96.06 169 TYR A N 1
ATOM 1320 C CA . TYR A 1 169 ? 6.152 0.18 7.715 1 96.06 169 TYR A CA 1
ATOM 1321 C C . TYR A 1 169 ? 5.883 0.985 6.449 1 96.06 169 TYR A C 1
ATOM 1323 O O . TYR A 1 169 ? 6.703 0.994 5.527 1 96.06 169 TYR A O 1
ATOM 1331 N N . PRO A 1 170 ? 4.758 1.705 6.438 1 96 170 PRO A N 1
ATOM 1332 C CA . PRO A 1 170 ? 4.457 2.562 5.289 1 96 170 PRO A CA 1
ATOM 1333 C C . PRO A 1 170 ? 5.441 3.721 5.145 1 96 170 PRO A C 1
ATOM 1335 O O . PRO A 1 170 ? 5.461 4.395 4.109 1 96 170 PRO A O 1
ATOM 1338 N N . SER A 1 171 ? 6.242 3.932 6.238 1 95.81 171 SER A N 1
ATOM 1339 C CA . SER A 1 171 ? 7.293 4.945 6.227 1 95.81 171 SER A CA 1
ATOM 1340 C C . SER A 1 171 ? 8.523 4.477 7 1 95.81 171 SER A C 1
ATOM 1342 O O . SER A 1 171 ? 8.5 4.422 8.227 1 95.81 171 SER A O 1
ATOM 1344 N N . LEU A 1 172 ? 9.547 4.262 6.262 1 95.56 172 LEU A N 1
ATOM 1345 C CA . LEU A 1 172 ? 10.797 3.885 6.91 1 95.56 172 LEU A CA 1
ATOM 1346 C C . LEU A 1 172 ? 11.398 5.066 7.66 1 95.56 172 LEU A C 1
ATOM 1348 O O . LEU A 1 172 ? 11.914 4.906 8.766 1 95.56 172 LEU A O 1
ATOM 1352 N N . PRO A 1 173 ? 11.266 6.238 7.109 1 92.81 173 PRO A N 1
ATOM 1353 C CA . PRO A 1 173 ? 11.789 7.391 7.84 1 92.81 173 PRO A CA 1
ATOM 1354 C C . PRO A 1 173 ? 11.133 7.57 9.211 1 92.81 173 PRO A C 1
ATOM 1356 O O . PRO A 1 173 ? 11.781 8.039 10.148 1 92.81 173 PRO A O 1
ATOM 1359 N N . SER A 1 174 ? 9.891 7.238 9.305 1 91.69 174 SER A N 1
ATOM 1360 C CA . SER A 1 174 ? 9.164 7.418 10.562 1 91.69 174 SER A CA 1
ATOM 1361 C C . SER A 1 174 ? 9.727 6.508 11.648 1 91.69 174 SER A C 1
ATOM 1363 O O . SER A 1 174 ? 9.523 6.758 12.844 1 91.69 174 SER A O 1
ATOM 1365 N N . MET A 1 175 ? 10.336 5.457 11.227 1 87.62 175 MET A N 1
ATOM 1366 C CA . MET A 1 175 ? 10.914 4.535 12.203 1 87.62 175 MET A CA 1
ATOM 1367 C C . MET A 1 175 ? 12.359 4.914 12.516 1 87.62 175 MET A C 1
ATOM 1369 O O . MET A 1 175 ? 13.023 4.246 13.312 1 87.62 175 MET A O 1
ATOM 1373 N N . GLY A 1 176 ? 12.859 5.949 11.797 1 85.75 176 GLY A N 1
ATOM 1374 C CA . GLY A 1 176 ? 14.195 6.434 12.117 1 85.75 176 GLY A CA 1
ATOM 1375 C C . GLY A 1 176 ? 15.211 6.137 11.031 1 85.75 176 GLY A C 1
ATOM 1376 O O . GLY A 1 176 ? 16.406 6.434 11.188 1 85.75 176 GLY A O 1
ATOM 1377 N N . TRP A 1 177 ? 14.719 5.461 9.992 1 89.31 177 TRP A N 1
ATOM 1378 C CA . TRP A 1 177 ? 15.648 5.25 8.883 1 89.31 177 TRP A CA 1
ATOM 1379 C C . TRP A 1 177 ? 16.047 6.578 8.25 1 89.31 177 TRP A C 1
ATOM 1381 O O . TRP A 1 177 ? 15.25 7.195 7.535 1 89.31 177 TRP A O 1
ATOM 1391 N N . ALA A 1 178 ? 17.125 6.949 8.406 1 79.06 178 ALA A N 1
ATOM 1392 C CA . ALA A 1 178 ? 17.578 8.281 8.008 1 79.06 178 ALA A CA 1
ATOM 1393 C C . ALA A 1 178 ? 18.094 8.281 6.574 1 79.06 178 ALA A C 1
ATOM 1395 O O . ALA A 1 178 ? 18.109 9.32 5.91 1 79.06 178 ALA A O 1
ATOM 1396 N N . SER A 1 179 ? 18.453 7.105 6.141 1 81.75 179 SER A N 1
ATOM 1397 C CA . SER A 1 179 ? 19.016 7.023 4.801 1 81.75 179 SER A CA 1
ATOM 1398 C C . SER A 1 179 ? 17.922 6.945 3.74 1 81.75 179 SER A C 1
ATOM 1400 O O . SER A 1 179 ? 16.844 6.391 3.99 1 81.75 179 SER A O 1
ATOM 1402 N N . LYS A 1 180 ? 18.109 7.594 2.688 1 81.31 180 LYS A N 1
ATOM 1403 C CA . LYS A 1 180 ? 17.172 7.52 1.575 1 81.31 180 LYS A CA 1
ATOM 1404 C C . LYS A 1 180 ? 17.266 6.172 0.863 1 81.31 180 LYS A C 1
ATOM 1406 O O . LYS A 1 180 ? 16.297 5.711 0.266 1 81.31 180 LYS A O 1
ATOM 1411 N N . ASP A 1 181 ? 18.422 5.629 1.065 1 90.69 181 ASP A N 1
ATOM 1412 C CA . ASP A 1 181 ? 18.672 4.379 0.352 1 90.69 181 ASP A CA 1
ATOM 1413 C C . ASP A 1 181 ? 18.844 3.217 1.326 1 90.69 181 ASP A C 1
ATOM 1415 O O . ASP A 1 181 ? 19.219 3.42 2.484 1 90.69 181 ASP A O 1
ATOM 1419 N N . VAL A 1 182 ? 18.5 2.098 0.877 1 93.38 182 VAL A N 1
ATOM 1420 C CA . VAL A 1 182 ? 18.828 0.84 1.539 1 93.38 182 VAL A CA 1
ATOM 1421 C C . VAL A 1 182 ? 19.906 0.11 0.751 1 93.38 182 VAL A C 1
ATOM 1423 O O . VAL A 1 182 ? 19.734 -0.178 -0.435 1 93.38 182 VAL A O 1
ATOM 1426 N N . GLY A 1 183 ? 20.953 -0.141 1.398 1 94.31 183 GLY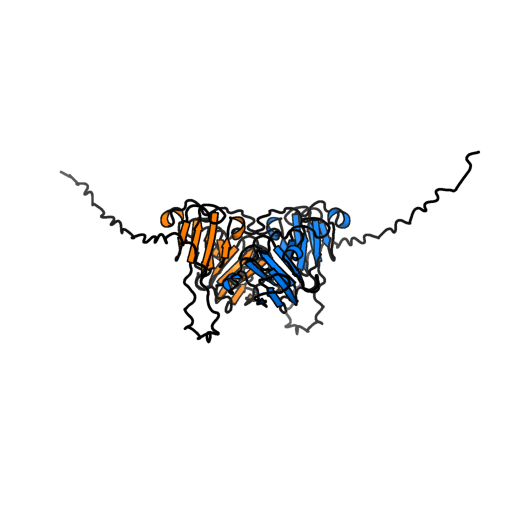 A N 1
ATOM 1427 C CA . GLY A 1 183 ? 22.094 -0.739 0.72 1 94.31 183 GLY A CA 1
ATOM 1428 C C . GLY A 1 183 ? 21.922 -2.225 0.465 1 94.31 183 GLY A C 1
ATOM 1429 O O . GLY A 1 183 ? 22.297 -2.723 -0.6 1 94.31 183 GLY A O 1
ATOM 1430 N N . SER A 1 184 ? 21.547 -2.895 1.458 1 96.44 184 SER A N 1
ATOM 1431 C CA . SER A 1 184 ? 21.312 -4.336 1.387 1 96.44 184 SER A CA 1
ATOM 1432 C C . SER A 1 184 ? 20.234 -4.773 2.361 1 96.44 184 SER A C 1
ATOM 1434 O O . SER A 1 184 ? 19.781 -3.984 3.195 1 96.44 184 SER A O 1
ATOM 1436 N N . LEU A 1 185 ? 19.719 -5.957 2.129 1 96.75 185 LEU A N 1
ATOM 1437 C CA . LEU A 1 185 ? 18.625 -6.461 2.936 1 96.75 185 LEU A CA 1
ATOM 1438 C C . LEU A 1 185 ? 18.734 -7.973 3.117 1 96.75 185 LEU A C 1
ATOM 1440 O O . LEU A 1 185 ? 19.172 -8.68 2.209 1 96.75 185 LEU A O 1
ATOM 1444 N N . LYS A 1 186 ? 18.359 -8.414 4.293 1 97.88 186 LYS A N 1
ATOM 1445 C CA . LYS A 1 186 ? 18.297 -9.836 4.598 1 97.88 186 LYS A CA 1
ATOM 1446 C C . LYS A 1 186 ? 16.922 -10.242 5.109 1 97.88 186 LYS A C 1
ATOM 1448 O O . LYS A 1 186 ? 16.469 -9.758 6.152 1 97.88 186 LYS A O 1
ATOM 1453 N N . VAL A 1 187 ? 16.266 -11.07 4.359 1 97.69 187 VAL A N 1
ATOM 1454 C CA . VAL A 1 187 ? 14.984 -11.617 4.789 1 97.69 187 VAL A CA 1
ATOM 1455 C C . VAL A 1 187 ? 15.203 -12.898 5.586 1 97.69 187 VAL A C 1
ATOM 1457 O O . VAL A 1 187 ? 15.586 -13.93 5.023 1 97.69 187 VAL A O 1
ATOM 1460 N N . SER A 1 188 ? 14.922 -12.859 6.848 1 96.88 188 SER A N 1
ATOM 1461 C CA . SER A 1 188 ? 15.125 -14.023 7.711 1 96.88 188 SER A CA 1
ATOM 1462 C C . SER A 1 188 ? 13.922 -14.961 7.672 1 96.88 188 SER A C 1
ATOM 1464 O O . SER A 1 188 ? 14.062 -16.172 7.863 1 96.88 188 SER A O 1
ATOM 1466 N N . SER A 1 189 ? 12.797 -14.438 7.488 1 96.69 189 SER A N 1
ATOM 1467 C CA . SER A 1 189 ? 11.586 -15.25 7.387 1 96.69 189 SER A CA 1
ATOM 1468 C C . SER A 1 189 ? 10.492 -14.523 6.621 1 96.69 189 SER A C 1
ATOM 1470 O O . SER A 1 189 ? 10.391 -13.297 6.684 1 96.69 189 SER A O 1
ATOM 1472 N N . GLY A 1 190 ? 9.734 -15.359 5.832 1 95.5 190 GLY A N 1
ATOM 1473 C CA . GLY A 1 190 ? 8.578 -14.836 5.121 1 95.5 190 GLY A CA 1
ATOM 1474 C C . GLY A 1 190 ? 8.945 -14.141 3.822 1 95.5 190 GLY A C 1
ATOM 1475 O O . GLY A 1 190 ? 9.984 -14.438 3.225 1 95.5 190 GLY A O 1
ATOM 1476 N N . ALA A 1 191 ? 8.008 -13.422 3.291 1 96.88 191 ALA A N 1
ATOM 1477 C CA . ALA A 1 191 ? 8.156 -12.617 2.082 1 96.88 191 ALA A CA 1
ATOM 1478 C C . ALA A 1 191 ? 7.766 -11.172 2.336 1 96.88 191 ALA A C 1
ATOM 1480 O O . ALA A 1 191 ? 6.828 -10.898 3.092 1 96.88 191 ALA A O 1
ATOM 1481 N N . TRP A 1 192 ? 8.539 -10.32 1.718 1 97.31 192 TRP A N 1
ATOM 1482 C CA . TRP A 1 192 ? 8.344 -8.883 1.892 1 97.31 192 TRP A CA 1
ATOM 1483 C C . TRP A 1 192 ? 8.227 -8.18 0.542 1 97.31 192 TRP A C 1
ATOM 1485 O O . TRP A 1 192 ? 8.688 -8.703 -0.477 1 97.31 192 TRP A O 1
ATOM 1495 N N . VAL A 1 193 ? 7.574 -7.062 0.518 1 96.56 193 VAL A N 1
ATOM 1496 C CA . VAL A 1 193 ? 7.613 -6.168 -0.635 1 96.56 193 VAL A CA 1
ATOM 1497 C C . VAL A 1 193 ? 8.102 -4.789 -0.203 1 96.56 193 VAL A C 1
ATOM 1499 O O . VAL A 1 193 ? 7.594 -4.219 0.765 1 96.56 193 VAL A O 1
ATOM 1502 N N . ALA A 1 194 ? 9.109 -4.336 -0.826 1 95.31 194 ALA A N 1
ATOM 1503 C CA . ALA A 1 194 ? 9.656 -3 -0.594 1 95.31 194 ALA A CA 1
ATOM 1504 C C . ALA A 1 194 ? 9.242 -2.039 -1.705 1 95.31 194 ALA A C 1
ATOM 1506 O O . ALA A 1 194 ? 9.102 -2.441 -2.861 1 95.31 194 ALA A O 1
ATOM 1507 N N . TYR A 1 195 ? 9.055 -0.705 -1.28 1 93.56 195 TYR A N 1
ATOM 1508 C CA . TYR A 1 195 ? 8.531 0.269 -2.232 1 93.56 195 TYR A CA 1
ATOM 1509 C C . TYR A 1 195 ? 9.43 1.5 -2.301 1 93.56 195 TYR A C 1
ATOM 1511 O O . TYR A 1 195 ? 10.07 1.864 -1.313 1 93.56 195 TYR A O 1
ATOM 1519 N N . GLN A 1 196 ? 9.336 2.1 -3.379 1 92.06 196 GLN A N 1
ATOM 1520 C CA . GLN A 1 196 ? 10.125 3.293 -3.66 1 92.06 196 GLN A CA 1
ATOM 1521 C C . GLN A 1 196 ? 9.672 4.469 -2.799 1 92.06 196 GLN A C 1
ATOM 1523 O O . GLN A 1 196 ? 10.5 5.191 -2.238 1 92.06 196 GLN A O 1
ATOM 1528 N N . TYR A 1 197 ? 8.422 4.691 -2.666 1 92.62 197 TYR A N 1
ATOM 1529 C CA . TYR A 1 197 ? 7.883 5.848 -1.961 1 92.62 197 TYR A CA 1
ATOM 1530 C C . TYR A 1 197 ? 7.109 5.418 -0.719 1 92.62 197 TYR A C 1
ATOM 1532 O O . TYR A 1 197 ? 6.805 4.238 -0.549 1 92.62 197 TYR A O 1
ATOM 1540 N N . PRO A 1 198 ? 6.789 6.418 0.187 1 93.88 198 PRO A N 1
ATOM 1541 C CA . PRO A 1 198 ? 5.992 6.066 1.362 1 93.88 198 PRO A CA 1
ATOM 1542 C C . PRO A 1 198 ? 4.582 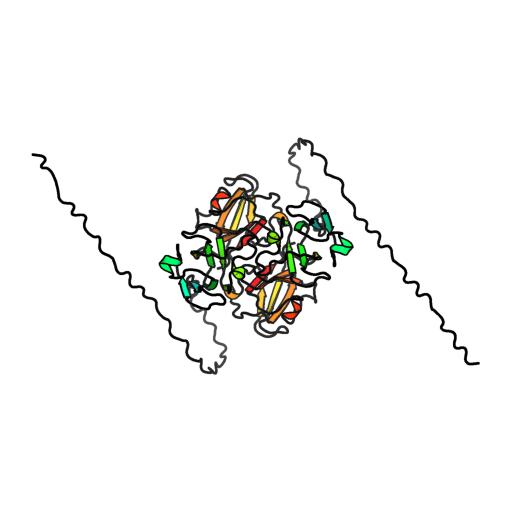5.602 1.001 1 93.88 198 PRO A C 1
ATOM 1544 O O . PRO A 1 198 ? 4.074 5.938 -0.074 1 93.88 198 PRO A O 1
ATOM 1547 N N . GLY A 1 199 ? 3.992 4.785 1.831 1 93.88 199 GLY A N 1
ATOM 1548 C CA . GLY A 1 199 ? 2.613 4.367 1.623 1 93.88 199 GLY A CA 1
ATOM 1549 C C . GLY A 1 199 ? 2.475 3.252 0.605 1 93.88 199 GLY A C 1
ATOM 1550 O O . GLY A 1 199 ? 1.438 3.127 -0.047 1 93.88 199 GLY A O 1
ATOM 1551 N N . TYR A 1 200 ? 3.615 2.613 0.379 1 93.69 200 TYR A N 1
ATOM 1552 C CA . TYR A 1 200 ? 3.637 1.44 -0.488 1 93.69 200 TYR A CA 1
ATOM 1553 C C . TYR A 1 200 ? 3.332 1.823 -1.932 1 93.69 200 TYR A C 1
ATOM 1555 O O . TYR A 1 200 ? 2.467 1.221 -2.57 1 93.69 200 TYR A O 1
ATOM 1563 N N . ARG A 1 201 ? 4.055 2.797 -2.344 1 90.56 201 ARG A N 1
ATOM 1564 C CA . ARG A 1 201 ? 3.854 3.334 -3.686 1 90.56 201 ARG A CA 1
ATOM 1565 C C . ARG A 1 201 ? 5.16 3.338 -4.473 1 90.56 201 ARG A C 1
ATOM 1567 O O . ARG A 1 201 ? 6.242 3.262 -3.891 1 90.56 201 ARG A O 1
ATOM 1574 N N . GLY A 1 202 ? 5.039 3.461 -5.82 1 88.94 202 GLY A N 1
ATOM 1575 C CA . GLY A 1 202 ? 6.207 3.459 -6.688 1 88.94 202 GLY A CA 1
ATOM 1576 C C . GLY A 1 202 ? 6.656 2.064 -7.082 1 88.94 202 GLY A C 1
ATOM 1577 O O . GLY A 1 202 ? 5.859 1.121 -7.059 1 88.94 202 GLY A O 1
ATOM 1578 N N . TYR A 1 203 ? 7.895 1.943 -7.395 1 88.81 203 TYR A N 1
ATOM 1579 C CA . TYR A 1 203 ? 8.445 0.646 -7.766 1 88.81 203 TYR A CA 1
ATOM 1580 C C . TYR A 1 203 ? 8.359 -0.337 -6.605 1 88.81 203 TYR A C 1
ATOM 1582 O O . TYR A 1 203 ? 8.594 0.031 -5.449 1 88.81 203 TYR A O 1
ATOM 1590 N N . GLN A 1 204 ? 8.055 -1.539 -7.012 1 92 204 GLN A N 1
ATOM 1591 C CA . GLN A 1 204 ? 7.918 -2.592 -6.012 1 92 204 GLN A CA 1
ATOM 1592 C C . GLN A 1 204 ? 8.984 -3.666 -6.191 1 92 204 GLN A C 1
ATOM 1594 O O . GLN A 1 204 ? 9.32 -4.031 -7.32 1 92 204 GLN A O 1
ATOM 1599 N N . TYR A 1 205 ? 9.5 -4.16 -5.09 1 93.94 205 TYR A N 1
ATOM 1600 C CA . TYR A 1 205 ? 10.484 -5.234 -5.078 1 93.94 205 TYR A CA 1
ATOM 1601 C C . TYR A 1 205 ? 10.086 -6.336 -4.105 1 93.94 205 TYR A C 1
ATOM 1603 O O . TYR A 1 205 ? 10.016 -6.105 -2.895 1 93.94 205 TYR A O 1
ATOM 1611 N N . VAL A 1 206 ? 9.82 -7.496 -4.664 1 95.94 206 VAL A N 1
ATOM 1612 C CA . VAL A 1 206 ? 9.422 -8.625 -3.826 1 95.94 206 VAL A CA 1
ATOM 1613 C C . VAL A 1 206 ? 10.664 -9.352 -3.322 1 95.94 206 VAL A C 1
ATOM 1615 O O . VAL A 1 206 ? 11.484 -9.82 -4.117 1 95.94 206 VAL A O 1
ATOM 1618 N N . LEU A 1 207 ? 10.781 -9.391 -2.033 1 96.56 207 LEU A N 1
ATOM 1619 C CA . LEU A 1 207 ? 11.945 -9.977 -1.363 1 96.56 207 LEU A CA 1
ATOM 1620 C C . LEU A 1 207 ? 11.539 -11.195 -0.542 1 96.56 207 LEU A C 1
ATOM 1622 O O . LEU A 1 207 ? 10.805 -11.07 0.444 1 96.56 207 LEU A O 1
ATOM 1626 N N . GLU A 1 208 ? 12.047 -12.328 -0.952 1 96 208 GLU A N 1
ATOM 1627 C CA . GLU A 1 208 ? 11.609 -13.578 -0.351 1 96 208 GLU A CA 1
ATOM 1628 C C . GLU A 1 208 ? 12.773 -14.32 0.297 1 96 208 GLU A C 1
ATOM 1630 O O . GLU A 1 208 ? 13.883 -14.328 -0.234 1 96 208 GLU A O 1
ATOM 1635 N N . ARG A 1 209 ? 12.391 -14.961 1.354 1 94.25 209 ARG A N 1
ATOM 1636 C CA . ARG A 1 209 ? 13.391 -15.781 2.035 1 94.25 209 ARG A CA 1
ATOM 1637 C C . ARG A 1 209 ? 13.914 -16.875 1.119 1 94.25 209 ARG A C 1
ATOM 1639 O O . ARG A 1 209 ? 15.109 -17.188 1.136 1 94.25 209 ARG A O 1
ATOM 1646 N N . ASP A 1 210 ? 13.094 -17.438 0.287 1 92 210 ASP A N 1
ATOM 1647 C CA . ASP A 1 210 ? 13.461 -18.578 -0.543 1 92 210 ASP A CA 1
ATOM 1648 C C . ASP A 1 210 ? 14.195 -18.125 -1.805 1 92 210 ASP A C 1
ATOM 1650 O O . ASP A 1 210 ? 14.656 -18.969 -2.59 1 92 210 ASP A O 1
ATOM 1654 N N . HIS A 1 211 ? 14.289 -16.891 -2.053 1 89.06 211 HIS A N 1
ATOM 1655 C CA . HIS A 1 211 ? 15.055 -16.344 -3.164 1 89.06 211 HIS A CA 1
ATOM 1656 C C . HIS A 1 211 ? 16.438 -15.859 -2.701 1 89.06 211 HIS A C 1
ATOM 1658 O O . HIS A 1 211 ? 16.531 -14.977 -1.845 1 89.06 211 HIS A O 1
ATOM 1664 N N . HIS A 1 212 ? 17.453 -16.391 -3.207 1 89.19 212 HIS A N 1
ATOM 1665 C CA . HIS A 1 212 ? 18.828 -16.062 -2.822 1 89.19 212 HIS A CA 1
ATOM 1666 C C . HIS A 1 212 ? 19.047 -16.266 -1.326 1 89.19 212 HIS A C 1
ATOM 1668 O O . HIS A 1 212 ? 19.719 -15.461 -0.677 1 89.19 212 HIS A O 1
ATOM 1674 N N . SER A 1 213 ? 18.266 -17.219 -0.712 1 92.06 213 SER A N 1
ATOM 1675 C CA . SER A 1 213 ? 18.344 -17.531 0.712 1 92.06 213 SER A CA 1
ATOM 1676 C C . SER A 1 213 ? 18 -16.312 1.563 1 92.06 213 SER A C 1
ATOM 1678 O O . SER A 1 213 ? 18.484 -16.172 2.689 1 92.06 213 SER A O 1
ATOM 1680 N N . GLY A 1 214 ? 17.344 -15.367 0.928 1 95.62 214 GLY A N 1
ATOM 1681 C CA . GLY A 1 214 ? 16.891 -14.18 1.641 1 95.62 214 GLY A CA 1
ATOM 1682 C C . GLY A 1 214 ? 17.938 -13.094 1.712 1 95.62 214 GLY A C 1
ATOM 1683 O O . GLY A 1 214 ? 17.766 -12.094 2.416 1 95.62 214 GLY A O 1
ATOM 1684 N N . GLU A 1 215 ? 19.031 -13.336 0.958 1 97.06 215 GLU A N 1
ATOM 1685 C CA . GLU A 1 215 ? 20.125 -12.375 1.016 1 97.06 215 GLU A CA 1
ATOM 1686 C C . GLU A 1 215 ? 20.172 -11.531 -0.253 1 97.06 215 GLU A C 1
ATOM 1688 O O . GLU A 1 215 ? 20.328 -12.062 -1.354 1 97.06 215 GLU A O 1
ATOM 1693 N N . PHE A 1 216 ? 20.047 -10.219 -0.05 1 96.88 216 PHE A N 1
ATOM 1694 C CA . PHE A 1 216 ? 20.156 -9.242 -1.123 1 96.88 216 PHE A CA 1
ATOM 1695 C C . PHE A 1 216 ? 21.281 -8.25 -0.835 1 96.88 216 PHE A C 1
ATOM 1697 O O . PHE A 1 216 ? 21.109 -7.312 -0.055 1 96.88 216 PHE A O 1
ATOM 1704 N N . ARG A 1 217 ? 22.344 -8.406 -1.462 1 96 217 ARG A N 1
ATOM 1705 C CA . ARG A 1 217 ? 23.609 -7.77 -1.069 1 96 217 ARG A CA 1
ATOM 1706 C C . ARG A 1 217 ? 23.688 -6.348 -1.617 1 96 217 ARG A C 1
ATOM 1708 O O . ARG A 1 217 ? 24.484 -5.535 -1.129 1 96 217 ARG A O 1
ATOM 1715 N N . ASN A 1 218 ? 23.031 -6.098 -2.688 1 93.94 218 ASN A N 1
ATOM 1716 C CA . ASN A 1 218 ? 22.953 -4.773 -3.297 1 93.94 218 ASN A CA 1
ATOM 1717 C C . ASN A 1 218 ? 21.594 -4.551 -3.955 1 93.94 218 ASN A C 1
ATOM 1719 O O . ASN A 1 218 ? 20.812 -5.492 -4.133 1 93.94 218 ASN A O 1
ATOM 1723 N N . TYR A 1 219 ? 21.281 -3.285 -4.316 1 91.31 219 TYR A N 1
ATOM 1724 C CA . TYR A 1 219 ? 19.953 -2.936 -4.809 1 91.31 219 TYR A CA 1
ATOM 1725 C C . TYR A 1 219 ? 19.656 -3.629 -6.137 1 91.31 219 TYR A C 1
ATOM 1727 O O . TYR A 1 219 ? 18.5 -3.865 -6.48 1 91.31 219 TYR A O 1
ATOM 1735 N N . SER A 1 220 ? 20.719 -3.922 -6.898 1 91.06 220 SER A N 1
ATOM 1736 C CA . SER A 1 220 ? 20.531 -4.566 -8.195 1 91.06 220 SER A CA 1
ATOM 1737 C C . SER A 1 220 ? 19.906 -5.949 -8.039 1 91.06 220 SER A C 1
ATOM 1739 O O . SER A 1 220 ? 19.375 -6.504 -9.008 1 91.06 220 SER A O 1
ATOM 1741 N N . GLU A 1 221 ? 19.953 -6.496 -6.832 1 92.31 221 GLU A N 1
ATOM 1742 C CA . GLU A 1 221 ? 19.438 -7.836 -6.566 1 92.31 221 GLU A CA 1
ATOM 1743 C C . GLU A 1 221 ? 17.969 -7.789 -6.176 1 92.31 221 GLU A C 1
ATOM 1745 O O . GLU A 1 221 ? 17.312 -8.836 -6.051 1 92.31 221 GLU A O 1
ATOM 1750 N N . PHE A 1 222 ? 17.422 -6.574 -6.039 1 91.19 222 PHE A N 1
ATOM 1751 C CA . PHE A 1 222 ? 16.016 -6.453 -5.672 1 91.19 222 PHE A CA 1
ATOM 1752 C C . PHE A 1 222 ? 15.109 -6.852 -6.836 1 91.19 222 PHE A C 1
ATOM 1754 O O . PHE A 1 222 ? 13.992 -7.336 -6.625 1 91.19 222 PHE A O 1
ATOM 1761 N N . GLY A 1 223 ? 15.562 -6.609 -7.938 1 87.06 223 GLY A N 1
ATOM 1762 C CA . GLY A 1 223 ? 14.836 -6.879 -9.172 1 87.06 223 GLY A CA 1
ATOM 1763 C C . GLY A 1 223 ? 15.609 -6.477 -10.414 1 87.06 223 GLY A C 1
ATOM 1764 O O . GLY A 1 223 ? 16.594 -5.73 -10.328 1 87.06 223 GLY A O 1
ATOM 1765 N N . THR A 1 224 ? 15.109 -6.973 -11.531 1 84.69 224 THR A N 1
ATOM 1766 C CA . THR A 1 224 ? 15.82 -6.742 -12.789 1 84.69 224 THR A CA 1
ATOM 1767 C C . THR A 1 224 ? 15.719 -5.277 -13.203 1 84.69 224 THR A C 1
ATOM 1769 O O . THR A 1 224 ? 16.516 -4.797 -14.008 1 84.69 224 THR A O 1
ATOM 1772 N N . GLN A 1 225 ? 14.789 -4.551 -12.656 1 80.94 225 GLN A N 1
ATOM 1773 C CA . GLN A 1 225 ? 14.625 -3.145 -13.008 1 80.94 225 GLN A CA 1
ATOM 1774 C C . GLN A 1 225 ? 14.852 -2.242 -11.797 1 80.94 225 GLN A C 1
ATOM 1776 O O . GLN A 1 225 ? 14.367 -1.112 -11.758 1 80.94 225 GLN A O 1
ATOM 1781 N N . ALA A 1 226 ? 15.5 -2.771 -10.906 1 84.75 226 ALA A N 1
ATOM 1782 C CA . ALA A 1 226 ? 15.859 -1.914 -9.781 1 84.75 226 ALA A CA 1
ATOM 1783 C C . ALA A 1 226 ? 16.922 -0.893 -10.188 1 84.75 226 ALA A C 1
ATOM 1785 O O . ALA A 1 226 ? 18.031 -1.261 -10.555 1 84.75 226 ALA A O 1
ATOM 1786 N N . HIS A 1 227 ? 16.594 0.358 -10.227 1 81.19 227 HIS A N 1
ATOM 1787 C CA . HIS A 1 227 ? 17.516 1.392 -10.695 1 81.19 227 HIS A CA 1
ATOM 1788 C C . HIS A 1 227 ? 18.219 2.068 -9.531 1 81.19 227 HIS A C 1
ATOM 1790 O O . HIS A 1 227 ? 19.312 2.607 -9.688 1 81.19 227 HIS A O 1
ATOM 1796 N N . THR A 1 228 ? 17.641 2.096 -8.383 1 84.44 228 THR A N 1
ATOM 1797 C CA . THR A 1 228 ? 18.203 2.719 -7.191 1 84.44 228 THR A CA 1
ATOM 1798 C C . THR A 1 228 ? 17.859 1.908 -5.945 1 84.44 228 THR A C 1
ATOM 1800 O O . THR A 1 228 ? 17.047 0.979 -6.004 1 84.44 228 THR A O 1
ATOM 1803 N N . GLY A 1 229 ? 18.578 2.23 -4.91 1 88.56 229 GLY A N 1
ATOM 1804 C CA . GLY A 1 229 ? 18.281 1.615 -3.629 1 88.56 229 GLY A CA 1
ATOM 1805 C C . GLY A 1 229 ? 17.266 2.4 -2.816 1 88.56 229 GLY A C 1
ATOM 1806 O O . GLY A 1 229 ? 17.141 2.201 -1.605 1 88.56 229 GLY A O 1
ATOM 1807 N N . GLN A 1 230 ? 16.641 3.281 -3.49 1 91.19 230 GLN A N 1
ATOM 1808 C CA . GLN A 1 230 ? 15.695 4.133 -2.789 1 91.19 230 GLN A CA 1
ATOM 1809 C C . GLN A 1 230 ? 14.453 3.344 -2.365 1 91.19 230 GLN A C 1
ATOM 1811 O O . GLN A 1 230 ? 13.695 2.867 -3.213 1 91.19 230 GLN A O 1
ATOM 1816 N N . LEU A 1 231 ? 14.352 3.137 -1.084 1 94.06 231 LEU A N 1
ATOM 1817 C CA . LEU A 1 231 ? 13.203 2.473 -0.476 1 94.06 231 LEU A CA 1
ATOM 1818 C C . LEU A 1 231 ? 12.672 3.279 0.705 1 94.06 231 LEU A C 1
ATOM 1820 O O . LEU A 1 231 ? 13.438 3.645 1.604 1 94.06 231 LEU A O 1
ATOM 1824 N N . GLN A 1 232 ? 11.383 3.541 0.642 1 95.06 232 GLN A N 1
ATOM 1825 C CA . GLN A 1 232 ? 10.867 4.363 1.73 1 95.06 232 GLN A CA 1
ATOM 1826 C C . GLN A 1 232 ? 9.75 3.648 2.477 1 95.06 232 GLN A C 1
ATOM 1828 O O . GLN A 1 232 ? 9.242 4.152 3.48 1 95.06 232 GLN A O 1
ATOM 1833 N N . SER A 1 233 ? 9.312 2.521 2.02 1 95.75 233 SER A N 1
ATOM 1834 C CA . SER A 1 233 ? 8.312 1.723 2.729 1 95.75 233 SER A CA 1
ATOM 1835 C C . SER A 1 233 ? 8.5 0.234 2.451 1 95.75 233 SER A C 1
ATOM 1837 O O . SER A 1 233 ? 9.125 -0.144 1.459 1 95.75 233 SER A O 1
ATOM 1839 N N . ILE A 1 234 ? 8.023 -0.577 3.387 1 96.62 234 ILE A N 1
ATOM 1840 C CA . ILE A 1 234 ? 8.18 -2.023 3.281 1 96.62 234 ILE A CA 1
ATOM 1841 C C . ILE A 1 234 ? 7.062 -2.721 4.059 1 96.62 234 ILE A C 1
ATOM 1843 O O . ILE A 1 234 ? 6.652 -2.25 5.121 1 96.62 234 ILE A O 1
ATOM 1847 N N . ARG A 1 235 ? 6.582 -3.785 3.477 1 97.38 235 ARG A N 1
ATOM 1848 C CA . ARG A 1 235 ? 5.5 -4.484 4.16 1 97.38 235 ARG A CA 1
ATOM 1849 C C . ARG A 1 235 ? 5.59 -5.992 3.928 1 97.38 235 ARG A C 1
ATOM 1851 O O . ARG A 1 235 ? 6.207 -6.438 2.959 1 97.38 235 ARG A O 1
ATOM 1858 N N . ARG A 1 236 ? 4.949 -6.684 4.801 1 97.56 236 ARG A N 1
ATOM 1859 C CA . ARG A 1 236 ? 4.875 -8.141 4.715 1 97.56 236 ARG A CA 1
ATOM 1860 C C . ARG A 1 236 ? 3.887 -8.57 3.637 1 97.56 236 ARG A C 1
ATOM 1862 O O . ARG A 1 236 ? 2.914 -7.871 3.357 1 97.56 236 ARG A O 1
ATOM 1869 N N . VAL A 1 237 ? 4.184 -9.656 3.043 1 95.69 237 VAL A N 1
ATOM 1870 C CA . VAL A 1 237 ? 3.254 -10.25 2.09 1 95.69 237 VAL A CA 1
ATOM 1871 C C . VAL A 1 237 ? 2.299 -11.195 2.818 1 95.69 237 VAL A C 1
ATOM 1873 O O . VAL A 1 237 ? 2.727 -12 3.652 1 95.69 237 VAL A O 1
ATOM 1876 N N . GLN A 1 238 ? 1.066 -10.953 2.531 1 89.56 238 GLN A N 1
ATOM 1877 C CA . GLN A 1 238 ? 0.04 -11.766 3.176 1 89.56 238 GLN A CA 1
ATOM 1878 C C . GLN A 1 238 ? -0.282 -13.008 2.348 1 89.56 238 GLN A C 1
ATOM 1880 O O . GLN A 1 238 ? -0.433 -12.922 1.127 1 89.56 238 GLN A O 1
ATOM 1885 N N . HIS A 1 239 ? -0.249 -14.188 3.021 1 83.81 239 HIS A N 1
ATOM 1886 C CA . HIS A 1 239 ? -0.6 -15.438 2.365 1 83.81 239 HIS A CA 1
ATOM 1887 C C . HIS A 1 239 ? -2.111 -15.641 2.328 1 83.81 239 HIS A C 1
ATOM 1889 O O . HIS A 1 239 ? -2.809 -15.297 3.287 1 83.81 239 HIS A O 1
ATOM 1895 N N . MET B 1 1 ? -48.062 63.312 0.982 1 19.28 1 MET B N 1
ATOM 1896 C CA . MET B 1 1 ? -47.125 63.594 2.062 1 19.28 1 MET B CA 1
ATOM 1897 C C . MET B 1 1 ? -46.125 62.469 2.223 1 19.28 1 MET B C 1
ATOM 1899 O O . MET B 1 1 ? -45.344 62.438 3.17 1 19.28 1 MET B O 1
ATOM 1903 N N . ALA B 1 2 ? -46.438 61.219 1.715 1 23.73 2 ALA B N 1
ATOM 1904 C CA . ALA B 1 2 ? -46.094 59.906 2.215 1 23.73 2 ALA B CA 1
ATOM 1905 C C . ALA B 1 2 ? -44.625 59.594 1.914 1 23.73 2 ALA B C 1
ATOM 1907 O O . ALA B 1 2 ? -44.281 59.188 0.794 1 23.73 2 ALA B O 1
ATOM 1908 N N . HIS B 1 3 ? -43.5 60.406 2.344 1 22.48 3 HIS B N 1
ATOM 1909 C CA . HIS B 1 3 ? -42.125 60.531 1.889 1 22.48 3 HIS B CA 1
ATOM 1910 C C . HIS B 1 3 ? -41.281 59.406 2.461 1 22.48 3 HIS B C 1
ATOM 1912 O O . HIS B 1 3 ? -40.875 59.438 3.629 1 22.48 3 HIS B O 1
ATOM 1918 N N . LEU B 1 4 ? -41.562 58.062 2.314 1 26.81 4 LEU B N 1
ATOM 1919 C CA . LEU B 1 4 ? -40.938 57.031 3.15 1 26.81 4 LEU B CA 1
ATOM 1920 C C . LEU B 1 4 ? -39.438 56.969 2.889 1 26.81 4 LEU B C 1
ATOM 1922 O O . LEU B 1 4 ? -39 56.688 1.763 1 26.81 4 LEU B O 1
ATOM 1926 N N . PRO B 1 5 ? -38.469 57.75 3.439 1 26.7 5 PRO B N 1
ATOM 1927 C CA . PRO B 1 5 ? -37.062 57.844 3.078 1 26.7 5 PRO B CA 1
ATOM 1928 C C . PRO B 1 5 ? -36.281 56.531 3.377 1 26.7 5 PRO B C 1
ATOM 1930 O O . PRO B 1 5 ? -36.688 55.75 4.242 1 26.7 5 PRO B O 1
ATOM 1933 N N . GLY B 1 6 ? -35.656 55.812 2.342 1 26.36 6 GLY B N 1
ATOM 1934 C CA . GLY B 1 6 ? -34.906 54.594 2.139 1 26.36 6 GLY B CA 1
ATOM 1935 C C . GLY B 1 6 ? -33.625 54.562 2.943 1 26.36 6 GLY B C 1
ATOM 1936 O O . GLY B 1 6 ? -32.688 55.312 2.686 1 26.36 6 GLY B O 1
ATOM 1937 N N . LYS B 1 7 ? -33.594 54.406 4.32 1 28.44 7 LYS B N 1
ATOM 1938 C CA . LYS B 1 7 ? -32.406 54.469 5.156 1 28.44 7 LYS B CA 1
ATOM 1939 C C . LYS B 1 7 ? -31.391 53.375 4.758 1 28.44 7 LYS B C 1
ATOM 1941 O O . LYS B 1 7 ? -31.734 52.188 4.656 1 28.44 7 LYS B O 1
ATOM 1946 N N . ARG B 1 8 ? -30.219 53.656 4.074 1 27.94 8 ARG B N 1
ATOM 1947 C CA . ARG B 1 8 ? -28.984 53.031 3.594 1 27.94 8 ARG B CA 1
ATOM 1948 C C . ARG B 1 8 ? -28.141 52.5 4.754 1 27.94 8 ARG B C 1
ATOM 1950 O O . ARG B 1 8 ? -27.562 53.312 5.492 1 27.94 8 ARG B O 1
ATOM 1957 N N . GLY B 1 9 ? -28.578 51.562 5.625 1 22.52 9 GLY B N 1
ATOM 1958 C CA . GLY B 1 9 ? -27.75 51.219 6.762 1 22.52 9 GLY B CA 1
ATOM 1959 C C . GLY B 1 9 ? -26.391 50.656 6.359 1 22.52 9 GLY B C 1
ATOM 1960 O O . GLY B 1 9 ? -26.266 49.938 5.363 1 22.52 9 GLY B O 1
ATOM 1961 N N . LEU B 1 10 ? -25.125 51.25 6.684 1 23.09 10 LEU B N 1
ATOM 1962 C CA . LEU B 1 10 ? -23.688 51.125 6.543 1 23.09 10 LEU B CA 1
ATOM 1963 C C . LEU B 1 10 ? -23.156 49.875 7.246 1 23.09 10 LEU B C 1
ATOM 1965 O O . LEU B 1 10 ? -23.25 49.781 8.469 1 23.09 10 LEU B O 1
ATOM 1969 N N . SER B 1 11 ? -23.438 48.625 6.773 1 20.98 11 SER B N 1
ATOM 1970 C CA . SER B 1 11 ? -22.953 47.406 7.441 1 20.98 11 SER B CA 1
ATOM 1971 C C . SER B 1 11 ? -21.438 47.406 7.504 1 20.98 11 SER B C 1
ATOM 1973 O O . SER B 1 11 ? -20.766 47.656 6.504 1 20.98 11 SER B O 1
ATOM 1975 N N . PHE B 1 12 ? -20.688 47.625 8.641 1 22.56 12 PHE B N 1
ATOM 1976 C CA . PHE B 1 12 ? -19.312 47.625 9.117 1 22.56 12 PHE B CA 1
ATOM 1977 C C . PHE B 1 12 ? -18.672 46.25 8.953 1 22.56 12 PHE B C 1
ATOM 1979 O O . PHE B 1 12 ? -18.984 45.312 9.711 1 22.56 12 PHE B O 1
ATOM 1986 N N . VAL B 1 13 ? -18.531 45.562 7.797 1 23.17 13 VAL B N 1
ATOM 1987 C CA . VAL B 1 13 ? -17.891 44.281 7.648 1 23.17 13 VAL B CA 1
ATOM 1988 C C . VAL B 1 13 ? -16.438 44.344 8.086 1 23.17 13 VAL B C 1
ATOM 1990 O O . VAL B 1 13 ? -15.641 45.094 7.484 1 23.17 13 VAL B O 1
ATOM 1993 N N . GLY B 1 14 ? -16.094 44.375 9.375 1 21.19 14 GLY B N 1
ATOM 1994 C CA . GLY B 1 14 ? -14.766 44.406 9.969 1 21.19 14 GLY B CA 1
ATOM 1995 C C . GLY B 1 14 ? -13.828 43.344 9.43 1 21.19 14 GLY B C 1
ATOM 1996 O O . GLY B 1 14 ? -14.195 42.156 9.375 1 21.19 14 GLY B O 1
ATOM 1997 N N . ARG B 1 15 ? -12.867 43.562 8.453 1 21.33 15 ARG B N 1
ATOM 1998 C CA . ARG B 1 15 ? -11.766 42.875 7.781 1 21.33 15 ARG B CA 1
ATOM 1999 C C . ARG B 1 15 ? -10.734 42.375 8.789 1 21.33 15 ARG B C 1
ATOM 2001 O O . ARG B 1 15 ? -10.039 43.188 9.414 1 21.33 15 ARG B O 1
ATOM 2008 N N . SER B 1 16 ? -10.992 41.375 9.648 1 21.11 16 SER B N 1
ATOM 2009 C CA . SER B 1 16 ? -9.945 40.875 10.539 1 21.11 16 SER B CA 1
ATOM 2010 C C . SER B 1 16 ? -8.695 40.469 9.758 1 21.11 16 SER B C 1
ATOM 2012 O O . SER B 1 16 ? -8.789 39.75 8.766 1 21.11 16 SER B O 1
ATOM 2014 N N . LEU B 1 17 ? -7.594 41.219 9.719 1 22.75 17 LEU B N 1
ATOM 2015 C CA . LEU B 1 17 ? -6.227 41.125 9.211 1 22.75 17 LEU B CA 1
ATOM 2016 C C . LEU B 1 17 ? -5.516 39.906 9.781 1 22.75 17 LEU B C 1
ATOM 2018 O O . LEU B 1 17 ? -5.223 39.844 10.977 1 22.75 17 LEU B O 1
ATOM 2022 N N . VAL B 1 18 ? -5.879 38.719 9.516 1 22.02 18 VAL B N 1
ATOM 2023 C CA . VAL B 1 18 ? -5.094 37.562 9.961 1 22.02 18 VAL B CA 1
ATOM 2024 C C . VAL B 1 18 ? -3.652 37.688 9.484 1 22.02 18 VAL B C 1
ATOM 2026 O O . VAL B 1 18 ? -3.402 37.844 8.281 1 22.02 18 VAL B O 1
ATOM 2029 N N . LYS B 1 19 ? -2.721 38.219 10.305 1 24.05 19 LYS B N 1
ATOM 2030 C CA . LYS B 1 19 ? -1.268 38.344 10.211 1 24.05 19 LYS B CA 1
ATOM 2031 C C . LYS B 1 19 ? -0.641 37 9.859 1 24.05 19 LYS B C 1
ATOM 2033 O O . LYS B 1 19 ? -0.872 36 10.547 1 24.05 19 LYS B O 1
ATOM 2038 N N . ARG B 1 20 ? -0.406 36.688 8.633 1 23.28 20 ARG B N 1
ATOM 2039 C CA . ARG B 1 20 ? 0.216 35.594 7.922 1 23.28 20 ARG B CA 1
ATOM 2040 C C . ARG B 1 20 ? 1.688 35.438 8.297 1 23.28 20 ARG B C 1
ATOM 2042 O O . ARG B 1 20 ? 2.512 36.281 7.922 1 23.28 20 ARG B O 1
ATOM 2049 N N . LEU B 1 21 ? 2.08 35.062 9.531 1 22.14 21 LEU B N 1
ATOM 2050 C CA . LEU B 1 21 ? 3.5 34.938 9.836 1 22.14 21 LEU B CA 1
ATOM 2051 C C . LEU B 1 21 ? 4.145 33.875 8.953 1 22.14 21 LEU B C 1
ATOM 2053 O O . LEU B 1 21 ? 3.867 32.688 9.094 1 22.14 21 LEU B O 1
ATOM 2057 N N . VAL B 1 22 ? 4.199 34 7.707 1 22.42 22 VAL B N 1
ATOM 2058 C CA . VAL B 1 22 ? 4.941 33.094 6.844 1 22.42 22 VAL B CA 1
ATOM 2059 C C . VAL B 1 22 ? 6.438 33.219 7.117 1 22.42 22 VAL B C 1
ATOM 2061 O O . VAL B 1 22 ? 7.023 34.281 6.914 1 22.42 22 VAL B O 1
ATOM 2064 N N . TYR B 1 23 ? 7.055 32.625 8.078 1 22.53 23 TYR B N 1
ATOM 2065 C CA . TYR B 1 23 ? 8.492 32.719 8.297 1 22.53 23 TYR B CA 1
ATOM 2066 C C . TYR B 1 23 ? 9.258 32.062 7.133 1 22.53 23 TYR B C 1
ATOM 2068 O O . TYR B 1 23 ? 8.977 30.938 6.742 1 22.53 23 TYR B O 1
ATOM 2076 N N . PHE B 1 24 ? 9.664 32.844 6.27 1 24.77 24 PHE B N 1
ATOM 2077 C CA . PHE B 1 24 ? 10.586 32.469 5.207 1 24.77 24 PHE B CA 1
ATOM 2078 C C . PHE B 1 24 ? 11.922 32 5.785 1 24.77 24 PHE B C 1
ATOM 2080 O O . PHE B 1 24 ? 12.609 32.812 6.445 1 24.77 24 PHE B O 1
ATOM 2087 N N . LEU B 1 25 ? 12.203 30.781 6.223 1 26.62 25 LEU B N 1
ATOM 2088 C CA . LEU B 1 25 ? 13.492 30.359 6.762 1 26.62 25 LEU B CA 1
ATOM 2089 C C . LEU B 1 25 ? 14.594 30.516 5.715 1 26.62 25 LEU B C 1
ATOM 2091 O O . LEU B 1 25 ? 14.375 30.234 4.535 1 26.62 25 LEU B O 1
ATOM 2095 N N . PRO B 1 26 ? 15.594 31.312 6.008 1 26.03 26 PRO B N 1
ATOM 2096 C CA . PRO B 1 26 ? 16.766 31.594 5.176 1 26.03 26 PRO B CA 1
ATOM 2097 C C . PRO B 1 26 ? 17.484 30.312 4.715 1 26.03 26 PRO B C 1
ATOM 2099 O O . PRO B 1 26 ? 17.297 29.25 5.312 1 26.03 26 PRO B O 1
ATOM 2102 N N . SER B 1 27 ? 18.219 30.391 3.615 1 25.86 27 SER B N 1
ATOM 2103 C CA . SER B 1 27 ? 19.016 29.484 2.807 1 25.86 27 SER B CA 1
ATOM 2104 C C . SER B 1 27 ? 20.156 28.875 3.625 1 25.86 27 SER B C 1
ATOM 2106 O O . SER B 1 27 ? 20.859 29.578 4.344 1 25.86 27 SER B O 1
ATOM 2108 N N . VAL B 1 28 ? 20.141 27.641 3.967 1 28.03 28 VAL B N 1
ATOM 2109 C CA . VAL B 1 28 ? 21.094 26.875 4.754 1 28.03 28 VAL B CA 1
ATOM 2110 C C . VAL B 1 28 ? 22.484 26.969 4.113 1 28.03 28 VAL B C 1
ATOM 2112 O O . VAL B 1 28 ? 22.641 26.75 2.908 1 28.03 28 VAL B O 1
ATOM 2115 N N . ALA B 1 29 ? 23.375 27.797 4.715 1 26.77 29 ALA B N 1
ATOM 2116 C CA . ALA B 1 29 ? 24.797 27.922 4.402 1 26.77 29 ALA B CA 1
ATOM 2117 C C . ALA B 1 29 ? 25.5 26.562 4.457 1 26.77 29 ALA B C 1
ATOM 2119 O O . ALA B 1 29 ? 25.031 25.656 5.148 1 26.77 29 ALA B O 1
ATOM 2120 N N . PRO B 1 30 ? 26.672 26.391 3.76 1 24.66 30 PRO B N 1
ATOM 2121 C CA . PRO B 1 30 ? 27.469 25.188 3.512 1 24.66 30 PRO B CA 1
ATOM 2122 C C . PRO B 1 30 ? 28.078 24.609 4.785 1 24.66 30 PRO B C 1
ATOM 2124 O O . PRO B 1 30 ? 28.625 25.359 5.605 1 24.66 30 PRO B O 1
ATOM 2127 N N . LYS B 1 31 ? 27.609 23.516 5.27 1 28.52 31 LYS B N 1
ATOM 2128 C CA . LYS B 1 31 ? 28.016 22.891 6.527 1 28.52 31 LYS B CA 1
ATOM 2129 C C . LYS B 1 31 ? 29.516 22.578 6.527 1 28.52 31 LYS B C 1
ATOM 2131 O O . LYS B 1 31 ? 30.016 21.938 5.594 1 28.52 31 LYS B O 1
ATOM 2136 N N . ARG B 1 32 ? 30.234 23.391 7.277 1 24.95 32 ARG B N 1
ATOM 2137 C CA . ARG B 1 32 ? 31.625 23.125 7.625 1 24.95 32 ARG B CA 1
ATOM 2138 C C . ARG B 1 32 ? 31.781 21.734 8.242 1 24.95 32 ARG B C 1
ATOM 2140 O O . ARG B 1 32 ? 30.828 21.188 8.797 1 24.95 32 ARG B O 1
ATOM 2147 N N . SER B 1 33 ? 32.875 21 8.133 1 23.7 33 SER B N 1
ATOM 2148 C CA . SER B 1 33 ? 33.469 19.688 8.359 1 23.7 33 SER B CA 1
ATOM 2149 C C . SER B 1 33 ? 33.594 19.375 9.844 1 23.7 33 SER B C 1
ATOM 2151 O O . SER B 1 33 ? 34.469 19.906 10.531 1 23.7 33 SER B O 1
ATOM 2153 N N . LEU B 1 34 ? 32.438 19.484 10.695 1 22.36 34 LEU B N 1
ATOM 2154 C CA . LEU B 1 34 ? 32.688 19.359 12.125 1 22.36 34 LEU B CA 1
ATOM 2155 C C . LEU B 1 34 ? 33.281 18 12.461 1 22.36 34 LEU B C 1
ATOM 2157 O O . LEU B 1 34 ? 32.781 16.969 12 1 22.36 34 LEU B O 1
ATOM 2161 N N . ASP B 1 35 ? 34.469 17.953 12.898 1 26.33 35 ASP B N 1
ATOM 2162 C CA . ASP B 1 35 ? 35.344 16.953 13.5 1 26.33 35 ASP B CA 1
ATOM 2163 C C . ASP B 1 35 ? 34.688 16.312 14.719 1 26.33 35 ASP B C 1
ATOM 2165 O O . ASP B 1 35 ? 34.781 16.859 15.82 1 26.33 35 ASP B O 1
ATOM 2169 N N . LEU B 1 36 ? 33.375 15.859 14.664 1 25.61 36 LEU B N 1
ATOM 2170 C CA . LEU B 1 36 ? 32.688 15.391 15.867 1 25.61 36 LEU B CA 1
ATOM 2171 C C . LEU B 1 36 ? 33.438 14.211 16.484 1 25.61 36 LEU B C 1
ATOM 2173 O O . LEU B 1 36 ? 33.656 13.195 15.82 1 25.61 36 LEU B O 1
ATOM 2177 N N . GLY B 1 37 ? 34.375 14.461 17.297 1 24.81 37 GLY B N 1
ATOM 2178 C CA . GLY B 1 37 ? 34.969 13.547 18.266 1 24.81 37 GLY B CA 1
ATOM 2179 C C . GLY B 1 37 ? 33.938 12.656 18.938 1 24.81 37 GLY B C 1
ATOM 2180 O O . GLY B 1 37 ? 32.875 13.141 19.406 1 24.81 37 GLY B O 1
ATOM 2181 N N . LEU B 1 38 ? 33.844 11.453 18.609 1 25.67 38 LEU B N 1
ATOM 2182 C CA . LEU B 1 38 ? 32.938 10.359 18.938 1 25.67 38 LEU B CA 1
ATOM 2183 C C . LEU B 1 38 ? 32.938 10.086 20.438 1 25.67 38 LEU B C 1
ATOM 2185 O O . LEU B 1 38 ? 33.75 9.305 20.922 1 25.67 38 LEU B O 1
ATOM 2189 N N . LYS B 1 39 ? 32.969 11.125 21.344 1 26.56 39 LYS B N 1
ATOM 2190 C CA . LYS B 1 39 ? 32.875 10.68 22.734 1 26.56 39 LYS B CA 1
ATOM 2191 C C . LYS B 1 39 ? 31.656 9.805 22.953 1 26.56 39 LYS B C 1
ATOM 2193 O O . LYS B 1 39 ? 30.625 10.008 22.297 1 26.56 39 LYS B O 1
ATOM 2198 N N . LYS B 1 40 ? 31.828 8.648 23.672 1 30.06 40 LYS B N 1
ATOM 2199 C CA . LYS B 1 40 ? 30.953 7.598 24.172 1 30.06 40 LYS B CA 1
ATOM 2200 C C . LYS B 1 40 ? 29.766 8.195 24.938 1 30.06 40 LYS B C 1
ATOM 2202 O O . LYS B 1 40 ? 29.859 8.414 26.156 1 30.06 40 LYS B O 1
ATOM 2207 N N . SER B 1 41 ? 29.188 9.328 24.531 1 28.23 41 SER B N 1
ATOM 2208 C CA . SER B 1 41 ? 28.188 9.977 25.359 1 28.23 41 SER B CA 1
ATOM 2209 C C . SER B 1 41 ? 27.125 8.984 25.828 1 28.23 41 SER B C 1
ATOM 2211 O O . SER B 1 41 ? 26.797 8.039 25.109 1 28.23 41 SER B O 1
ATOM 2213 N N . ALA B 1 42 ? 27.078 8.695 27.156 1 29.2 42 ALA B N 1
ATOM 2214 C CA . ALA B 1 42 ? 25.984 8.141 27.953 1 29.2 42 ALA B CA 1
ATOM 2215 C C . ALA B 1 42 ? 24.641 8.633 27.453 1 29.2 42 ALA B C 1
ATOM 2217 O O . ALA B 1 42 ? 24.375 9.836 27.406 1 29.2 42 ALA B O 1
ATOM 2218 N N . MET B 1 43 ? 24.109 7.949 26.531 1 29.3 43 MET B N 1
ATOM 2219 C CA . MET B 1 43 ? 22.859 8.266 25.875 1 29.3 43 MET B CA 1
ATOM 2220 C C . MET B 1 43 ? 21.797 8.695 26.906 1 29.3 43 MET B C 1
ATOM 2222 O O . MET B 1 43 ? 21.281 7.859 27.656 1 29.3 43 MET B O 1
ATOM 2226 N N . SER B 1 44 ? 22.062 9.688 27.766 1 29.09 44 SER B N 1
ATOM 2227 C CA . SER B 1 44 ? 21.047 10.281 28.625 1 29.09 44 SER B CA 1
ATOM 2228 C C . SER B 1 44 ? 19.688 10.312 27.938 1 29.09 44 SER B C 1
ATOM 2230 O O . SER B 1 44 ? 19.594 10.586 26.75 1 29.09 44 SER B O 1
ATOM 2232 N N . SER B 1 45 ? 18.734 9.555 28.516 1 33.53 45 SER B N 1
ATOM 2233 C CA . SER B 1 45 ? 17.312 9.508 28.234 1 33.53 45 SER B CA 1
ATOM 2234 C C . SER B 1 45 ? 16.734 10.914 28.078 1 33.53 45 SER B C 1
ATOM 2236 O O . SER B 1 45 ? 16.594 11.648 29.062 1 33.53 45 SER B O 1
ATOM 2238 N N . ALA B 1 46 ? 17.234 11.797 27.297 1 36.84 46 ALA B N 1
ATOM 2239 C CA . ALA B 1 46 ? 16.562 13.086 27.156 1 36.84 46 ALA B CA 1
ATOM 2240 C C . ALA B 1 46 ? 15.047 12.93 27.25 1 36.84 46 ALA B C 1
ATOM 2242 O O . ALA B 1 46 ? 14.5 11.891 26.875 1 36.84 46 ALA B O 1
ATOM 2243 N N . PRO B 1 47 ? 14.383 13.695 28.109 1 37.75 47 PRO B N 1
ATOM 2244 C CA . PRO B 1 47 ? 12.93 13.633 28.219 1 37.75 47 PRO B CA 1
ATOM 2245 C C . PRO B 1 47 ? 12.25 13.391 26.859 1 37.75 47 PRO B C 1
ATOM 2247 O O . PRO B 1 47 ? 12.797 13.758 25.828 1 37.75 47 PRO B O 1
ATOM 2250 N N . ALA B 1 48 ? 11.477 12.352 26.766 1 40.31 48 ALA B N 1
ATOM 2251 C CA . ALA B 1 48 ? 10.672 11.984 25.609 1 40.31 48 ALA B CA 1
ATOM 2252 C C . ALA B 1 48 ? 10.117 13.227 24.906 1 40.31 48 ALA B C 1
ATOM 2254 O O . ALA B 1 48 ? 9.266 13.922 25.469 1 40.31 48 ALA B O 1
ATOM 2255 N N . GLN B 1 49 ? 10.867 14.156 24.438 1 41.22 49 GLN B N 1
ATOM 2256 C CA . GLN B 1 49 ? 10.281 15.227 23.641 1 41.22 49 GLN B CA 1
ATOM 2257 C C . GLN B 1 49 ? 9.023 14.742 22.922 1 41.22 49 GLN B C 1
ATOM 2259 O O . GLN B 1 49 ? 8.977 13.609 22.438 1 41.22 49 GLN B O 1
ATOM 2264 N N . GLY B 1 50 ? 7.836 15.047 23.344 1 50.66 50 GLY B N 1
ATOM 2265 C CA . GLY B 1 50 ? 6.582 14.734 22.688 1 50.66 50 GLY B CA 1
ATOM 2266 C C . GLY B 1 50 ? 6.719 14.602 21.172 1 50.66 50 GLY B C 1
ATOM 2267 O O . GLY B 1 50 ? 7.73 15.023 20.609 1 50.66 50 GLY B O 1
ATOM 2268 N N . PRO B 1 51 ? 6.02 13.641 20.625 1 63.5 51 PRO B N 1
ATOM 2269 C CA . PRO B 1 51 ? 6.105 13.516 19.156 1 63.5 51 PRO B CA 1
ATOM 2270 C C . PRO B 1 51 ? 6.117 14.867 18.453 1 63.5 51 PRO B C 1
ATOM 2272 O O . PRO B 1 51 ? 5.477 15.812 18.906 1 63.5 51 PRO B O 1
ATOM 2275 N N . ALA B 1 52 ? 7.168 15.258 17.703 1 77.25 52 ALA B N 1
ATOM 2276 C CA . ALA B 1 52 ? 7.27 16.469 16.906 1 77.25 52 ALA B CA 1
ATOM 2277 C C . ALA B 1 52 ? 5.941 16.781 16.219 1 77.25 52 ALA B C 1
ATOM 2279 O O . ALA B 1 52 ? 5.227 15.875 15.789 1 77.25 52 ALA B O 1
ATOM 2280 N N . PRO B 1 53 ? 5.562 18.078 16.344 1 91.06 53 PRO B N 1
ATOM 2281 C CA . PRO B 1 53 ? 4.312 18.484 15.695 1 91.06 53 PRO B CA 1
ATOM 2282 C C . PRO B 1 53 ? 4.285 18.156 14.203 1 91.06 53 PRO B C 1
ATOM 2284 O O . PRO B 1 53 ? 5.336 18.109 13.562 1 91.06 53 PRO B O 1
ATOM 2287 N N . ALA B 1 54 ? 3.119 17.906 13.703 1 94.94 54 ALA B N 1
ATOM 2288 C CA . ALA B 1 54 ? 2.951 17.609 12.289 1 94.94 54 ALA B CA 1
ATOM 2289 C C . ALA B 1 54 ? 3.469 18.75 11.414 1 94.94 54 ALA B C 1
ATOM 2291 O O . ALA B 1 54 ? 3.244 19.922 11.727 1 94.94 54 ALA B O 1
ATOM 2292 N N . SER B 1 55 ? 4.238 18.453 10.336 1 97.25 55 SER B N 1
ATOM 2293 C CA . SER B 1 55 ? 4.77 19.453 9.414 1 97.25 55 SER B CA 1
ATOM 2294 C C . SER B 1 55 ? 4.934 18.875 8.008 1 97.25 55 SER B C 1
ATOM 2296 O O . SER B 1 55 ? 5.344 17.719 7.855 1 97.25 55 SER B O 1
ATOM 2298 N N . LEU B 1 56 ? 4.574 19.672 7.016 1 96.31 56 LEU B N 1
ATOM 2299 C CA . LEU B 1 56 ? 4.59 19.281 5.609 1 96.31 56 LEU B CA 1
ATOM 2300 C C . LEU B 1 56 ? 5.023 20.453 4.734 1 96.31 56 LEU B C 1
ATOM 2302 O O . LEU B 1 56 ? 4.617 21.594 4.973 1 96.31 56 LEU B O 1
ATOM 2306 N N . THR B 1 57 ? 5.914 20.234 3.762 1 98.06 57 THR B N 1
ATOM 2307 C CA . THR B 1 57 ? 6.305 21.281 2.814 1 98.06 57 THR B CA 1
ATOM 2308 C C . THR B 1 57 ? 5.887 20.906 1.396 1 98.06 57 THR B C 1
ATOM 2310 O O . THR B 1 57 ? 6.062 19.766 0.973 1 98.06 57 THR B O 1
ATOM 2313 N N . LEU B 1 58 ? 5.309 21.859 0.707 1 97.19 58 LEU B N 1
ATOM 2314 C CA . LEU B 1 58 ? 4.793 21.703 -0.647 1 97.19 58 LEU B CA 1
ATOM 2315 C C . LEU B 1 58 ? 5.602 22.531 -1.643 1 97.19 58 LEU B C 1
ATOM 2317 O O . LEU B 1 58 ? 6.055 23.625 -1.318 1 97.19 58 LEU B O 1
ATOM 2321 N N . TRP B 1 59 ? 5.793 21.984 -2.811 1 96.62 59 TRP B N 1
ATOM 2322 C CA . TRP B 1 59 ? 6.441 22.734 -3.891 1 96.62 59 TRP B CA 1
ATOM 2323 C C . TRP B 1 59 ? 5.574 22.719 -5.145 1 96.62 59 TRP B C 1
ATOM 2325 O O . TRP B 1 59 ? 4.816 21.781 -5.383 1 96.62 59 TRP B O 1
ATOM 2335 N N . ASP B 1 60 ? 5.711 23.797 -6.035 1 95.31 60 ASP B N 1
ATOM 2336 C CA . ASP B 1 60 ? 4.895 23.922 -7.238 1 95.31 60 ASP B CA 1
ATOM 2337 C C . ASP B 1 60 ? 5.59 23.281 -8.438 1 95.31 60 ASP B C 1
ATOM 2339 O O . ASP B 1 60 ? 5.059 23.281 -9.547 1 95.31 60 ASP B O 1
ATOM 2343 N N . GLU B 1 61 ? 6.785 22.719 -8.258 1 95.88 61 GLU B N 1
ATOM 2344 C CA . GLU B 1 61 ? 7.488 21.938 -9.266 1 95.88 61 GLU B CA 1
ATOM 2345 C C . GLU B 1 61 ? 7.91 20.578 -8.711 1 95.88 61 GLU B C 1
ATOM 2347 O O . GLU B 1 61 ? 7.953 20.375 -7.496 1 95.88 61 GLU B O 1
ATOM 2352 N N . GLU B 1 62 ? 8.172 19.656 -9.609 1 95.19 62 GLU B N 1
ATOM 2353 C CA . GLU B 1 62 ? 8.625 18.328 -9.203 1 95.19 62 GLU B CA 1
ATOM 2354 C C . GLU B 1 62 ? 10.023 18.391 -8.594 1 95.19 62 GLU B C 1
ATOM 2356 O O . GLU B 1 62 ? 10.727 19.391 -8.734 1 95.19 62 GLU B O 1
ATOM 2361 N N . ASP B 1 63 ? 10.352 17.422 -7.82 1 97.25 63 ASP B N 1
ATOM 2362 C CA . ASP B 1 63 ? 11.68 17.234 -7.242 1 97.25 63 ASP B CA 1
ATOM 2363 C C . ASP B 1 63 ? 12.047 18.391 -6.312 1 97.25 63 ASP B C 1
ATOM 2365 O O . ASP B 1 63 ? 13.195 18.828 -6.285 1 97.25 63 ASP B O 1
ATOM 2369 N N . PHE B 1 64 ? 11.008 18.828 -5.691 1 97.31 64 PHE B N 1
ATOM 2370 C CA . PHE B 1 64 ? 11.164 19.797 -4.621 1 97.31 64 PHE B CA 1
ATOM 2371 C C . PHE B 1 64 ? 11.812 21.078 -5.141 1 97.31 64 PHE B C 1
ATOM 2373 O O . PHE B 1 64 ? 12.703 21.641 -4.492 1 97.31 64 PHE B O 1
ATOM 2380 N N . GLN B 1 65 ? 11.484 21.422 -6.328 1 97.31 65 GLN B N 1
ATOM 2381 C CA . GLN B 1 65 ? 11.969 22.641 -6.949 1 97.31 65 GLN B CA 1
ATOM 2382 C C . GLN B 1 65 ? 10.867 23.703 -7 1 97.31 65 GLN B C 1
ATOM 2384 O O . GLN B 1 65 ? 9.703 23.406 -6.75 1 97.31 65 GLN B O 1
ATOM 2389 N N . GLY B 1 66 ? 11.281 25.031 -7.168 1 96.25 66 GLY B N 1
ATOM 2390 C CA . GLY B 1 66 ? 10.328 26.125 -7.34 1 96.25 66 GLY B CA 1
ATOM 2391 C C . GLY B 1 66 ? 9.898 26.75 -6.027 1 96.25 66 GLY B C 1
ATOM 2392 O O . GLY B 1 66 ? 10.664 26.781 -5.066 1 96.25 66 GLY B O 1
ATOM 2393 N N . ARG B 1 67 ? 8.672 27.297 -6.027 1 95 67 ARG B N 1
ATOM 2394 C CA . ARG B 1 67 ? 8.125 27.922 -4.828 1 95 67 ARG B CA 1
ATOM 2395 C C . ARG B 1 67 ? 7.703 26.875 -3.803 1 95 67 ARG B C 1
ATOM 2397 O O . ARG B 1 67 ? 7.227 25.797 -4.168 1 95 67 ARG B O 1
ATOM 2404 N N . ARG B 1 68 ? 7.863 27.281 -2.592 1 95.31 68 ARG B N 1
ATOM 2405 C CA . ARG B 1 68 ? 7.512 26.312 -1.55 1 95.31 68 ARG B CA 1
ATOM 2406 C C . ARG B 1 68 ? 6.547 26.938 -0.54 1 95.31 68 ARG B C 1
ATOM 2408 O O . ARG B 1 68 ? 6.469 28.156 -0.413 1 95.31 68 ARG B O 1
ATOM 2415 N N . CYS B 1 69 ? 5.82 26.109 0.131 1 95.75 69 CYS B N 1
ATOM 2416 C CA . CYS B 1 69 ? 4.891 26.453 1.201 1 95.75 69 CYS B CA 1
ATOM 2417 C C . CYS B 1 69 ? 4.926 25.406 2.307 1 95.75 69 CYS B C 1
ATOM 2419 O O . CYS B 1 69 ? 4.77 24.203 2.043 1 95.75 69 CYS B O 1
ATOM 2421 N N . ARG B 1 70 ? 5.094 25.812 3.537 1 96.19 70 ARG B N 1
ATOM 2422 C CA . ARG B 1 70 ? 5.137 24.891 4.672 1 96.19 70 ARG B CA 1
ATOM 2423 C C . ARG B 1 70 ? 3.828 24.922 5.457 1 96.19 70 ARG B C 1
ATOM 2425 O O . ARG B 1 70 ? 3.297 26 5.734 1 96.19 70 ARG B O 1
ATOM 2432 N N . LEU B 1 71 ? 3.344 23.797 5.789 1 96.06 71 LEU B N 1
ATOM 2433 C CA . LEU B 1 71 ? 2.105 23.688 6.551 1 96.06 71 LEU B CA 1
ATOM 2434 C C . LEU B 1 71 ? 2.365 23.062 7.922 1 96.06 71 LEU B C 1
ATOM 2436 O O . LEU B 1 71 ? 3.062 22.047 8.031 1 96.06 71 LEU B O 1
ATOM 2440 N N . LEU B 1 72 ? 1.766 23.641 8.953 1 95.81 72 LEU B N 1
ATOM 2441 C CA . LEU B 1 72 ? 1.871 23.141 10.32 1 95.81 72 LEU B CA 1
ATOM 2442 C C . LEU B 1 72 ? 0.498 22.781 10.875 1 95.81 72 LEU B C 1
ATOM 2444 O O . LEU B 1 72 ? 0.394 22.203 11.961 1 95.81 72 LEU B O 1
ATOM 2448 N N . SER B 1 73 ? -0.441 23.188 10.141 1 95.38 73 SER B N 1
ATOM 2449 C CA . SER B 1 73 ? -1.837 22.906 10.453 1 95.38 73 SER B CA 1
ATOM 2450 C C . SER B 1 73 ? -2.66 22.703 9.188 1 95.38 73 SER B C 1
ATOM 2452 O O . SER B 1 73 ? -2.119 22.719 8.078 1 95.38 73 SER B O 1
ATOM 2454 N N . ASP B 1 74 ? -3.924 22.406 9.406 1 95.69 74 ASP B N 1
ATOM 2455 C CA . ASP B 1 74 ? -4.762 22.109 8.25 1 95.69 74 ASP B CA 1
ATOM 2456 C C . ASP B 1 74 ? -4.805 23.281 7.281 1 95.69 74 ASP B C 1
ATOM 2458 O O . ASP B 1 74 ? -4.609 24.438 7.688 1 95.69 74 ASP B O 1
ATOM 2462 N N . CYS B 1 75 ? -4.961 23.062 6.047 1 96.56 75 CYS B N 1
ATOM 2463 C CA . CYS B 1 75 ? -5.113 24.047 4.973 1 96.56 75 CYS B CA 1
ATOM 2464 C C . CYS B 1 75 ? -6.242 23.641 4.031 1 96.56 75 CYS B C 1
ATOM 2466 O O . CYS B 1 75 ? -6.113 22.688 3.266 1 96.56 75 CYS B O 1
ATOM 2468 N N . ALA B 1 76 ? -7.312 24.375 4.012 1 96.44 76 ALA B N 1
ATOM 2469 C CA . ALA B 1 76 ? -8.516 24.031 3.264 1 96.44 76 ALA B CA 1
ATOM 2470 C C . ALA B 1 76 ? -8.375 24.422 1.793 1 96.44 76 ALA B C 1
ATOM 2472 O O . ALA B 1 76 ? -9.156 23.953 0.95 1 96.44 76 ALA B O 1
ATOM 2473 N N . ASN B 1 77 ? -7.418 25.344 1.533 1 95 77 ASN B N 1
ATOM 2474 C CA . ASN B 1 77 ? -7.172 25.781 0.164 1 95 77 ASN B CA 1
ATOM 2475 C C . ASN B 1 77 ? -5.738 26.266 -0.023 1 95 77 ASN B C 1
ATOM 2477 O O . ASN B 1 77 ? -5.379 27.344 0.447 1 95 77 ASN B O 1
ATOM 2481 N N . ILE B 1 78 ? -4.984 25.562 -0.761 1 93.19 78 ILE B N 1
ATOM 2482 C CA . ILE B 1 78 ? -3.557 25.844 -0.9 1 93.19 78 ILE B CA 1
ATOM 2483 C C . ILE B 1 78 ? -3.355 27.109 -1.723 1 93.19 78 ILE B C 1
ATOM 2485 O O . ILE B 1 78 ? -2.357 27.812 -1.554 1 93.19 78 ILE B O 1
ATOM 2489 N N . GLY B 1 79 ? -4.234 27.406 -2.627 1 90.25 79 GLY B N 1
ATOM 2490 C CA . GLY B 1 79 ? -4.141 28.625 -3.414 1 90.25 79 GLY B CA 1
ATOM 2491 C C . GLY B 1 79 ? -4.285 29.875 -2.58 1 90.25 79 GLY B C 1
ATOM 2492 O O . GLY B 1 79 ? -3.574 30.859 -2.803 1 90.25 79 GLY B O 1
ATOM 2493 N N . GLU B 1 80 ? -5.102 29.922 -1.688 1 85.81 80 GLU B N 1
ATOM 2494 C CA . GLU B 1 80 ? -5.414 31.094 -0.879 1 85.81 80 GLU B CA 1
ATOM 2495 C C . GLU B 1 80 ? -4.434 31.234 0.279 1 85.81 80 GLU B C 1
ATOM 2497 O O . GLU B 1 80 ? -3.924 32.344 0.531 1 85.81 80 GLU B O 1
ATOM 2502 N N . ARG B 1 81 ? -4.105 30.188 0.903 1 78.19 81 ARG B N 1
ATOM 2503 C CA . ARG B 1 81 ? -3.297 30.266 2.115 1 78.19 81 ARG B CA 1
ATOM 2504 C C . ARG B 1 81 ? -1.827 30 1.809 1 78.19 81 ARG B C 1
ATOM 2506 O O . ARG B 1 81 ? -0.942 30.578 2.432 1 78.19 81 ARG B O 1
ATOM 2513 N N . GLY B 1 82 ? -1.554 29.141 0.869 1 70.62 82 GLY B N 1
ATOM 2514 C CA . GLY B 1 82 ? -0.183 28.719 0.617 1 70.62 82 GLY B CA 1
ATOM 2515 C C . GLY B 1 82 ? 0.464 29.469 -0.535 1 70.62 82 GLY B C 1
ATOM 2516 O O . GLY B 1 82 ? 1.688 29.453 -0.684 1 70.62 82 GLY B O 1
ATOM 2517 N N . GLY B 1 83 ? -0.393 30.141 -1.328 1 82.81 83 GLY B N 1
ATOM 2518 C CA . GLY B 1 83 ? 0.117 30.891 -2.457 1 82.81 83 GLY B CA 1
ATOM 2519 C C . GLY B 1 83 ? 0.565 30.031 -3.613 1 82.81 83 GLY B C 1
ATOM 2520 O O . GLY B 1 83 ? 1.289 30.484 -4.5 1 82.81 83 GLY B O 1
ATOM 2521 N N . LEU B 1 84 ? 0.282 28.734 -3.447 1 89.75 84 LEU B N 1
ATOM 2522 C CA . LEU B 1 84 ? 0.666 27.828 -4.52 1 89.75 84 LEU B CA 1
ATOM 2523 C C . LEU B 1 84 ? -0.517 27.547 -5.441 1 89.75 84 LEU B C 1
ATOM 2525 O O . LEU B 1 84 ? -1.623 27.266 -4.969 1 89.75 84 LEU B O 1
ATOM 2529 N N . ARG B 1 85 ? -0.325 27.656 -6.688 1 86.94 85 ARG B N 1
ATOM 2530 C CA . ARG B 1 85 ? -1.375 27.344 -7.648 1 86.94 85 ARG B CA 1
ATOM 2531 C C . ARG B 1 85 ? -1.503 25.828 -7.844 1 86.94 85 ARG B C 1
ATOM 2533 O O . ARG B 1 85 ? -2.58 25.328 -8.172 1 86.94 85 ARG B O 1
ATOM 2540 N N . ARG B 1 86 ? -0.409 25.203 -7.633 1 91.44 86 ARG B N 1
ATOM 2541 C CA . ARG B 1 86 ? -0.392 23.75 -7.809 1 91.44 86 ARG B CA 1
ATOM 2542 C C . ARG B 1 86 ? 0.656 23.109 -6.91 1 91.44 86 ARG B C 1
ATOM 2544 O O . ARG B 1 86 ? 1.588 23.766 -6.453 1 91.44 86 ARG B O 1
ATOM 2551 N N . VAL B 1 87 ? 0.464 21.891 -6.641 1 94 87 VAL B N 1
ATOM 2552 C CA . VAL B 1 87 ? 1.428 21.109 -5.867 1 94 87 VAL B CA 1
ATOM 2553 C C . VAL B 1 87 ? 1.979 19.984 -6.723 1 94 87 VAL B C 1
ATOM 2555 O O . VAL B 1 87 ? 1.215 19.188 -7.293 1 94 87 VAL B O 1
ATOM 2558 N N . ARG B 1 88 ? 3.301 19.891 -6.805 1 94.12 88 ARG B N 1
ATOM 2559 C CA . ARG B 1 88 ? 3.887 18.891 -7.676 1 94.12 88 ARG B CA 1
ATOM 2560 C C . ARG B 1 88 ? 4.863 18 -6.91 1 94.12 88 ARG B C 1
ATOM 2562 O O . ARG B 1 88 ? 5.281 16.953 -7.41 1 94.12 88 ARG B O 1
ATOM 2569 N N . SER B 1 89 ? 5.25 18.375 -5.785 1 96.12 89 SER B N 1
ATOM 2570 C CA . SER B 1 89 ? 6.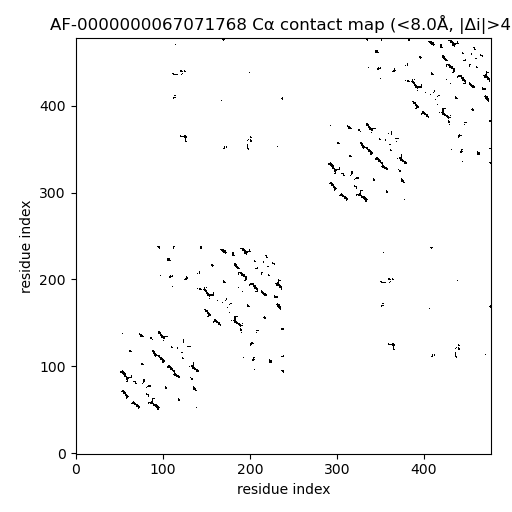047 17.547 -4.887 1 96.12 89 SER B CA 1
ATOM 2571 C C . SER B 1 89 ? 5.773 17.875 -3.428 1 96.12 89 SER B C 1
ATOM 2573 O O . SER B 1 89 ? 5.367 19 -3.113 1 96.12 89 SER B O 1
ATOM 2575 N N . VAL B 1 90 ? 5.91 16.953 -2.561 1 96.56 90 VAL B N 1
ATOM 2576 C CA . VAL B 1 90 ? 5.551 17.094 -1.151 1 96.56 90 VAL B CA 1
ATOM 2577 C C . VAL B 1 90 ? 6.621 16.422 -0.282 1 96.56 90 VAL B C 1
ATOM 2579 O O . VAL B 1 90 ? 7.113 15.344 -0.609 1 96.56 90 VAL B O 1
ATOM 2582 N N . LYS B 1 91 ? 7.008 17.047 0.725 1 97.75 91 LYS B N 1
ATOM 2583 C CA . LYS B 1 91 ? 7.828 16.438 1.768 1 97.75 91 LYS B CA 1
ATOM 2584 C C . LYS B 1 91 ? 7.117 16.469 3.119 1 97.75 91 LYS B C 1
ATOM 2586 O O . LYS B 1 91 ? 6.777 17.547 3.613 1 97.75 91 LYS B O 1
ATOM 2591 N N . VAL B 1 92 ? 6.863 15.336 3.633 1 97.31 92 VAL B N 1
ATOM 2592 C CA . VAL B 1 92 ? 6.316 15.258 4.984 1 97.31 92 VAL B CA 1
ATOM 2593 C C . VAL B 1 92 ? 7.449 15.102 5.996 1 97.31 92 VAL B C 1
ATOM 2595 O O . VAL B 1 92 ? 8.094 14.055 6.051 1 97.31 92 VAL B O 1
ATOM 2598 N N . GLU B 1 93 ? 7.613 16.094 6.809 1 96.19 93 GLU B N 1
ATOM 2599 C CA . GLU B 1 93 ? 8.711 16.094 7.777 1 96.19 93 GLU B CA 1
ATOM 2600 C C . GLU B 1 93 ? 8.305 15.367 9.055 1 96.19 93 GLU B C 1
ATOM 2602 O O . GLU B 1 93 ? 9.117 14.664 9.664 1 96.19 93 GLU B O 1
ATOM 2607 N N . ASN B 1 94 ? 7.137 15.641 9.484 1 95.12 94 ASN B N 1
ATOM 2608 C CA . ASN B 1 94 ? 6.664 15.023 10.719 1 95.12 94 ASN B CA 1
ATOM 2609 C C . ASN B 1 94 ? 5.18 14.688 10.641 1 95.12 94 ASN B C 1
ATOM 2611 O O . ASN B 1 94 ? 4.395 15.43 10.047 1 95.12 94 ASN B O 1
ATOM 2615 N N . GLY B 1 95 ? 4.898 13.484 11.266 1 94.81 95 GLY B N 1
ATOM 2616 C CA . GLY B 1 95 ? 3.506 13.078 11.344 1 94.81 95 GLY B CA 1
ATOM 2617 C C . GLY B 1 95 ? 2.982 12.477 10.055 1 94.81 95 GLY B C 1
ATOM 2618 O O . GLY B 1 95 ? 3.756 11.969 9.242 1 94.81 95 GLY B O 1
ATOM 2619 N N . ALA B 1 96 ? 1.672 12.375 9.992 1 96.38 96 ALA B N 1
ATOM 2620 C CA . ALA B 1 96 ? 0.95 11.938 8.805 1 96.38 96 ALA B CA 1
ATOM 2621 C C . ALA B 1 96 ? -0.102 12.961 8.391 1 96.38 96 ALA B C 1
ATOM 2623 O O . ALA B 1 96 ? -0.641 13.68 9.227 1 96.38 96 ALA B O 1
ATOM 2624 N N . TRP B 1 97 ? -0.283 13.062 7.125 1 97.5 97 TRP B N 1
ATOM 2625 C CA . TRP B 1 97 ? -1.22 14.031 6.57 1 97.5 97 TRP B CA 1
ATOM 2626 C C . TRP B 1 97 ? -2.18 13.367 5.59 1 97.5 97 TRP B C 1
ATOM 2628 O O . TRP B 1 97 ? -1.892 12.281 5.07 1 97.5 97 TRP B O 1
ATOM 2638 N N . VAL B 1 98 ? -3.32 13.938 5.367 1 96.81 98 VAL B N 1
ATOM 2639 C CA . VAL B 1 98 ? -4.219 13.578 4.277 1 96.81 98 VAL B CA 1
ATOM 2640 C C . VAL B 1 98 ? -4.32 14.734 3.287 1 96.81 98 VAL B C 1
ATOM 2642 O O . VAL B 1 98 ? -4.562 15.883 3.684 1 96.81 98 VAL B O 1
ATOM 2645 N N . ALA B 1 99 ? -4.027 14.461 2.098 1 95.94 99 ALA B N 1
ATOM 2646 C CA . ALA B 1 99 ? -4.238 15.422 1.017 1 95.94 99 ALA B CA 1
ATOM 2647 C C . ALA B 1 99 ? -5.539 15.133 0.272 1 95.94 99 ALA B C 1
ATOM 2649 O O . ALA B 1 99 ? -5.961 13.984 0.175 1 95.94 99 ALA B O 1
ATOM 2650 N N . PHE B 1 100 ? -6.109 16.219 -0.25 1 94.56 100 PHE B N 1
ATOM 2651 C CA . PHE B 1 100 ? -7.379 16.094 -0.961 1 94.56 100 PHE B CA 1
ATOM 2652 C C . PHE B 1 100 ? -7.289 16.719 -2.35 1 94.56 100 PHE B C 1
ATOM 2654 O O . PHE B 1 100 ? -6.617 17.734 -2.537 1 94.56 100 PHE B O 1
ATOM 2661 N N . GLU B 1 101 ? -8.023 16.094 -3.186 1 91.88 101 GLU B N 1
ATOM 2662 C CA . GLU B 1 101 ? -8.039 16.531 -4.578 1 91.88 101 GLU B CA 1
ATOM 2663 C C . GLU B 1 101 ? -8.633 17.938 -4.719 1 91.88 101 GLU B C 1
ATOM 2665 O O . GLU B 1 101 ? -8.203 18.719 -5.566 1 91.88 101 GLU B O 1
ATOM 2670 N N . TYR B 1 102 ? -9.609 18.25 -3.945 1 93.06 102 TYR B N 1
ATOM 2671 C CA . TYR B 1 102 ? -10.32 19.516 -4.059 1 93.06 102 TYR B CA 1
ATOM 2672 C C . TYR B 1 102 ? -10.195 20.328 -2.773 1 93.06 102 TYR B C 1
ATOM 2674 O O . TYR B 1 102 ? -9.773 19.812 -1.741 1 93.06 102 TYR B O 1
ATOM 2682 N N . PRO B 1 103 ? -10.477 21.641 -2.854 1 94.81 103 PRO B N 1
ATOM 2683 C CA . PRO B 1 103 ? -10.5 22.438 -1.626 1 94.81 103 PRO B CA 1
ATOM 2684 C C . PRO B 1 103 ? -11.531 21.938 -0.619 1 94.81 103 PRO B C 1
ATOM 2686 O O . PRO B 1 103 ? -12.398 21.125 -0.964 1 94.81 103 PRO B O 1
ATOM 2689 N N . ASP B 1 104 ? -11.344 22.344 0.594 1 96.62 104 ASP B N 1
ATOM 2690 C CA . ASP B 1 104 ? -12.266 22.078 1.693 1 96.62 104 ASP B CA 1
ATOM 2691 C C . ASP B 1 104 ? -12.367 20.578 1.966 1 96.62 104 ASP B C 1
ATOM 2693 O O . ASP B 1 104 ? -13.461 20.062 2.248 1 96.62 104 ASP B O 1
ATOM 2697 N N . PHE B 1 105 ? -11.242 19.922 1.797 1 95.31 105 PHE B N 1
ATOM 2698 C CA . PHE B 1 105 ? -11.078 18.531 2.172 1 95.31 105 PHE B CA 1
ATOM 2699 C C . PHE B 1 105 ? -12.086 17.641 1.435 1 95.31 105 PHE B C 1
ATOM 2701 O O . PHE B 1 105 ? -12.719 16.781 2.037 1 95.31 105 PHE B O 1
ATOM 2708 N N . GLN B 1 106 ? -12.273 18 0.135 1 94.06 106 GLN B N 1
ATOM 2709 C CA . GLN B 1 106 ? -13.211 17.25 -0.694 1 94.06 106 GLN B CA 1
ATOM 2710 C C . GLN B 1 106 ? -12.477 16.422 -1.737 1 94.06 106 GLN B C 1
ATOM 2712 O O . GLN B 1 106 ? -11.289 16.656 -2.006 1 94.06 106 GLN B O 1
ATOM 2717 N N . GLY B 1 107 ? -13.227 15.336 -2.199 1 91.56 107 GLY B N 1
ATOM 2718 C CA . GLY B 1 107 ? -12.672 14.516 -3.264 1 91.56 107 GLY B CA 1
ATOM 2719 C C . GLY B 1 107 ? -11.844 13.352 -2.75 1 91.56 107 GLY B C 1
ATOM 2720 O O . GLY B 1 107 ? -12.023 12.914 -1.612 1 91.56 107 GLY B O 1
ATOM 2721 N N . GLN B 1 108 ? -10.984 12.797 -3.646 1 91.12 108 GLN B N 1
ATOM 2722 C CA . GLN B 1 108 ? -10.141 11.664 -3.307 1 91.12 108 GLN B CA 1
ATOM 2723 C C . GLN B 1 108 ? -9.125 12.039 -2.227 1 91.12 108 GLN B C 1
ATOM 2725 O O . GLN B 1 108 ? -8.562 13.133 -2.25 1 91.12 108 GLN B O 1
ATOM 2730 N N . GLN B 1 109 ? -8.938 11.117 -1.422 1 93.12 109 GLN B N 1
ATOM 2731 C CA . GLN B 1 109 ? -8.016 11.297 -0.305 1 93.12 109 GLN B CA 1
ATOM 2732 C C . GLN B 1 109 ? -6.691 10.578 -0.565 1 93.12 109 GLN B C 1
ATOM 2734 O O . GLN B 1 109 ? -6.668 9.484 -1.122 1 93.12 109 GLN B O 1
ATOM 2739 N N . PHE B 1 110 ? -5.598 11.234 -0.125 1 93.81 110 PHE B N 1
ATOM 2740 C CA . PHE B 1 110 ? -4.277 10.633 -0.247 1 93.81 110 PHE B CA 1
ATOM 2741 C C . PHE B 1 110 ? -3.523 10.711 1.075 1 93.81 110 PHE B C 1
ATOM 2743 O O . PHE B 1 110 ? -3.215 11.805 1.557 1 93.81 110 PHE B O 1
ATOM 2750 N N . ILE B 1 111 ? -3.258 9.461 1.619 1 95.81 111 ILE B N 1
ATOM 2751 C CA . ILE B 1 111 ? -2.494 9.422 2.861 1 95.81 111 ILE B CA 1
ATOM 2752 C C . ILE B 1 111 ? -1.021 9.703 2.572 1 95.81 111 ILE B C 1
ATOM 2754 O O . ILE B 1 111 ? -0.444 9.133 1.646 1 95.81 111 ILE B O 1
ATOM 2758 N N . LEU B 1 112 ? -0.483 10.648 3.309 1 96.5 112 LEU B N 1
ATOM 2759 C CA . LEU B 1 112 ? 0.921 11.031 3.193 1 96.5 112 LEU B CA 1
ATOM 2760 C C . LEU B 1 112 ? 1.652 10.828 4.516 1 96.5 112 LEU B C 1
ATOM 2762 O O . LEU B 1 112 ? 1.513 11.625 5.438 1 96.5 112 LEU B O 1
ATOM 2766 N N . GLU B 1 113 ? 2.379 9.773 4.566 1 96.56 113 GLU B N 1
ATOM 2767 C CA . GLU B 1 113 ? 3.213 9.539 5.738 1 96.56 113 GLU B CA 1
ATOM 2768 C C . GLU B 1 113 ? 4.598 10.156 5.566 1 96.56 113 GLU B C 1
ATOM 2770 O O . GLU B 1 113 ? 4.93 10.656 4.492 1 96.56 113 GLU B O 1
ATOM 2775 N N . LYS B 1 114 ? 5.328 10.227 6.672 1 96.75 114 LYS B N 1
ATOM 2776 C CA . LYS B 1 114 ? 6.637 10.875 6.652 1 96.75 114 LYS B CA 1
ATOM 2777 C C . LYS B 1 114 ? 7.488 10.367 5.492 1 96.75 114 LYS B C 1
ATOM 2779 O O . LYS B 1 114 ? 7.57 9.156 5.258 1 96.75 114 LYS B O 1
ATOM 2784 N N . GLY B 1 115 ? 8.031 11.305 4.723 1 96.31 115 GLY B N 1
ATOM 2785 C CA . GLY B 1 115 ? 8.891 10.93 3.613 1 96.31 115 GLY B CA 1
ATOM 2786 C C . GLY B 1 115 ? 8.805 11.891 2.441 1 96.31 115 GLY B C 1
ATOM 2787 O O . GLY B 1 115 ? 8.266 12.992 2.572 1 96.31 115 GLY B O 1
ATOM 2788 N N . ASP B 1 116 ? 9.469 11.477 1.375 1 96 116 ASP B N 1
ATOM 2789 C CA . ASP B 1 116 ? 9.602 12.312 0.186 1 96 116 ASP B CA 1
ATOM 2790 C C . ASP B 1 116 ? 8.656 11.852 -0.917 1 96 116 ASP B C 1
ATOM 2792 O O . ASP B 1 116 ? 8.625 10.672 -1.269 1 96 116 ASP B O 1
ATOM 2796 N N . TYR B 1 117 ? 7.898 12.773 -1.417 1 94.69 117 TYR B N 1
ATOM 2797 C CA . TYR B 1 117 ? 7.027 12.602 -2.572 1 94.69 117 TYR B CA 1
ATOM 2798 C C . TYR B 1 117 ? 7.422 13.539 -3.701 1 94.69 117 TYR B C 1
ATOM 2800 O O . TYR B 1 117 ? 6.84 14.625 -3.848 1 94.69 117 TYR B O 1
ATOM 2808 N N . PRO B 1 118 ? 8.367 13.117 -4.543 1 94.56 118 PRO B N 1
ATOM 2809 C CA . PRO B 1 118 ? 9.016 14.047 -5.473 1 94.56 118 PRO B CA 1
ATOM 2810 C C . PRO B 1 118 ? 8.141 14.375 -6.684 1 94.56 118 PRO B C 1
ATOM 2812 O O . PRO B 1 118 ? 8.445 15.297 -7.441 1 94.56 118 PRO B O 1
ATOM 2815 N N . ARG B 1 119 ? 7.062 13.641 -6.883 1 91.94 119 ARG B N 1
ATOM 2816 C CA . ARG B 1 119 ? 6.168 13.812 -8.023 1 91.94 119 ARG B CA 1
ATOM 2817 C C . ARG B 1 119 ? 4.797 13.219 -7.738 1 91.94 119 ARG B C 1
ATOM 2819 O O . ARG B 1 119 ? 4.621 12.5 -6.754 1 91.94 119 ARG B O 1
ATOM 2826 N N . TRP B 1 120 ? 3.857 13.461 -8.633 1 88.31 120 TRP B N 1
ATOM 2827 C CA . TRP B 1 120 ? 2.467 13.07 -8.43 1 88.31 120 TRP B CA 1
ATOM 2828 C C . TRP B 1 120 ? 2.346 11.562 -8.273 1 88.31 120 TRP B C 1
ATOM 2830 O O . TRP B 1 120 ? 1.502 11.078 -7.512 1 88.31 120 TRP B O 1
ATOM 2840 N N . SER B 1 121 ? 3.182 10.789 -8.914 1 85.88 121 SER B N 1
ATOM 2841 C CA . SER B 1 121 ? 3.098 9.336 -8.867 1 85.88 121 SER B CA 1
ATOM 2842 C C . SER B 1 121 ? 3.477 8.805 -7.488 1 85.88 121 SER B C 1
ATOM 2844 O O . SER B 1 121 ? 3.158 7.664 -7.148 1 85.88 121 SER B O 1
ATOM 2846 N N . ALA B 1 122 ? 4.086 9.602 -6.695 1 89.81 122 ALA B N 1
ATOM 2847 C CA . ALA B 1 122 ? 4.527 9.203 -5.363 1 89.81 122 ALA B CA 1
ATOM 2848 C C . ALA B 1 122 ? 3.373 9.242 -4.367 1 89.81 122 ALA B C 1
ATOM 2850 O O . ALA B 1 122 ? 3.443 8.625 -3.301 1 89.81 122 ALA B O 1
ATOM 2851 N N . TRP B 1 123 ? 2.354 10.039 -4.68 1 88.38 123 TRP B N 1
ATOM 2852 C CA . TRP B 1 123 ? 1.252 10.07 -3.723 1 88.38 123 TRP B CA 1
ATOM 2853 C C . TRP B 1 123 ? -0.02 9.5 -4.34 1 88.38 123 TRP B C 1
ATOM 2855 O O . TRP B 1 123 ? -0.933 9.086 -3.619 1 88.38 123 TRP B O 1
ATOM 2865 N N . SER B 1 124 ? -0.208 9.734 -5.5 1 76.56 124 SER B N 1
ATOM 2866 C CA . SER B 1 124 ? -1.451 9.305 -6.133 1 76.56 124 SER B CA 1
ATOM 2867 C C . SER B 1 124 ? -1.433 7.812 -6.434 1 76.56 124 SER B C 1
ATOM 2869 O O . SER B 1 124 ? -2.486 7.184 -6.551 1 76.56 124 SER B O 1
ATOM 2871 N N . GLY B 1 125 ? -0.207 7.375 -6.117 1 59.62 125 GLY B N 1
ATOM 2872 C CA . GLY B 1 125 ? -0.044 5.934 -6.238 1 59.62 125 GLY B CA 1
ATOM 2873 C C . GLY B 1 125 ? -0.882 5.332 -7.352 1 59.62 125 GLY B C 1
ATOM 2874 O O . GLY B 1 125 ? -1.012 5.922 -8.43 1 59.62 125 GLY B O 1
ATOM 2875 N N . SER B 1 126 ? -1.586 4.07 -6.906 1 52.97 126 SER B N 1
ATOM 2876 C CA . SER B 1 126 ? -2.395 3.088 -7.621 1 52.97 126 SER B CA 1
ATOM 2877 C C . SER B 1 126 ? -3.744 3.672 -8.023 1 52.97 126 SER B C 1
ATOM 2879 O O . SER B 1 126 ? -4.582 2.973 -8.594 1 52.97 126 SER B O 1
ATOM 2881 N N . ALA B 1 127 ? -3.883 5.004 -7.648 1 50.31 127 ALA B N 1
ATOM 2882 C CA . ALA B 1 127 ? -5.246 5.461 -7.902 1 50.31 127 ALA B CA 1
ATOM 2883 C C . ALA B 1 127 ? -5.586 5.379 -9.391 1 50.31 127 ALA B C 1
ATOM 2885 O O . ALA B 1 127 ? -4.75 5.68 -10.242 1 50.31 127 ALA B O 1
ATOM 2886 N N . GLY B 1 128 ? -6.273 4.359 -9.703 1 51.31 128 GLY B N 1
ATOM 2887 C CA . GLY B 1 128 ? -6.875 4.391 -11.023 1 51.31 128 GLY B CA 1
ATOM 2888 C C . GLY B 1 128 ? -7.121 5.797 -11.531 1 51.31 128 GLY B C 1
ATOM 2889 O O . GLY B 1 128 ? -7.426 5.992 -12.711 1 51.31 128 GLY B O 1
ATOM 2890 N N . HIS B 1 129 ? -7.074 6.707 -10.547 1 54.66 129 HIS B N 1
ATOM 2891 C CA . HIS B 1 129 ? -7.316 8.109 -10.844 1 54.66 129 HIS B CA 1
ATOM 2892 C C . HIS B 1 129 ? -6.035 8.93 -10.734 1 54.66 129 HIS B C 1
ATOM 2894 O O . HIS B 1 129 ? -5.414 8.977 -9.672 1 54.66 129 HIS B O 1
ATOM 2900 N N . HIS B 1 130 ? -5.41 9.086 -11.766 1 61.28 130 HIS B N 1
ATOM 2901 C CA . HIS B 1 130 ? -4.289 10.016 -11.852 1 61.28 130 HIS B CA 1
ATOM 2902 C C . HIS B 1 130 ? -4.707 11.422 -11.414 1 61.28 130 HIS B C 1
ATOM 2904 O O . HIS B 1 130 ? -5.363 12.141 -12.172 1 61.28 130 HIS B O 1
ATOM 2910 N N . SER B 1 131 ? -4.73 11.547 -10.125 1 66.62 131 SER B N 1
ATOM 2911 C CA . SER B 1 131 ? -5 12.93 -9.742 1 66.62 131 SER B CA 1
ATOM 2912 C C . SER B 1 131 ? -3.705 13.719 -9.57 1 66.62 131 SER B C 1
ATOM 2914 O O . SER B 1 131 ? -2.863 13.367 -8.742 1 66.62 131 SER B O 1
ATOM 2916 N N . ASP B 1 132 ? -3.553 14.656 -10.438 1 73.5 132 ASP B N 1
ATOM 2917 C CA . ASP B 1 132 ? -2.379 15.523 -10.398 1 73.5 132 ASP B CA 1
ATOM 2918 C C . ASP B 1 132 ? -2.654 16.781 -9.586 1 73.5 132 ASP B C 1
ATOM 2920 O O . ASP B 1 132 ? -1.851 17.719 -9.586 1 73.5 132 ASP B O 1
ATOM 2924 N N . GLN B 1 133 ? -3.779 16.672 -8.82 1 86.75 133 GLN B N 1
ATOM 2925 C CA . GLN B 1 133 ? -4.102 17.922 -8.117 1 86.75 133 GLN B CA 1
ATOM 2926 C C . GLN B 1 133 ? -4.355 17.656 -6.637 1 86.75 133 GLN B C 1
ATOM 2928 O O . GLN B 1 133 ? -5.113 16.75 -6.281 1 86.75 133 GLN B O 1
ATOM 2933 N N . LEU B 1 134 ? -3.639 18.297 -5.828 1 92.94 134 LEU B N 1
ATOM 2934 C CA . LEU B 1 134 ? -3.857 18.359 -4.387 1 92.94 134 LEU B CA 1
ATOM 2935 C C . LEU B 1 134 ? -4.133 19.781 -3.93 1 92.94 134 LEU B C 1
ATOM 2937 O O . LEU B 1 134 ? -3.262 20.656 -4.027 1 92.94 134 LEU B O 1
ATOM 2941 N N . LEU B 1 135 ? -5.359 19.984 -3.344 1 95.12 135 LEU B N 1
ATOM 2942 C CA . LEU B 1 135 ? -5.727 21.375 -3.119 1 95.12 135 LEU B CA 1
ATOM 2943 C C . LEU B 1 135 ? -6.039 21.625 -1.646 1 95.12 135 LEU B C 1
ATOM 2945 O O . LEU B 1 135 ? -6.168 22.781 -1.221 1 95.12 135 LEU B O 1
ATOM 2949 N N . SER B 1 136 ? -6.121 20.703 -0.813 1 96.75 136 SER B N 1
ATOM 2950 C CA . SER B 1 136 ? -6.285 20.875 0.627 1 96.75 136 SER B CA 1
ATOM 2951 C C . SER B 1 136 ? -5.586 19.766 1.4 1 96.75 136 SER B C 1
ATOM 2953 O O . SER B 1 136 ? -5.328 18.688 0.857 1 96.75 136 SER B O 1
ATOM 2955 N N . PHE B 1 137 ? -5.148 20.047 2.631 1 96.94 137 PHE B N 1
ATOM 2956 C CA . PHE B 1 137 ? -4.34 19.156 3.463 1 96.94 137 PHE B CA 1
ATOM 2957 C C . PHE B 1 137 ? -4.75 19.266 4.926 1 96.94 137 PHE B C 1
ATOM 2959 O O . PHE B 1 137 ? -5.051 20.359 5.414 1 96.94 137 PHE B O 1
ATOM 2966 N N . ARG B 1 138 ? -4.723 18.156 5.598 1 97.12 138 ARG B N 1
ATOM 2967 C CA . ARG B 1 138 ? -4.898 18.203 7.043 1 97.12 138 ARG B CA 1
ATOM 2968 C C . ARG B 1 138 ? -4.055 17.125 7.723 1 97.12 138 ARG B C 1
ATOM 2970 O O . ARG B 1 138 ? -3.869 16.031 7.176 1 97.12 138 ARG B O 1
ATOM 2977 N N . PRO B 1 139 ? -3.553 17.438 8.914 1 96.56 139 PRO B N 1
ATOM 2978 C CA . PRO B 1 139 ? -2.814 16.406 9.648 1 96.56 139 PRO B CA 1
ATOM 2979 C C . PRO B 1 139 ? -3.721 15.312 10.203 1 96.56 139 PRO B C 1
ATOM 2981 O O . PRO B 1 139 ? -4.906 15.547 10.453 1 96.56 139 PRO B O 1
ATOM 2984 N N . VAL B 1 140 ? -3.184 14.094 10.242 1 96.06 140 VAL B N 1
ATOM 2985 C CA . VAL B 1 140 ? -3.818 12.992 10.961 1 96.06 140 VAL B CA 1
ATOM 2986 C C . VAL B 1 140 ? -3.311 12.953 12.398 1 96.06 140 VAL B C 1
ATOM 2988 O O . VAL B 1 140 ? -2.199 12.484 12.656 1 96.06 140 VAL B O 1
ATOM 2991 N N . LEU B 1 141 ? -4.051 13.312 13.32 1 92.75 141 LEU B N 1
ATOM 2992 C CA . LEU B 1 141 ? -3.566 13.57 14.672 1 92.75 141 LEU B CA 1
ATOM 2993 C C . LEU B 1 141 ? -3.646 12.312 15.523 1 92.75 141 LEU B C 1
ATOM 2995 O O . LEU B 1 141 ? -2.889 12.156 16.484 1 92.75 141 LEU B O 1
ATOM 2999 N N . CYS B 1 142 ? -4.473 11.477 15.195 1 91.75 142 CYS B N 1
ATOM 3000 C CA . CYS B 1 142 ? -4.684 10.328 16.062 1 91.75 142 CYS B CA 1
ATOM 3001 C C . CYS B 1 142 ? -3.959 9.094 15.531 1 91.75 142 CYS B C 1
ATOM 3003 O O . CYS B 1 142 ? -4.242 7.973 15.945 1 91.75 142 CYS B O 1
ATOM 3005 N N . ALA B 1 143 ? -3.102 9.266 14.586 1 90.75 143 ALA B N 1
ATOM 3006 C CA . ALA B 1 143 ? -2.338 8.133 14.055 1 90.75 143 ALA B CA 1
ATOM 3007 C C . ALA B 1 143 ? -1.491 7.484 15.148 1 90.75 143 ALA B C 1
ATOM 3009 O O . ALA B 1 143 ? -0.732 8.164 15.836 1 90.75 143 ALA B O 1
ATOM 3010 N N . ASN B 1 144 ? -1.624 6.273 15.336 1 88.12 144 ASN B N 1
ATOM 3011 C CA . ASN B 1 144 ? -0.887 5.469 16.312 1 88.12 144 ASN B CA 1
ATOM 3012 C C . ASN B 1 144 ? -0.669 4.043 15.805 1 88.12 144 ASN B C 1
ATOM 3014 O O . ASN B 1 144 ? -1.529 3.18 15.984 1 88.12 144 ASN B O 1
ATOM 3018 N N . HIS B 1 145 ? 0.435 3.773 15.32 1 86.75 145 HIS B N 1
ATOM 3019 C CA . HIS B 1 145 ? 0.729 2.512 14.648 1 86.75 145 HIS B CA 1
ATOM 3020 C C . HIS B 1 145 ? 0.733 1.351 15.641 1 86.75 145 HIS B C 1
ATOM 3022 O O . HIS B 1 145 ? 0.39 0.222 15.281 1 86.75 145 HIS B O 1
ATOM 3028 N N . SER B 1 146 ? 1.1 1.562 16.828 1 87.25 146 SER B N 1
ATOM 3029 C CA . SER B 1 146 ? 1.243 0.516 17.828 1 87.25 146 SER B CA 1
ATOM 3030 C C . SER B 1 146 ? -0.09 0.212 18.516 1 87.25 146 SER B C 1
ATOM 3032 O O . SER B 1 146 ? -0.267 -0.86 19.094 1 87.25 146 SER B O 1
ATOM 3034 N N . ASP B 1 147 ? -0.964 1.212 18.453 1 91.88 147 ASP B N 1
ATOM 3035 C CA . ASP B 1 147 ? -2.275 1.056 19.078 1 91.88 147 ASP B CA 1
ATOM 3036 C C . ASP B 1 147 ? -3.391 1.476 18.125 1 91.88 147 ASP B C 1
ATOM 3038 O O . ASP B 1 147 ? -3.859 2.615 18.172 1 91.88 147 ASP B O 1
ATOM 3042 N N . SER B 1 148 ? -3.75 0.623 17.297 1 95.5 148 SER B N 1
ATOM 3043 C CA . SER B 1 148 ? -4.832 0.846 16.344 1 95.5 148 SER B CA 1
ATOM 3044 C C . SER B 1 148 ? -5.781 -0.347 16.281 1 95.5 148 SER B C 1
ATOM 3046 O O . SER B 1 148 ? -5.34 -1.497 16.25 1 95.5 148 SER B O 1
ATOM 3048 N N . ARG B 1 149 ? -7.039 -0.057 16.391 1 97.56 149 ARG B N 1
ATOM 3049 C CA . ARG B 1 149 ? -8.07 -1.088 16.328 1 97.56 149 ARG B CA 1
ATOM 3050 C C . ARG B 1 149 ? -9.266 -0.622 15.508 1 97.56 149 ARG B C 1
ATOM 3052 O O . ARG B 1 149 ? -9.695 0.528 15.617 1 97.56 149 ARG B O 1
ATOM 3059 N N . VAL B 1 150 ? -9.75 -1.498 14.633 1 97.25 150 VAL B N 1
ATOM 3060 C CA . VAL B 1 150 ? -10.906 -1.18 13.805 1 97.25 150 VAL B CA 1
ATOM 3061 C C . VAL B 1 150 ? -11.805 -2.408 13.68 1 97.25 150 VAL B C 1
ATOM 3063 O O . VAL B 1 150 ? -11.32 -3.543 13.703 1 97.25 150 VAL B O 1
ATOM 3066 N N . THR B 1 151 ? -13.07 -2.211 13.633 1 97.94 151 THR B N 1
ATOM 3067 C CA . THR B 1 151 ? -14.047 -3.27 13.414 1 97.94 151 THR B CA 1
ATOM 3068 C C . THR B 1 151 ? -14.797 -3.043 12.102 1 97.94 151 THR B C 1
ATOM 3070 O O . THR B 1 151 ? -15.336 -1.959 11.867 1 97.94 151 THR B O 1
ATOM 3073 N N . LEU B 1 152 ? -14.797 -4.047 11.219 1 96.62 152 LEU B N 1
ATOM 3074 C CA . LEU B 1 152 ? -15.555 -4.027 9.969 1 96.62 152 LEU B CA 1
ATOM 3075 C C . LEU B 1 152 ? -16.891 -4.742 10.133 1 96.62 152 LEU B C 1
ATOM 3077 O O . LEU B 1 152 ? -16.969 -5.785 10.797 1 96.62 152 LEU B O 1
ATOM 3081 N N . PHE B 1 153 ? -17.875 -4.168 9.547 1 96.12 153 PHE B N 1
ATOM 3082 C CA . PHE B 1 153 ? -19.188 -4.801 9.555 1 96.12 153 PHE B CA 1
ATOM 3083 C C . PHE B 1 153 ? -19.688 -5.051 8.133 1 96.12 153 PHE B C 1
ATOM 3085 O O . PHE B 1 153 ? -19.5 -4.207 7.25 1 96.12 153 PHE B O 1
ATOM 3092 N N . GLU B 1 154 ? -20.266 -6.141 7.941 1 92.94 154 GLU B N 1
ATOM 3093 C CA . GLU B 1 154 ? -20.797 -6.516 6.629 1 92.94 154 GLU B CA 1
ATOM 3094 C C . GLU B 1 154 ? -21.938 -5.605 6.219 1 92.94 154 GLU B C 1
ATOM 3096 O O . GLU B 1 154 ? -22.062 -5.242 5.043 1 92.94 154 GLU B O 1
ATOM 3101 N N . GLY B 1 155 ? -22.719 -5.301 7.191 1 93.94 155 GLY B N 1
ATOM 3102 C CA . GLY B 1 155 ? -23.891 -4.477 6.914 1 93.94 155 GLY B CA 1
ATOM 3103 C C . GLY B 1 155 ? -23.703 -3.027 7.332 1 93.94 155 GLY B C 1
ATOM 3104 O O . GLY B 1 155 ? -22.75 -2.693 8.023 1 93.94 155 GLY B O 1
ATOM 3105 N N . GLU B 1 156 ? -24.641 -2.174 6.875 1 95.38 156 GLU B N 1
ATOM 3106 C CA . GLU B 1 156 ? -24.672 -0.782 7.316 1 95.38 156 GLU B CA 1
ATOM 3107 C C . GLU B 1 156 ? -25.078 -0.672 8.781 1 95.38 156 GLU B C 1
ATOM 3109 O O . GLU B 1 156 ? -25.609 -1.627 9.359 1 95.38 156 GLU B O 1
ATOM 3114 N N . ASN B 1 157 ? -24.703 0.418 9.414 1 96.94 157 ASN B N 1
ATOM 3115 C CA . ASN B 1 157 ? -25.078 0.718 10.789 1 96.94 157 ASN B CA 1
ATOM 3116 C C . ASN B 1 157 ? -24.625 -0.379 11.75 1 96.94 157 ASN B C 1
ATOM 3118 O O . ASN B 1 157 ? -25.375 -0.781 12.641 1 96.94 157 ASN B O 1
ATOM 3122 N N . PHE B 1 158 ? -23.547 -0.864 11.438 1 96.56 158 PHE B N 1
ATOM 3123 C CA . PHE B 1 158 ? -22.828 -1.794 12.312 1 96.56 158 PHE B CA 1
ATOM 3124 C C . PHE B 1 158 ? -23.625 -3.088 12.477 1 96.56 158 PHE B C 1
ATOM 3126 O O . PHE B 1 158 ? -23.672 -3.654 13.57 1 96.56 158 PHE B O 1
ATOM 3133 N N . GLN B 1 159 ? -24.297 -3.479 11.414 1 95.81 159 GLN B N 1
ATOM 3134 C CA . GLN B 1 159 ? -25.078 -4.711 11.414 1 95.81 159 GLN B CA 1
ATOM 3135 C C . GLN B 1 159 ? -24.312 -5.848 10.742 1 95.81 159 GLN B C 1
ATOM 3137 O O . GLN B 1 159 ? -23.344 -5.605 10.016 1 95.81 159 GLN B O 1
ATOM 3142 N N . GLY B 1 160 ? -24.688 -7.176 11.07 1 93.25 160 GLY B N 1
ATOM 3143 C CA . GLY B 1 160 ? -24.141 -8.344 10.391 1 93.25 160 GLY B CA 1
ATOM 3144 C C . GLY B 1 160 ? -22.859 -8.859 11.031 1 93.25 160 GLY B C 1
ATOM 3145 O O . GLY B 1 160 ? -22.547 -8.5 12.164 1 93.25 160 GLY B O 1
ATOM 3146 N N . CYS B 1 161 ? -22.141 -9.719 10.266 1 92.06 161 CYS B N 1
ATOM 3147 C CA . CYS B 1 161 ? -20.891 -10.289 10.734 1 92.06 161 CYS B CA 1
ATOM 3148 C C . CYS B 1 161 ? -19.828 -9.203 10.906 1 92.06 161 CYS B C 1
ATOM 3150 O O . CYS B 1 161 ? -19.844 -8.203 10.18 1 92.06 161 CYS B O 1
ATOM 3152 N N . LYS B 1 162 ? -19.031 -9.383 11.93 1 92.62 162 LYS B N 1
ATOM 3153 C CA . LYS B 1 162 ? -18.016 -8.367 12.18 1 92.62 162 LYS B CA 1
ATOM 3154 C C . LYS B 1 162 ? -16.625 -8.992 12.242 1 92.62 162 LYS B C 1
ATOM 3156 O O . LYS B 1 162 ? -16.484 -10.18 12.523 1 92.62 162 LYS B O 1
ATOM 3161 N N . PHE B 1 163 ? -15.617 -8.156 11.906 1 94.31 163 PHE B N 1
ATOM 3162 C CA . PHE B 1 163 ? -14.211 -8.523 12.016 1 94.31 163 PHE B CA 1
ATOM 3163 C C . PHE B 1 163 ? -13.422 -7.426 12.727 1 94.31 163 PHE B C 1
ATOM 3165 O O . PHE B 1 163 ? -13.469 -6.262 12.336 1 94.31 163 PHE B O 1
ATOM 3172 N N . GLU B 1 164 ? -12.781 -7.77 13.781 1 95.62 164 GLU B N 1
ATOM 3173 C CA . GLU B 1 164 ? -11.922 -6.828 14.484 1 95.62 164 GLU B CA 1
ATOM 3174 C C . GLU B 1 164 ? -10.469 -6.957 14.031 1 95.62 164 GLU B C 1
ATOM 3176 O O . GLU B 1 164 ? -9.922 -8.062 13.992 1 95.62 164 GLU B O 1
ATOM 3181 N N . LEU B 1 165 ? -9.961 -5.859 13.703 1 95.69 165 LEU B N 1
ATOM 3182 C CA . LEU B 1 165 ? -8.602 -5.855 13.164 1 95.69 165 LEU B CA 1
ATOM 3183 C C . LEU B 1 165 ? -7.68 -4.988 14.008 1 95.69 165 LEU B C 1
ATOM 3185 O O . LEU B 1 165 ? -8.086 -3.928 14.492 1 95.69 165 LEU B O 1
ATOM 3189 N N . ASN B 1 166 ? -6.438 -5.391 14.18 1 95.88 166 ASN B N 1
ATOM 3190 C CA . ASN B 1 166 ? -5.406 -4.621 14.859 1 95.88 166 ASN B CA 1
ATOM 3191 C C . ASN B 1 166 ? -4.07 -4.703 14.133 1 95.88 166 ASN B C 1
ATOM 3193 O O . ASN B 1 166 ? -3.021 -4.402 14.703 1 95.88 166 ASN B O 1
ATOM 3197 N N . ASP B 1 167 ? -4.148 -5.203 12.922 1 95.12 167 ASP B N 1
ATOM 3198 C CA . ASP B 1 167 ? -2.979 -5.34 12.062 1 95.12 167 ASP B CA 1
ATOM 3199 C C . ASP B 1 167 ? -3.289 -4.879 10.633 1 95.12 167 ASP B C 1
ATOM 3201 O O . ASP B 1 167 ? -4.43 -4.535 10.328 1 95.12 167 ASP B O 1
ATOM 3205 N N . ASP B 1 168 ? -2.207 -4.727 9.844 1 96 168 ASP B N 1
ATOM 3206 C CA . ASP B 1 168 ? -2.361 -4.379 8.438 1 96 168 ASP B CA 1
ATOM 3207 C C . ASP B 1 168 ? -2.818 -5.586 7.621 1 96 168 ASP B C 1
ATOM 3209 O O . ASP B 1 168 ? -2.312 -6.695 7.809 1 96 168 ASP B O 1
ATOM 3213 N N . TYR B 1 169 ? -3.76 -5.363 6.723 1 96.06 169 TYR B N 1
ATOM 3214 C CA . TYR B 1 169 ? -4.242 -6.441 5.871 1 96.06 169 TYR B CA 1
ATOM 3215 C C . TYR B 1 169 ? -4.285 -6.008 4.41 1 96.06 169 TYR B C 1
ATOM 3217 O O . TYR B 1 169 ? -5.254 -5.395 3.965 1 96.06 169 TYR B O 1
ATOM 3225 N N . PRO B 1 170 ? -3.242 -6.391 3.656 1 96 170 PRO B N 1
ATOM 3226 C CA . PRO B 1 170 ? -3.23 -6.074 2.225 1 96 170 PRO B CA 1
ATOM 3227 C C . PRO B 1 170 ? -4.316 -6.82 1.448 1 96 170 PRO B C 1
ATOM 3229 O O . PRO B 1 170 ? -4.578 -6.496 0.287 1 96 170 PRO B O 1
ATOM 3232 N N . SER B 1 171 ? -4.922 -7.836 2.145 1 95.81 171 SER B N 1
ATOM 3233 C CA . SER B 1 171 ? -6.035 -8.586 1.577 1 95.81 171 SER B CA 1
ATOM 3234 C C . SER B 1 171 ? -7.055 -8.961 2.648 1 95.81 171 SER B C 1
ATOM 3236 O O . SER B 1 171 ? -6.805 -9.844 3.471 1 95.81 171 SER B O 1
ATOM 3238 N N . LEU B 1 172 ? -8.18 -8.352 2.539 1 95.56 172 LEU B N 1
ATOM 3239 C CA . LEU B 1 172 ? -9.258 -8.688 3.467 1 95.56 172 LEU B CA 1
ATOM 3240 C C . LEU B 1 172 ? -9.812 -10.078 3.174 1 95.56 172 LEU B C 1
ATOM 3242 O O . LEU B 1 172 ? -10.102 -10.844 4.098 1 95.56 172 LEU B O 1
ATOM 3246 N N . PRO B 1 173 ? -9.883 -10.422 1.915 1 92.81 173 PRO B N 1
ATOM 3247 C CA . PRO B 1 173 ? -10.359 -11.773 1.618 1 92.81 173 PRO B CA 1
ATOM 3248 C C . PRO B 1 173 ? -9.477 -12.859 2.232 1 92.81 173 PRO B C 1
ATOM 3250 O O . PRO B 1 173 ? -9.969 -13.93 2.604 1 92.81 173 PRO B O 1
ATOM 3253 N N . SER B 1 174 ? -8.211 -12.617 2.311 1 91.69 174 SER B N 1
ATOM 3254 C CA . SER B 1 174 ? -7.285 -13.609 2.848 1 91.69 174 SER B CA 1
ATOM 3255 C C . SER B 1 174 ? -7.551 -13.875 4.328 1 91.69 174 SER B C 1
ATOM 3257 O O . SER B 1 174 ? -7.152 -14.906 4.859 1 91.69 174 SER B O 1
ATOM 3259 N N . MET B 1 175 ? -8.133 -12.898 4.957 1 87.75 175 MET B N 1
ATOM 3260 C CA . MET B 1 175 ? -8.445 -13.062 6.371 1 87.75 175 MET B CA 1
ATOM 3261 C C . MET B 1 175 ? -9.828 -13.68 6.555 1 87.75 175 MET B C 1
ATOM 3263 O O . MET B 1 175 ? -10.273 -13.898 7.688 1 87.75 175 MET B O 1
ATOM 3267 N N . GLY B 1 176 ? -10.539 -13.867 5.426 1 86 176 GLY B N 1
ATOM 3268 C CA . GLY B 1 176 ? -11.828 -14.539 5.516 1 86 176 GLY B CA 1
ATOM 3269 C C . GLY B 1 176 ? -13 -13.617 5.23 1 86 176 GLY B C 1
ATOM 3270 O O . GLY B 1 176 ? -14.156 -14.031 5.324 1 86 176 GLY B O 1
ATOM 3271 N N . TRP B 1 177 ? -12.656 -12.352 4.973 1 89.38 177 TRP B N 1
ATOM 3272 C CA . TRP B 1 177 ? -13.75 -11.461 4.594 1 89.38 177 TRP B CA 1
ATOM 3273 C C . TRP B 1 177 ? -14.367 -11.898 3.27 1 89.38 177 TRP B C 1
ATOM 3275 O O . TRP B 1 177 ? -13.781 -11.695 2.205 1 89.38 177 TRP B O 1
ATOM 3285 N N . ALA B 1 178 ? -15.438 -12.352 3.303 1 79.44 178 ALA B N 1
ATOM 3286 C CA . ALA B 1 178 ? -16.062 -12.969 2.137 1 79.44 178 ALA B CA 1
ATOM 3287 C C . ALA B 1 178 ? -16.844 -11.945 1.319 1 79.44 178 ALA B C 1
ATOM 3289 O O . ALA B 1 178 ? -17.062 -12.141 0.123 1 79.44 178 ALA B O 1
ATOM 3290 N N . SER B 1 179 ? -17.156 -10.875 1.983 1 81.88 179 SER B N 1
ATOM 3291 C CA . SER B 1 179 ? -17.953 -9.875 1.29 1 81.88 179 SER B CA 1
ATOM 3292 C C . SER B 1 179 ? -17.078 -8.938 0.469 1 81.88 179 SER B C 1
ATOM 3294 O O . SER B 1 179 ? -15.938 -8.656 0.846 1 81.88 179 SER B O 1
ATOM 3296 N N . LYS B 1 180 ? -17.516 -8.609 -0.667 1 80.94 180 LYS B N 1
ATOM 3297 C CA . LYS B 1 180 ? -16.797 -7.648 -1.499 1 80.94 180 LYS B CA 1
ATOM 3298 C C . LYS B 1 180 ? -16.891 -6.238 -0.929 1 80.94 180 LYS B C 1
ATOM 3300 O O . LYS B 1 180 ? -16.016 -5.406 -1.144 1 80.94 180 LYS B O 1
ATOM 3305 N N . ASP B 1 181 ? -17.953 -6.121 -0.172 1 90.75 181 ASP B N 1
ATOM 3306 C CA . ASP B 1 181 ? -18.219 -4.785 0.351 1 90.75 181 ASP B CA 1
ATOM 3307 C C . ASP B 1 181 ? -18.125 -4.762 1.874 1 90.75 181 ASP B C 1
ATOM 3309 O O . ASP B 1 181 ? -18.297 -5.789 2.531 1 90.75 181 ASP B O 1
ATOM 3313 N N . VAL B 1 182 ? -17.75 -3.65 2.352 1 93.25 182 VAL B N 1
ATOM 3314 C CA . VAL B 1 182 ? -17.844 -3.34 3.775 1 93.25 182 VAL B CA 1
ATOM 3315 C C . VAL B 1 182 ? -19 -2.361 4.016 1 93.25 182 VAL B C 1
ATOM 3317 O O . VAL B 1 182 ? -19.016 -1.272 3.438 1 93.25 182 VAL B O 1
ATOM 3320 N N . GLY B 1 183 ? -19.875 -2.756 4.816 1 94.25 183 GLY B N 1
ATOM 3321 C CA . GLY B 1 183 ? -21.062 -1.948 5.035 1 94.25 183 GLY B CA 1
ATOM 3322 C C . GLY B 1 183 ? -20.812 -0.762 5.949 1 94.25 183 GLY B C 1
ATOM 3323 O O . GLY B 1 183 ? -21.344 0.331 5.711 1 94.25 183 GLY B O 1
ATOM 3324 N N . SER B 1 184 ? -20.203 -1.029 7.012 1 96.31 184 SER B N 1
ATOM 3325 C CA . SER B 1 184 ? -19.875 -0.004 7.996 1 96.31 184 SER B CA 1
ATOM 3326 C C . SER B 1 184 ? -18.594 -0.347 8.75 1 96.31 184 SER B C 1
ATOM 3328 O O . SER B 1 184 ? -18.062 -1.454 8.617 1 96.31 184 SER B O 1
ATOM 3330 N N . LEU B 1 185 ? -18.047 0.641 9.375 1 96.75 185 LEU B N 1
ATOM 3331 C CA . LEU B 1 185 ? -16.781 0.468 10.07 1 96.75 185 LEU B CA 1
ATOM 3332 C C . LEU B 1 185 ? -16.719 1.318 11.336 1 96.75 185 LEU B C 1
ATOM 3334 O O . LEU B 1 185 ? -17.266 2.424 11.367 1 96.75 185 LEU B O 1
ATOM 3338 N N . LYS B 1 186 ? -16.094 0.772 12.344 1 97.81 186 LYS B N 1
ATOM 3339 C CA . LYS B 1 186 ? -15.867 1.495 13.594 1 97.81 186 LYS B CA 1
ATOM 3340 C C . LYS B 1 186 ? -14.391 1.492 13.969 1 97.81 186 LYS B C 1
ATOM 3342 O O . LYS B 1 186 ? -13.805 0.432 14.188 1 97.81 186 LYS B O 1
ATOM 3347 N N . VAL B 1 187 ? -13.82 2.648 13.992 1 97.69 187 VAL B N 1
ATOM 3348 C CA . VAL B 1 187 ? -12.438 2.797 14.43 1 97.69 187 VAL B CA 1
ATOM 3349 C C . VAL B 1 187 ? -12.398 3.035 15.938 1 97.69 187 VAL B C 1
ATOM 3351 O O . VAL B 1 187 ? -12.789 4.102 16.422 1 97.69 187 VAL B O 1
ATOM 3354 N N . SER B 1 188 ? -11.891 2.102 16.672 1 96.81 188 SER B N 1
ATOM 3355 C CA . SER B 1 188 ? -11.836 2.205 18.125 1 96.81 188 SER B CA 1
ATOM 3356 C C . SER B 1 188 ? -10.586 2.955 18.578 1 96.81 188 SER B C 1
ATOM 3358 O O . SER B 1 188 ? -10.594 3.6 19.625 1 96.81 188 SER B O 1
ATOM 3360 N N . SER B 1 189 ? -9.562 2.836 17.859 1 96.62 189 SER B N 1
ATOM 3361 C CA . SER B 1 189 ? -8.328 3.549 18.188 1 96.62 189 SER B CA 1
ATOM 3362 C C . SER B 1 189 ? -7.461 3.73 16.938 1 96.62 189 SER B C 1
ATOM 3364 O O . SER B 1 189 ? -7.457 2.883 16.047 1 96.62 189 SER B O 1
ATOM 3366 N N . GLY B 1 190 ? -6.797 4.938 16.922 1 95.5 190 GLY B N 1
ATOM 3367 C CA . GLY B 1 190 ? -5.844 5.215 15.859 1 95.5 190 GLY B CA 1
ATOM 3368 C C . GLY B 1 190 ? -6.5 5.691 14.578 1 95.5 190 GLY B C 1
ATOM 3369 O O . GLY B 1 190 ? -7.598 6.254 14.609 1 95.5 190 GLY B O 1
ATOM 3370 N N . ALA B 1 191 ? -5.738 5.691 13.531 1 96.88 191 ALA B N 1
ATOM 3371 C CA . ALA B 1 191 ? -6.176 6.047 12.188 1 96.88 191 ALA B CA 1
ATOM 3372 C C . ALA B 1 191 ? -5.867 4.934 11.188 1 96.88 191 ALA B C 1
ATOM 3374 O O . ALA B 1 191 ? -4.832 4.27 11.297 1 96.88 191 ALA B O 1
ATOM 3375 N N . TRP B 1 192 ? -6.809 4.77 10.312 1 97.25 192 TRP B N 1
ATOM 3376 C CA . TRP B 1 192 ? -6.707 3.707 9.312 1 97.25 192 TRP B CA 1
ATOM 3377 C C . TRP B 1 192 ? -6.906 4.262 7.906 1 97.25 192 TRP B C 1
ATOM 3379 O O . TRP B 1 192 ? -7.496 5.332 7.734 1 97.25 192 TRP B O 1
ATOM 3389 N N . VAL B 1 193 ? -6.355 3.58 6.945 1 96.56 193 VAL B N 1
ATOM 3390 C CA . VAL B 1 193 ? -6.684 3.85 5.547 1 96.56 193 VAL B CA 1
ATOM 3391 C C . VAL B 1 193 ? -7.195 2.574 4.883 1 96.56 193 VAL B C 1
ATOM 3393 O O . VAL B 1 193 ? -6.566 1.519 4.98 1 96.56 193 VAL B O 1
ATOM 3396 N N . ALA B 1 194 ? -8.344 2.658 4.332 1 95.31 194 ALA B N 1
ATOM 3397 C CA . ALA B 1 194 ? -8.945 1.559 3.582 1 95.31 194 ALA B CA 1
ATOM 3398 C C . ALA B 1 194 ? -8.82 1.788 2.078 1 95.31 194 ALA B C 1
ATOM 3400 O O . ALA B 1 194 ? -8.859 2.93 1.613 1 95.31 194 ALA B O 1
ATOM 3401 N N . TYR B 1 195 ? -8.672 0.597 1.317 1 93.56 195 TYR B N 1
ATOM 3402 C CA . TYR B 1 195 ? -8.414 0.706 -0.114 1 93.56 195 TYR B CA 1
ATOM 3403 C C . TYR B 1 195 ? -9.406 -0.133 -0.912 1 93.56 195 TYR B C 1
ATOM 3405 O O . TYR B 1 195 ? -9.883 -1.166 -0.435 1 93.56 195 TYR B O 1
ATOM 3413 N N . GLN B 1 196 ? -9.57 0.293 -2.066 1 91.94 196 GLN B N 1
ATOM 3414 C CA . GLN B 1 196 ? -10.492 -0.353 -2.99 1 91.94 196 GLN B CA 1
ATOM 3415 C C . GLN B 1 196 ? -9.992 -1.733 -3.4 1 91.94 196 GLN B C 1
ATOM 3417 O O . GLN B 1 196 ? -10.758 -2.699 -3.424 1 91.94 196 GLN B O 1
ATOM 3422 N N . TYR B 1 197 ? -8.766 -1.875 -3.707 1 92.56 197 TYR B N 1
ATOM 3423 C CA . TYR B 1 197 ? -8.203 -3.121 -4.219 1 92.56 197 TYR B CA 1
ATOM 3424 C C . TYR B 1 197 ? -7.184 -3.699 -3.248 1 92.56 197 TYR B C 1
ATOM 3426 O O . TYR B 1 197 ? -6.75 -3.02 -2.314 1 92.56 197 TYR B O 1
ATOM 3434 N N . PRO B 1 198 ? -6.785 -5.012 -3.482 1 93.88 198 PRO B N 1
ATOM 3435 C CA . PRO B 1 198 ? -5.754 -5.586 -2.615 1 93.88 198 PRO B CA 1
ATOM 3436 C C . PRO B 1 198 ? -4.402 -4.895 -2.764 1 93.88 198 PRO B C 1
ATOM 3438 O O . PRO B 1 198 ? -4.133 -4.27 -3.793 1 93.88 198 PRO B O 1
ATOM 3441 N N . GLY B 1 199 ? -3.604 -4.922 -1.729 1 93.88 199 GLY B N 1
ATOM 3442 C CA . GLY B 1 199 ? -2.258 -4.375 -1.806 1 93.88 199 GLY B CA 1
ATOM 3443 C C . GLY B 1 199 ? -2.217 -2.869 -1.646 1 93.88 199 GLY B C 1
ATOM 3444 O O . GLY B 1 199 ? -1.313 -2.209 -2.164 1 93.88 199 GLY B O 1
ATOM 3445 N N . TYR B 1 200 ? -3.322 -2.379 -1.101 1 93.75 200 TYR B N 1
ATOM 3446 C CA . TYR B 1 200 ? -3.406 -0.96 -0.775 1 93.75 200 TYR B CA 1
ATOM 3447 C C . TYR B 1 200 ? -3.406 -0.11 -2.041 1 93.75 200 TYR B C 1
ATOM 3449 O O . TYR B 1 200 ? -2.627 0.839 -2.158 1 93.75 200 TYR B O 1
ATOM 3457 N N . ARG B 1 201 ? -4.266 -0.501 -2.898 1 90.56 201 ARG B N 1
ATOM 3458 C CA . ARG B 1 201 ? -4.359 0.162 -4.195 1 90.56 201 ARG B CA 1
ATOM 3459 C C . ARG B 1 201 ? -5.785 0.635 -4.465 1 90.56 201 ARG B C 1
ATOM 3461 O O . ARG B 1 201 ? -6.73 0.164 -3.832 1 90.56 201 ARG B O 1
ATOM 3468 N N . GLY B 1 202 ? -5.922 1.567 -5.438 1 88.94 202 GLY B N 1
ATOM 3469 C CA . GLY B 1 202 ? -7.227 2.117 -5.777 1 88.94 202 GLY B CA 1
ATOM 3470 C C . GLY B 1 202 ? -7.621 3.295 -4.906 1 88.94 202 GLY B C 1
ATOM 3471 O O . GLY B 1 202 ? -6.758 3.967 -4.332 1 88.94 202 GLY B O 1
ATOM 3472 N N . TYR B 1 203 ? -8.883 3.504 -4.793 1 88.75 203 TYR B N 1
ATOM 3473 C CA . TYR B 1 203 ? -9.391 4.59 -3.961 1 88.75 203 TYR B CA 1
ATOM 3474 C C . TYR B 1 203 ? -9 4.383 -2.5 1 88.75 203 TYR B C 1
ATOM 3476 O O . TYR B 1 203 ? -9.055 3.262 -1.991 1 88.75 203 TYR B O 1
ATOM 3484 N N . GLN B 1 204 ? -8.688 5.504 -1.922 1 91.94 204 GLN B N 1
ATOM 3485 C CA . GLN B 1 204 ? -8.281 5.465 -0.521 1 91.94 204 GLN B CA 1
ATOM 3486 C C . GLN B 1 204 ? -9.266 6.223 0.361 1 91.94 204 GLN B C 1
ATOM 3488 O O . GLN B 1 204 ? -9.773 7.277 -0.028 1 91.94 204 GLN B O 1
ATOM 3493 N N . TYR B 1 205 ? -9.516 5.691 1.541 1 93.75 205 TYR B N 1
ATOM 3494 C CA . TYR B 1 205 ? -10.391 6.309 2.531 1 93.75 205 TYR B CA 1
ATOM 3495 C C . TYR B 1 205 ? -9.727 6.344 3.902 1 93.75 205 TYR B C 1
ATOM 3497 O O . TYR B 1 205 ? -9.445 5.297 4.492 1 93.75 205 TYR B O 1
ATOM 3505 N N . VAL B 1 206 ? -9.469 7.547 4.355 1 95.94 206 VAL B N 1
ATOM 3506 C CA . VAL B 1 206 ? -8.836 7.703 5.66 1 95.94 206 VAL B CA 1
ATOM 3507 C C . VAL B 1 206 ? -9.898 7.703 6.754 1 95.94 206 VAL B C 1
ATOM 3509 O O . VAL B 1 206 ? -10.812 8.539 6.742 1 95.94 206 VAL B O 1
ATOM 3512 N N . LEU B 1 207 ? -9.773 6.762 7.629 1 96.56 207 LEU B N 1
ATOM 3513 C CA . LEU B 1 207 ? -10.734 6.547 8.711 1 96.56 207 LEU B CA 1
ATOM 3514 C C . LEU B 1 207 ? -10.086 6.781 10.07 1 96.56 207 LEU B C 1
ATOM 3516 O O . LEU B 1 207 ? -9.195 6.027 10.469 1 96.56 207 LEU B O 1
ATOM 3520 N N . GLU B 1 208 ? -10.578 7.789 10.734 1 96.06 208 GLU B N 1
ATOM 3521 C CA . GLU B 1 208 ? -9.93 8.211 11.977 1 96.06 208 GLU B CA 1
ATOM 3522 C C . GLU B 1 208 ? -10.891 8.117 13.156 1 96.06 208 GLU B C 1
ATOM 3524 O O . GLU B 1 208 ? -12.078 8.422 13.023 1 96.06 208 GLU B O 1
ATOM 3529 N N . ARG B 1 209 ? -10.258 7.793 14.258 1 94.19 209 ARG B N 1
ATOM 3530 C CA . ARG B 1 209 ? -11.047 7.738 15.484 1 94.19 209 ARG B CA 1
ATOM 3531 C C . ARG B 1 209 ? -11.641 9.109 15.812 1 94.19 209 ARG B C 1
ATOM 3533 O O . ARG B 1 209 ? -12.773 9.203 16.281 1 94.19 209 ARG B O 1
ATOM 3540 N N . ASP B 1 210 ? -10.945 10.164 15.539 1 91.81 210 ASP B N 1
ATOM 3541 C CA . ASP B 1 210 ? -11.359 11.508 15.93 1 91.81 210 ASP B CA 1
ATOM 3542 C C . ASP B 1 210 ? -12.344 12.086 14.922 1 91.81 210 ASP B C 1
ATOM 3544 O O . ASP B 1 210 ? -12.875 13.188 15.125 1 91.81 210 ASP B O 1
ATOM 3548 N N . HIS B 1 211 ? -12.578 11.445 13.852 1 88.94 211 HIS B N 1
ATOM 3549 C CA . HIS B 1 211 ? -13.586 11.844 12.875 1 88.94 211 HIS B CA 1
ATOM 3550 C C . HIS B 1 211 ? -14.883 11.062 13.062 1 88.94 211 HIS B C 1
ATOM 3552 O O . HIS B 1 211 ? -14.891 9.836 12.977 1 88.94 211 HIS B O 1
ATOM 3558 N N . HIS B 1 212 ? -15.938 11.695 13.328 1 89.06 212 HIS B N 1
ATOM 3559 C CA . HIS B 1 212 ? -17.234 11.078 13.586 1 89.06 212 HIS B CA 1
ATOM 3560 C C . HIS B 1 212 ? -17.141 10.078 14.734 1 89.06 212 HIS B C 1
ATOM 3562 O O . HIS B 1 212 ? -17.766 9.008 14.68 1 89.06 212 HIS B O 1
ATOM 3568 N N . SER B 1 213 ? -16.203 10.312 15.695 1 91.88 213 SER B N 1
ATOM 3569 C CA . SER B 1 213 ? -15.992 9.453 16.844 1 91.88 213 SER B CA 1
ATOM 3570 C C . SER B 1 213 ? -15.594 8.047 16.422 1 91.88 213 SER B C 1
ATOM 3572 O O . SER B 1 213 ? -15.867 7.074 17.141 1 91.88 213 SER B O 1
ATOM 3574 N N . GLY B 1 214 ? -15.133 7.961 15.188 1 95.5 214 GLY B N 1
ATOM 3575 C CA . GLY B 1 214 ? -14.656 6.684 14.68 1 95.5 214 GLY B CA 1
ATOM 3576 C C . GLY B 1 214 ? -15.758 5.82 14.102 1 95.5 214 GLY B C 1
ATOM 3577 O O . GLY B 1 214 ? -15.531 4.656 13.766 1 95.5 214 GLY B O 1
ATOM 3578 N N . GLU B 1 215 ? -16.953 6.453 14.016 1 96.88 215 GLU B N 1
ATOM 3579 C CA . GLU B 1 215 ? -18.094 5.68 13.531 1 96.88 215 GLU B CA 1
ATOM 3580 C C . GLU B 1 215 ? -18.453 6.062 12.102 1 96.88 215 GLU B C 1
ATOM 3582 O O . GLU B 1 215 ? -18.75 7.223 11.82 1 96.88 215 GLU B O 1
ATOM 3587 N N . PHE B 1 216 ? -18.406 5.047 11.219 1 96.94 216 PHE B N 1
ATOM 3588 C CA . PHE B 1 216 ? -18.797 5.188 9.82 1 96.94 216 PHE B CA 1
ATOM 3589 C C . PHE B 1 216 ? -19.922 4.223 9.477 1 96.94 216 PHE B C 1
ATOM 3591 O O . PHE B 1 216 ? -19.688 3.035 9.25 1 96.94 216 PHE B O 1
ATOM 3598 N N . ARG B 1 217 ? -21.078 4.715 9.398 1 95.88 217 ARG B N 1
ATOM 3599 C CA . ARG B 1 217 ? -22.281 3.896 9.398 1 95.88 217 ARG B CA 1
ATOM 3600 C C . ARG B 1 217 ? -22.578 3.355 8.008 1 95.88 217 ARG B C 1
ATOM 3602 O O . ARG B 1 217 ? -23.328 2.385 7.863 1 95.88 217 ARG B O 1
ATOM 3609 N N . ASN B 1 218 ? -22.172 4.055 7.02 1 93.88 218 ASN B N 1
ATOM 3610 C CA . ASN B 1 218 ? -22.312 3.633 5.629 1 93.88 218 ASN B CA 1
ATOM 3611 C C . ASN B 1 218 ? -21.125 4.09 4.789 1 93.88 218 ASN B C 1
ATOM 3613 O O . ASN B 1 218 ? -20.312 4.91 5.238 1 93.88 218 ASN B O 1
ATOM 3617 N N . TYR B 1 219 ? -20.984 3.541 3.561 1 91.06 219 TYR B N 1
ATOM 3618 C CA . TYR B 1 219 ? -19.812 3.787 2.738 1 91.06 219 TYR B CA 1
ATOM 3619 C C . TYR B 1 219 ? -19.719 5.258 2.35 1 91.06 219 TYR B C 1
ATOM 3621 O O . TYR B 1 219 ? -18.625 5.766 2.092 1 91.06 219 TYR B O 1
ATOM 3629 N N . SER B 1 220 ? -20.859 5.941 2.275 1 90.75 220 SER B N 1
ATOM 3630 C CA . SER B 1 220 ? -20.859 7.348 1.888 1 90.75 220 SER B CA 1
ATOM 3631 C C . SER B 1 220 ? -20.109 8.203 2.9 1 90.75 220 SER B C 1
ATOM 3633 O O . SER B 1 220 ? -19.719 9.328 2.598 1 90.75 220 SER B O 1
ATOM 3635 N N . GLU B 1 221 ? -19.891 7.656 4.09 1 92.25 221 GLU B N 1
ATOM 3636 C CA . GLU B 1 221 ? -19.219 8.391 5.16 1 92.25 221 GLU B CA 1
ATOM 3637 C C . GLU B 1 221 ? -17.719 8.195 5.105 1 92.25 221 GLU B C 1
ATOM 3639 O O . GLU B 1 221 ? -16.969 8.844 5.844 1 92.25 221 GLU B O 1
ATOM 3644 N N . PHE B 1 222 ? -17.25 7.34 4.191 1 90.94 222 PHE B N 1
ATOM 3645 C CA . PHE B 1 222 ? -15.82 7.098 4.082 1 90.94 222 PHE B CA 1
ATOM 3646 C C . PHE B 1 222 ? -15.117 8.305 3.473 1 90.94 222 PHE B C 1
ATOM 3648 O O . PHE B 1 222 ? -13.953 8.562 3.771 1 90.94 222 PHE B O 1
ATOM 3655 N N . GLY B 1 223 ? -15.781 8.922 2.668 1 87.06 223 GLY B N 1
ATOM 3656 C CA . GLY B 1 223 ? -15.281 10.086 1.946 1 87.06 223 GLY B CA 1
ATOM 3657 C C . GLY B 1 223 ? -16.297 10.68 0.993 1 87.06 223 GLY B C 1
ATOM 3658 O O . GLY B 1 223 ? -17.312 10.047 0.678 1 87.06 223 GLY B O 1
ATOM 3659 N N . THR B 1 224 ? -15.977 11.883 0.535 1 84.44 224 THR B N 1
ATOM 3660 C CA . THR B 1 224 ? -16.922 12.602 -0.308 1 84.44 224 THR B CA 1
ATOM 3661 C C . THR B 1 224 ? -17.031 11.953 -1.685 1 84.44 224 THR B C 1
ATOM 3663 O O . THR B 1 224 ? -18 12.172 -2.408 1 84.44 224 THR B O 1
ATOM 3666 N N . GLN B 1 225 ? -16.078 11.148 -2.037 1 80.88 225 GLN B N 1
ATOM 3667 C CA . GLN B 1 225 ? -16.109 10.5 -3.344 1 80.88 225 GLN B CA 1
ATOM 3668 C C . GLN B 1 225 ? -16.188 8.984 -3.203 1 80.88 225 GLN B C 1
ATOM 3670 O O . GLN B 1 225 ? -15.797 8.25 -4.117 1 80.88 225 GLN B O 1
ATOM 3675 N N . ALA B 1 226 ? -16.594 8.609 -2.115 1 84.56 226 ALA B N 1
ATOM 3676 C CA . ALA B 1 226 ? -16.797 7.172 -1.967 1 84.56 226 ALA B CA 1
ATOM 3677 C C . ALA B 1 226 ? -18 6.707 -2.791 1 84.56 226 ALA B C 1
ATOM 3679 O O . ALA B 1 226 ? -19.125 7.141 -2.551 1 84.56 226 ALA B O 1
ATOM 3680 N N . HIS B 1 227 ? -17.797 5.941 -3.807 1 80.81 227 HIS B N 1
ATOM 3681 C CA . HIS B 1 227 ? -18.875 5.531 -4.707 1 80.81 227 HIS B CA 1
ATOM 3682 C C . HIS B 1 227 ? -19.406 4.148 -4.332 1 80.81 227 HIS B C 1
ATOM 3684 O O . HIS B 1 227 ? -20.562 3.82 -4.633 1 80.81 227 HIS B O 1
ATOM 3690 N N . THR B 1 228 ? -18.625 3.324 -3.73 1 84.19 228 THR B N 1
ATOM 3691 C CA . THR B 1 228 ? -19.016 1.974 -3.33 1 84.19 228 THR B CA 1
ATOM 3692 C C . THR B 1 228 ? -18.375 1.606 -1.992 1 84.19 228 THR B C 1
ATOM 3694 O O . THR B 1 228 ? -17.516 2.332 -1.488 1 84.19 228 THR B O 1
ATOM 3697 N N . GLY B 1 229 ? -18.922 0.56 -1.428 1 88.38 229 GLY B N 1
ATOM 3698 C CA . GLY B 1 229 ? -18.328 0.035 -0.205 1 88.38 229 GLY B CA 1
ATOM 3699 C C . GLY B 1 229 ? -17.266 -1.006 -0.459 1 88.38 229 GLY B C 1
ATOM 3700 O O . GLY B 1 229 ? -16.906 -1.768 0.442 1 88.38 229 GLY B O 1
ATOM 3701 N N . GLN B 1 230 ? -16.844 -1.025 -1.667 1 91 230 GLN B N 1
ATOM 3702 C CA . GLN B 1 230 ? -15.859 -2.033 -2.029 1 91 230 GLN B CA 1
ATOM 3703 C C . GLN B 1 230 ? -14.5 -1.724 -1.399 1 91 230 GLN B C 1
ATOM 3705 O O . GLN B 1 230 ? -13.875 -0.716 -1.729 1 91 230 GLN B O 1
ATOM 3710 N N . LEU B 1 231 ? -14.148 -2.527 -0.439 1 93.88 231 LEU B N 1
ATOM 3711 C CA . LEU B 1 231 ? -12.859 -2.443 0.234 1 93.88 231 LEU B CA 1
ATOM 3712 C C . LEU B 1 231 ? -12.188 -3.811 0.293 1 93.88 231 LEU B C 1
ATOM 3714 O O . LEU B 1 231 ? -12.797 -4.789 0.735 1 93.88 231 LEU B O 1
ATOM 3718 N N . GLN B 1 232 ? -10.953 -3.834 -0.194 1 94.94 232 GLN B N 1
ATOM 3719 C CA . GLN B 1 232 ? -10.312 -5.145 -0.206 1 94.94 232 GLN B CA 1
ATOM 3720 C C . GLN B 1 232 ? -9.016 -5.133 0.598 1 94.94 232 GLN B C 1
ATOM 3722 O O . GLN B 1 232 ? -8.383 -6.176 0.773 1 94.94 232 GLN B O 1
ATOM 3727 N N . SER B 1 233 ? -8.57 -4.012 1.069 1 95.69 233 SER B N 1
ATOM 3728 C CA . SER B 1 233 ? -7.402 -3.928 1.934 1 95.69 233 SER B CA 1
ATOM 3729 C C . SER B 1 233 ? -7.512 -2.754 2.902 1 95.69 233 SER B C 1
ATOM 3731 O O . SER B 1 233 ? -8.281 -1.818 2.668 1 95.69 233 SER B O 1
ATOM 3733 N N . ILE B 1 234 ? -6.805 -2.867 4.02 1 96.56 234 ILE B N 1
ATOM 3734 C CA . ILE B 1 234 ? -6.855 -1.845 5.059 1 96.56 234 ILE B CA 1
ATOM 3735 C C . ILE B 1 234 ? -5.562 -1.872 5.871 1 96.56 234 ILE B C 1
ATOM 3737 O O . ILE B 1 234 ? -5.004 -2.941 6.129 1 96.56 234 ILE B O 1
ATOM 3741 N N . ARG B 1 235 ? -5.105 -0.694 6.203 1 97.38 235 ARG B N 1
ATOM 3742 C CA . ARG B 1 235 ? -3.859 -0.652 6.961 1 97.38 235 ARG B CA 1
ATOM 3743 C C . ARG B 1 235 ? -3.863 0.506 7.953 1 97.38 235 ARG B C 1
ATOM 3745 O O . ARG B 1 235 ? -4.609 1.474 7.785 1 97.38 235 ARG B O 1
ATOM 3752 N N . ARG B 1 236 ? -3.018 0.375 8.906 1 97.5 236 ARG B N 1
ATOM 3753 C CA . ARG B 1 236 ? -2.836 1.405 9.922 1 97.5 236 ARG B CA 1
ATOM 3754 C C . ARG B 1 236 ? -2.033 2.58 9.375 1 97.5 236 ARG B C 1
ATOM 3756 O O . ARG B 1 236 ? -1.188 2.406 8.5 1 97.5 236 ARG B O 1
ATOM 3763 N N . VAL B 1 237 ? -2.352 3.705 9.859 1 95.75 237 VAL B N 1
ATOM 3764 C CA . VAL B 1 237 ? -1.567 4.887 9.516 1 95.75 237 VAL B CA 1
ATOM 3765 C C . VAL B 1 237 ? -0.417 5.047 10.508 1 95.75 237 VAL B C 1
ATOM 3767 O O . VAL B 1 237 ? -0.611 4.922 11.719 1 95.75 237 VAL B O 1
ATOM 3770 N N . GLN B 1 238 ? 0.723 5.199 9.914 1 89.38 238 GLN B N 1
ATOM 3771 C CA . GLN B 1 238 ? 1.916 5.34 10.742 1 89.38 238 GLN B CA 1
ATOM 3772 C C . GLN B 1 238 ? 2.182 6.805 11.086 1 89.38 238 GLN B C 1
ATOM 3774 O O . GLN B 1 238 ? 2.104 7.676 10.211 1 89.38 238 GLN B O 1
ATOM 3779 N N . HIS B 1 239 ? 2.375 7.09 12.391 1 83.88 239 HIS B N 1
ATOM 3780 C CA . HIS B 1 239 ? 2.699 8.438 12.844 1 83.88 239 HIS B CA 1
ATOM 3781 C C . HIS B 1 239 ? 4.191 8.727 12.695 1 83.88 239 HIS B C 1
ATOM 3783 O O . HIS B 1 239 ? 5.023 7.855 12.953 1 83.88 239 HIS B O 1
#

Solvent-accessible surface area (backbone atoms only — not comparable to full-atom values): 25409 Å² total; per-residue (Å²): 137,88,68,81,88,85,84,84,73,84,80,82,81,83,81,81,80,79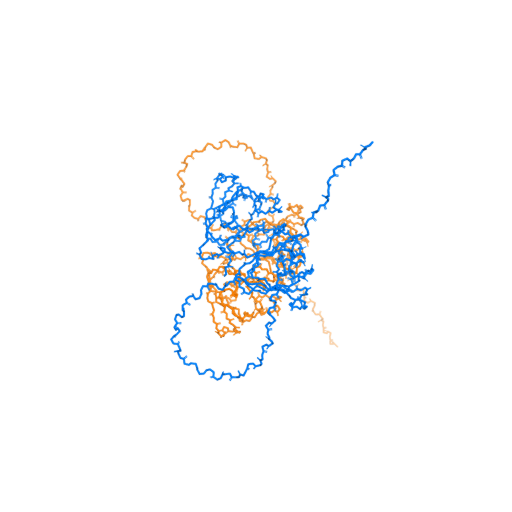,79,77,81,72,79,76,78,77,82,83,71,85,80,74,85,74,81,73,73,78,64,87,64,75,77,67,80,62,77,79,67,67,82,68,70,46,30,37,38,36,11,55,26,54,68,70,32,80,57,68,34,77,38,70,59,66,36,49,36,33,53,81,75,48,70,35,89,49,46,26,12,39,35,29,76,25,32,23,32,37,35,10,41,30,52,68,71,27,46,59,45,31,73,42,37,20,37,66,23,47,33,49,35,32,54,34,27,8,24,71,52,85,51,74,48,54,25,12,38,34,68,49,83,55,34,29,62,90,55,35,32,35,34,41,13,52,27,50,67,69,29,77,63,71,49,79,41,71,66,70,30,46,24,36,46,57,78,62,47,78,57,64,42,40,18,12,39,37,31,78,30,18,25,33,37,37,12,37,14,25,57,59,8,29,57,44,29,69,46,35,23,85,50,70,73,10,55,28,48,36,34,65,65,48,34,81,61,42,84,60,35,49,44,23,10,37,33,65,32,56,67,132,87,73,80,80,82,83,80,81,83,80,81,79,80,80,79,77,77,83,75,82,72,79,78,77,78,84,84,72,84,82,74,87,75,81,73,73,81,68,85,68,76,79,68,81,63,76,79,68,66,83,69,69,48,28,37,38,38,11,54,26,52,68,71,31,81,58,70,34,76,39,71,60,66,37,50,37,34,53,81,76,48,69,34,91,46,44,26,12,40,36,30,76,26,32,23,33,39,34,10,41,30,53,68,70,27,46,57,44,31,73,41,35,20,37,65,21,47,33,49,36,31,53,34,26,9,24,70,52,83,51,73,48,55,25,10,38,35,68,49,82,54,34,29,62,92,54,36,32,35,35,42,13,53,26,50,68,69,30,77,64,71,49,79,42,71,66,70,30,47,24,36,48,57,76,62,47,80,57,64,43,39,18,11,39,36,30,78,30,17,24,32,37,36,10,37,14,24,55,58,7,30,57,45,30,70,46,34,23,86,49,70,72,9,55,28,46,36,35,64,65,49,33,80,60,42,85,59,35,49,44,24,11,38,34,65,32,54,68